Protein AF-A0A6M4IKX3-F1 (afdb_monomer)

Foldseek 3Di:
DDDDPPPPVPPVVVVVVVVVVVVPPPPPPPPPPQFDFAQEEEEEEEAAFPVLVVVLVVVVFPVLWDDKAWAFAFFQLHDQLLLCQLLVAFFAAAPAQFHQFPLVLFTDDDLLSNQQDDDSLLLALADPHDSVLVVCLLVVLQVSQLVQLVCCLVCSRVDHDANYGYHYGHSLQSCLFNVHDNSVSSVSNRVSVVVSQVVCCVVPVDGHKYKYWYRKHWLLVAAADADPLQVLLVVVVAHEDRGADDQRYKYWPFSAKAQKTFIAGPPVCLVVSQLSQLQDPQFLWKKFDPDLFWIWIGHNPWIKIKGWDDDAQPIKIAIGTPGDDSQPCPVLQVVCVVVVQADPVRIHGLVSQQVSAVVGFQGSPRVSSSCQQPPSHSRRHRMMTGGDQRYIHHDDPNVVVSVVHRTGIHARGSTSNRTTMIIMISPDDDYYDYSNCRCVVVPSVPVRDDSQCPAKEKAKAFLLCVVVCSPVQQDDPPPPVVSVPDDRGFIKIKIFHHPVRDVLQDQFKKKWKWKFFPPDDDPDGHTDDIDIDGQVPFDAHPVRRMTMDTCVVVCQQVADAQTKMKIWIKIANDDPVPDPDHDPRIDGRYIDIWHHHRNSGTDHD

InterPro domains:
  IPR017850 Alkaline-phosphatase-like, core domain superfamily [SSF53649] (39-318)

Mean predicted aligned error: 10.6 Å

Organism: NCBI:txid2732249

Structure (mmCIF, N/CA/C/O backbone):
data_AF-A0A6M4IKX3-F1
#
_entry.id   AF-A0A6M4IKX3-F1
#
loop_
_atom_site.group_PDB
_atom_site.id
_atom_site.type_symbol
_atom_site.label_atom_id
_atom_site.label_alt_id
_atom_site.label_comp_id
_atom_site.label_asym_id
_atom_site.label_entity_id
_atom_site.label_seq_id
_atom_site.pdbx_PDB_ins_code
_atom_site.Cartn_x
_atom_site.Cartn_y
_atom_site.Cartn_z
_atom_site.occupancy
_atom_site.B_iso_or_equiv
_atom_site.auth_seq_id
_atom_site.auth_comp_id
_atom_site.auth_asym_id
_atom_site.auth_atom_id
_atom_site.pdbx_PDB_model_num
ATOM 1 N N . MET A 1 1 ? -59.497 36.854 80.813 1.00 48.59 1 MET A N 1
ATOM 2 C CA . MET A 1 1 ? -58.197 37.232 80.204 1.00 48.59 1 MET A CA 1
ATOM 3 C C . MET A 1 1 ? -57.293 36.006 80.233 1.00 48.59 1 MET A C 1
ATOM 5 O O . MET A 1 1 ? -57.320 35.335 81.247 1.00 48.59 1 MET A O 1
ATOM 9 N N . HIS A 1 2 ? -56.510 35.760 79.173 1.00 45.88 2 HIS A N 1
ATOM 10 C CA . HIS A 1 2 ? -55.644 34.582 78.921 1.00 45.88 2 HIS A CA 1
ATOM 11 C C . HIS A 1 2 ? -56.340 33.375 78.268 1.00 45.88 2 HIS A C 1
ATOM 13 O O . HIS A 1 2 ? -56.911 32.553 78.966 1.00 45.88 2 HIS A O 1
ATOM 19 N N . SER A 1 3 ? -56.263 33.276 76.931 1.00 49.53 3 SER A N 1
ATOM 20 C CA . SER A 1 3 ? -56.044 32.026 76.158 1.00 49.53 3 SER A CA 1
ATOM 21 C C . SER A 1 3 ? -56.496 32.173 74.690 1.00 49.53 3 SER A C 1
ATOM 23 O O . SER A 1 3 ? -57.419 31.504 74.240 1.00 49.53 3 SER A O 1
ATOM 25 N N . ALA A 1 4 ? -55.880 33.081 73.920 1.00 43.59 4 ALA A N 1
ATOM 26 C CA . ALA A 1 4 ? -56.157 33.157 72.472 1.00 43.59 4 ALA A CA 1
ATOM 27 C C . ALA A 1 4 ? -54.966 33.584 71.589 1.00 43.59 4 ALA A C 1
ATOM 29 O O . ALA A 1 4 ? -55.106 33.679 70.376 1.00 43.59 4 ALA A O 1
ATOM 30 N N . THR A 1 5 ? -53.771 33.807 72.149 1.00 45.56 5 THR A N 1
ATOM 31 C CA . THR A 1 5 ? -52.656 34.445 71.411 1.00 45.56 5 THR A CA 1
ATOM 32 C C . THR A 1 5 ? -51.408 33.575 71.227 1.00 45.56 5 THR A C 1
ATOM 34 O O . THR A 1 5 ? -50.362 34.088 70.834 1.00 45.56 5 THR A O 1
ATOM 37 N N . ARG A 1 6 ? -51.482 32.257 71.476 1.00 45.19 6 ARG A N 1
ATOM 38 C CA . ARG A 1 6 ? -50.334 31.336 71.308 1.00 45.19 6 ARG A CA 1
ATOM 39 C C . ARG A 1 6 ? -50.415 30.359 70.132 1.00 45.19 6 ARG A C 1
ATOM 41 O O . ARG A 1 6 ? -49.410 29.718 69.856 1.00 45.19 6 ARG A O 1
ATOM 48 N N . LEU A 1 7 ? -51.527 30.285 69.395 1.00 43.72 7 LEU A N 1
ATOM 49 C CA . LEU A 1 7 ? -51.691 29.275 68.335 1.00 43.72 7 LEU A CA 1
ATOM 50 C C . LEU A 1 7 ? -51.447 29.776 66.896 1.00 43.72 7 LEU A C 1
ATOM 52 O O . LEU A 1 7 ? -51.460 28.979 65.969 1.00 43.72 7 LEU A O 1
ATOM 56 N N . ILE A 1 8 ? -51.189 31.075 66.688 1.00 45.41 8 ILE A N 1
ATOM 57 C CA . ILE A 1 8 ? -51.022 31.649 65.332 1.00 45.41 8 ILE A CA 1
ATOM 58 C C . ILE A 1 8 ? -49.541 31.863 64.951 1.00 45.41 8 ILE A C 1
ATOM 60 O O . ILE A 1 8 ? -49.212 31.964 63.772 1.00 45.41 8 ILE A O 1
ATOM 64 N N . LYS A 1 9 ? -48.605 31.856 65.913 1.00 39.44 9 LYS A N 1
ATOM 65 C CA . LYS A 1 9 ? -47.176 32.101 65.620 1.00 39.44 9 LYS A CA 1
ATOM 66 C C . LYS A 1 9 ? -46.383 30.866 65.175 1.00 39.44 9 LYS A C 1
ATOM 68 O O . LYS A 1 9 ? -45.324 31.035 64.582 1.00 39.44 9 LYS A O 1
ATOM 73 N N . THR A 1 10 ? -46.885 29.652 65.393 1.00 43.25 10 THR A N 1
ATOM 74 C CA . THR A 1 10 ? -46.139 28.421 65.068 1.00 43.25 10 THR A CA 1
ATOM 75 C C . THR A 1 10 ? -46.462 27.876 63.673 1.00 43.25 10 THR A C 1
ATOM 77 O O . THR A 1 10 ? -45.605 27.271 63.039 1.00 43.25 10 THR A O 1
ATOM 80 N N . THR A 1 11 ? -47.653 28.156 63.134 1.00 44.78 11 THR A N 1
ATOM 81 C CA . THR A 1 11 ? -48.084 27.615 61.831 1.00 44.78 11 THR A CA 1
ATOM 82 C C . THR A 1 11 ? -47.584 28.448 60.642 1.00 44.78 11 THR A C 1
ATOM 84 O O . THR A 1 11 ? -47.260 27.896 59.595 1.00 44.78 11 THR A O 1
ATOM 87 N N . VAL A 1 12 ? -47.416 29.767 60.804 1.00 46.53 12 VAL A N 1
ATOM 88 C CA . VAL A 1 12 ? -46.883 30.646 59.738 1.00 46.53 12 VAL A CA 1
ATOM 89 C C . VAL A 1 12 ? -45.362 30.491 59.574 1.00 46.53 12 VAL A C 1
ATOM 91 O O . VAL A 1 12 ? -44.837 30.646 58.474 1.00 46.53 12 VAL A O 1
ATOM 94 N N . PHE A 1 13 ? -44.648 30.088 60.631 1.00 43.66 13 PHE A N 1
ATOM 95 C CA . PHE A 1 13 ? -43.197 29.878 60.570 1.00 43.66 13 PHE A CA 1
ATOM 96 C C . PHE A 1 13 ? -42.803 28.585 59.831 1.00 43.66 13 PHE A C 1
ATOM 98 O O . PHE A 1 13 ? -41.696 28.487 59.313 1.00 43.66 13 PHE A O 1
ATOM 105 N N . HIS A 1 14 ? -43.697 27.595 59.728 1.00 45.00 14 HIS A N 1
ATOM 106 C CA . HIS A 1 14 ? -43.426 26.342 59.002 1.00 45.00 14 HIS A CA 1
ATOM 107 C C . HIS A 1 14 ? -43.863 26.377 57.528 1.00 45.00 14 HIS A C 1
ATOM 109 O O . HIS A 1 14 ? -43.321 25.630 56.717 1.00 45.00 14 HIS A O 1
ATOM 115 N N . LEU A 1 15 ? -44.758 27.295 57.147 1.00 45.47 15 LEU A N 1
ATOM 116 C CA . LEU A 1 15 ? -45.210 27.467 55.759 1.00 45.47 15 LEU A CA 1
ATOM 117 C C . LEU A 1 15 ? -44.315 28.394 54.915 1.00 45.47 15 LEU A C 1
ATOM 119 O O . LEU A 1 15 ? -44.317 28.281 53.693 1.00 45.47 15 LEU A O 1
ATOM 123 N N . LEU A 1 16 ? -43.494 29.249 55.540 1.00 42.94 16 LEU A N 1
ATOM 124 C CA . LEU A 1 16 ? -42.524 30.111 54.839 1.00 42.94 16 LEU A CA 1
ATOM 125 C C . LEU A 1 16 ? -41.108 29.514 54.728 1.00 42.94 16 LEU A C 1
ATOM 127 O O . LEU A 1 16 ? -40.315 29.987 53.918 1.00 42.94 16 LEU A O 1
ATOM 131 N N . LEU A 1 17 ? -40.792 28.450 55.476 1.00 41.91 17 LEU A N 1
ATOM 132 C CA . LEU A 1 17 ? -39.497 27.753 55.394 1.00 41.91 17 LEU A CA 1
ATOM 133 C C . LEU A 1 17 ? -39.495 26.552 54.432 1.00 41.91 17 LEU A C 1
ATOM 135 O O . LEU A 1 17 ? -38.426 26.123 53.999 1.00 41.91 17 LEU A O 1
ATOM 139 N N . PHE A 1 18 ? -40.664 26.048 54.028 1.00 44.62 18 PHE A N 1
ATOM 140 C CA . PHE A 1 18 ? -40.751 24.958 53.052 1.00 44.62 18 PHE A CA 1
ATOM 141 C C . PHE A 1 18 ? -40.341 25.350 51.613 1.00 44.62 18 PHE A C 1
ATOM 143 O O . PHE A 1 18 ? -39.649 24.553 50.979 1.00 44.62 18 PHE A O 1
ATOM 150 N N . PRO A 1 19 ? -40.639 26.560 51.084 1.00 44.81 19 PRO A N 1
ATOM 151 C CA . PRO A 1 19 ? -40.160 26.937 49.752 1.00 44.81 19 PRO A CA 1
ATOM 152 C C . PRO A 1 19 ? -38.687 27.390 49.720 1.00 44.81 19 PRO A C 1
ATOM 154 O O . PRO A 1 19 ? -38.086 27.372 48.648 1.00 44.81 19 PRO A O 1
ATOM 157 N N . LEU A 1 20 ? -38.060 27.722 50.861 1.00 39.97 20 LEU A N 1
ATOM 158 C CA . LEU A 1 20 ? -36.619 28.033 50.916 1.00 39.97 20 LEU A CA 1
ATOM 159 C C . LEU A 1 20 ? -35.724 26.791 51.069 1.00 39.97 20 LEU A C 1
ATOM 161 O O . LEU A 1 20 ? -34.584 26.807 50.609 1.00 39.97 20 LEU A O 1
ATOM 165 N N . ALA A 1 21 ? -36.228 25.696 51.646 1.00 42.59 21 ALA A N 1
ATOM 166 C CA . ALA A 1 21 ? -35.474 24.443 51.750 1.00 42.59 21 ALA A CA 1
ATOM 167 C C . ALA A 1 21 ? -35.401 23.659 50.421 1.00 42.59 21 ALA A C 1
ATOM 169 O O . ALA A 1 21 ? -34.475 22.876 50.225 1.00 42.59 21 ALA A O 1
ATOM 170 N N . VAL A 1 22 ? -36.322 23.900 49.477 1.00 44.38 22 VAL A N 1
ATOM 171 C CA . VAL A 1 22 ? -36.305 23.272 48.138 1.00 44.38 22 VAL A CA 1
ATOM 172 C C . VAL A 1 22 ? -35.411 24.038 47.147 1.00 44.38 22 VAL A C 1
ATOM 174 O O . VAL A 1 22 ? -34.864 23.434 46.229 1.00 44.38 22 VAL A O 1
ATOM 177 N N . ALA A 1 23 ? -35.166 25.336 47.366 1.00 41.31 23 ALA A N 1
ATOM 178 C CA . ALA A 1 23 ? -34.294 26.156 46.514 1.00 41.31 23 ALA A CA 1
ATOM 179 C C . ALA A 1 23 ? -32.782 25.966 46.777 1.00 41.31 23 ALA A C 1
ATOM 181 O O . ALA A 1 23 ? -31.960 26.407 45.976 1.00 41.31 23 ALA A O 1
ATOM 182 N N . CYS A 1 24 ? -32.410 25.290 47.871 1.00 37.53 24 CYS A N 1
ATOM 183 C CA . CYS A 1 24 ? -31.017 25.011 48.245 1.00 37.53 24 CYS A CA 1
ATOM 184 C C . CYS A 1 24 ? -30.629 23.530 48.125 1.00 37.53 24 CYS A C 1
ATOM 186 O O . CYS A 1 24 ? -29.517 23.162 48.506 1.00 37.53 24 CYS A O 1
ATOM 188 N N . VAL A 1 25 ? -31.498 22.672 47.576 1.00 37.75 25 VAL A N 1
ATOM 189 C CA . VAL A 1 25 ? -31.056 21.351 47.119 1.00 37.75 25 VAL A CA 1
ATOM 190 C C . VAL A 1 25 ? -30.267 21.605 45.838 1.00 37.75 25 VAL A C 1
ATOM 192 O O . VAL A 1 25 ? -30.875 22.032 44.854 1.00 37.75 25 VAL A O 1
ATOM 195 N N . PRO A 1 26 ? -28.935 21.397 45.806 1.00 37.47 26 PRO A N 1
ATOM 196 C CA . PRO A 1 26 ? -28.199 21.503 44.561 1.00 37.47 26 PRO A CA 1
ATOM 197 C C . PRO A 1 26 ? -28.882 20.552 43.593 1.00 37.47 26 PRO A C 1
ATOM 199 O O . PRO A 1 26 ? -28.929 19.343 43.833 1.00 37.47 26 PRO A O 1
ATOM 202 N N . TRP A 1 27 ? -29.471 21.113 42.536 1.00 38.03 27 TRP A N 1
ATOM 203 C CA . TRP A 1 27 ? -29.988 20.347 41.421 1.00 38.03 27 TRP A CA 1
ATOM 204 C C . TRP A 1 27 ? -28.771 19.590 40.907 1.00 38.03 27 TRP A C 1
ATOM 206 O O . TRP A 1 27 ? -27.917 20.151 40.216 1.00 38.03 27 TRP A O 1
ATOM 216 N N . ARG A 1 28 ? -28.602 18.342 41.364 1.00 40.00 28 ARG A N 1
ATOM 217 C CA . ARG A 1 28 ? -27.602 17.439 40.826 1.00 40.00 28 ARG A CA 1
ATOM 218 C C . ARG A 1 28 ? -28.047 17.267 39.391 1.00 40.00 28 ARG A C 1
ATOM 220 O O . ARG A 1 28 ? -28.899 16.431 39.104 1.00 40.00 28 ARG A O 1
ATOM 227 N N . ARG A 1 29 ? -27.511 18.104 38.495 1.00 38.78 29 ARG A N 1
ATOM 228 C CA . ARG A 1 29 ? -27.427 17.763 37.083 1.00 38.78 29 ARG A CA 1
ATOM 229 C C . ARG A 1 29 ? -26.956 16.324 37.104 1.00 38.78 29 ARG A C 1
ATOM 231 O O . ARG A 1 29 ? -25.924 16.045 37.723 1.00 38.78 29 ARG A O 1
ATOM 238 N N . ALA A 1 30 ? -27.770 15.424 36.551 1.00 44.25 30 ALA A N 1
ATOM 239 C CA . ALA A 1 30 ? -27.331 14.059 36.345 1.00 44.25 30 ALA A CA 1
ATOM 240 C C . ALA A 1 30 ? -25.904 14.162 35.791 1.00 44.25 30 ALA A C 1
ATOM 242 O O . ALA A 1 30 ? -25.689 15.011 34.910 1.00 44.25 30 ALA A O 1
ATOM 243 N N . PRO A 1 31 ? -24.925 13.438 36.370 1.00 46.84 31 PRO A N 1
ATOM 244 C CA . PRO A 1 31 ? -23.566 13.485 35.858 1.00 46.84 31 PRO A CA 1
ATOM 245 C C . PRO A 1 31 ? -23.663 13.333 34.339 1.00 46.84 31 PRO A C 1
ATOM 247 O O . PRO A 1 31 ? -24.498 12.535 33.890 1.00 46.84 31 PRO A O 1
ATOM 250 N N . PRO A 1 32 ? -22.946 14.163 33.557 1.00 51.47 32 PRO A N 1
ATOM 251 C CA . PRO A 1 32 ? -23.035 14.103 32.106 1.00 51.47 32 PRO A CA 1
ATOM 252 C C . PRO A 1 32 ? -22.937 12.635 31.710 1.00 51.47 32 PRO A C 1
ATOM 254 O O . PRO A 1 32 ? -21.991 11.964 32.126 1.00 51.47 32 PRO A O 1
ATOM 257 N N . ARG A 1 33 ? -23.983 12.116 31.044 1.00 60.06 33 ARG A N 1
ATOM 258 C CA . ARG A 1 33 ? -24.036 10.703 30.662 1.00 60.06 33 ARG A CA 1
ATOM 259 C C . ARG A 1 33 ? -22.733 10.417 29.938 1.00 60.06 33 ARG A C 1
ATOM 261 O O . ARG A 1 33 ? -22.455 11.080 28.938 1.00 60.06 33 ARG A O 1
ATOM 268 N N . GLU A 1 34 ? -21.936 9.496 30.481 1.00 65.81 34 GLU A N 1
ATOM 269 C CA . GLU A 1 34 ? -20.738 9.053 29.785 1.00 65.81 34 GLU A CA 1
ATOM 270 C C . GLU A 1 34 ? -21.162 8.676 28.364 1.00 65.81 34 GLU A C 1
ATOM 272 O O . GLU A 1 34 ? -22.181 7.990 28.193 1.00 65.81 34 GLU A O 1
ATOM 277 N N . PRO A 1 35 ? -20.467 9.191 27.341 1.00 73.44 35 PRO A N 1
ATOM 278 C CA . PRO A 1 35 ? -20.840 8.891 25.977 1.00 73.44 35 PRO A CA 1
ATOM 279 C C . PRO A 1 35 ? -20.790 7.368 25.779 1.00 73.44 35 PRO A C 1
ATOM 281 O O . PRO A 1 35 ? -19.903 6.710 26.332 1.00 73.44 35 PRO A O 1
ATOM 284 N N . PRO A 1 36 ? -21.743 6.785 25.030 1.00 80.50 36 PRO A N 1
ATOM 285 C CA . PRO A 1 36 ? -21.812 5.340 24.865 1.00 80.50 36 PRO A CA 1
ATOM 286 C C . PRO A 1 36 ? -20.504 4.816 24.265 1.00 80.50 36 PRO A C 1
ATOM 288 O O . PRO A 1 36 ? -19.941 5.437 23.357 1.00 80.50 36 PRO A O 1
ATOM 291 N N . VAL A 1 37 ? -20.030 3.685 24.795 1.00 87.25 37 VAL A N 1
ATOM 292 C CA . VAL A 1 37 ? -18.851 2.972 24.279 1.00 87.25 37 VAL A CA 1
ATOM 293 C C . VAL A 1 37 ? -19.112 2.583 22.825 1.00 87.25 37 VAL A C 1
ATOM 295 O O . VAL A 1 37 ? -20.240 2.214 22.482 1.00 87.25 37 VAL A O 1
ATOM 298 N N . ALA A 1 38 ? -18.077 2.659 21.989 1.00 91.62 38 ALA A N 1
ATOM 299 C CA . ALA A 1 38 ? -18.154 2.277 20.583 1.00 91.62 38 ALA A CA 1
ATOM 300 C C . ALA A 1 38 ? -18.689 0.849 20.385 1.00 91.62 38 ALA A C 1
ATOM 302 O O . ALA A 1 38 ? -18.564 -0.011 21.258 1.00 91.62 38 ALA A O 1
ATOM 303 N N . ASN A 1 39 ? -19.307 0.598 19.232 1.00 93.75 39 ASN A N 1
ATOM 304 C CA . ASN A 1 39 ? -19.889 -0.702 18.885 1.00 93.75 39 ASN A CA 1
ATOM 305 C C . ASN A 1 39 ? -18.932 -1.569 18.066 1.00 93.75 39 ASN A C 1
ATOM 307 O O . ASN A 1 39 ? -19.121 -2.782 18.020 1.00 93.75 39 ASN A O 1
ATOM 311 N N . ARG A 1 40 ? -17.933 -0.947 17.430 1.00 95.88 40 ARG A N 1
ATOM 312 C CA . ARG A 1 40 ? -17.010 -1.605 16.512 1.00 95.88 40 ARG A CA 1
ATOM 313 C C . ARG A 1 40 ? -15.557 -1.237 16.793 1.00 95.88 40 ARG A C 1
ATOM 315 O O . ARG A 1 40 ? -15.238 -0.068 17.012 1.00 95.88 40 ARG A O 1
ATOM 322 N N . LEU A 1 41 ? -14.687 -2.239 16.736 1.00 96.75 41 LEU A N 1
ATOM 323 C CA . LEU A 1 41 ? -13.236 -2.101 16.674 1.00 96.75 41 LEU A CA 1
ATOM 324 C C . LEU A 1 41 ? -12.753 -2.546 15.288 1.00 96.75 41 LEU A C 1
ATOM 326 O O . LEU A 1 41 ? -12.962 -3.695 14.903 1.00 96.75 41 LEU A O 1
ATOM 330 N N . VAL A 1 42 ? -12.086 -1.651 14.562 1.00 97.00 42 VAL A N 1
ATOM 331 C CA . VAL A 1 42 ? -11.291 -1.994 13.377 1.00 97.00 42 VAL A CA 1
ATOM 332 C C . VAL A 1 42 ? -9.832 -2.050 13.808 1.00 97.00 42 VAL A C 1
ATOM 334 O O . VAL A 1 42 ? -9.276 -1.045 14.246 1.00 97.00 42 VAL A O 1
ATOM 337 N N . LEU A 1 43 ? -9.233 -3.231 13.711 1.00 97.12 43 LEU A N 1
ATOM 338 C CA . LEU A 1 43 ? -7.865 -3.511 14.116 1.00 97.12 43 LEU A CA 1
ATOM 339 C C . LEU A 1 43 ? -6.997 -3.745 12.875 1.00 97.12 43 LEU A C 1
ATOM 341 O O . LEU A 1 43 ? -7.085 -4.790 12.230 1.00 97.12 43 LEU A O 1
ATOM 345 N N . ALA A 1 44 ? -6.176 -2.756 12.547 1.00 96.81 44 ALA A N 1
ATOM 346 C CA . ALA A 1 44 ? -5.223 -2.770 11.450 1.00 96.81 44 ALA A CA 1
ATOM 347 C C . ALA A 1 44 ? -3.868 -3.305 11.943 1.00 96.81 44 ALA A C 1
ATOM 349 O O . ALA A 1 44 ? -3.143 -2.624 12.668 1.00 96.81 44 ALA A O 1
ATOM 350 N N . LEU A 1 45 ? -3.547 -4.541 11.568 1.00 96.94 45 LEU A N 1
ATOM 351 C CA . LEU A 1 45 ? -2.310 -5.234 11.913 1.00 96.94 45 LEU A CA 1
ATOM 352 C C . LEU A 1 45 ? -1.343 -5.166 10.731 1.00 96.94 45 LEU A C 1
ATOM 354 O O . LEU A 1 45 ? -1.608 -5.757 9.686 1.00 96.94 45 LEU A O 1
ATOM 358 N N . ASP A 1 46 ? -0.225 -4.471 10.892 1.00 95.06 46 ASP A N 1
ATOM 359 C CA . ASP A 1 46 ? 0.777 -4.320 9.833 1.00 95.06 46 ASP A CA 1
ATOM 360 C C . ASP A 1 46 ? 1.429 -5.675 9.499 1.00 95.06 46 ASP A C 1
ATOM 362 O O . ASP A 1 46 ? 1.908 -6.379 10.396 1.00 95.06 46 ASP A O 1
ATOM 366 N N . GLY A 1 47 ? 1.397 -6.060 8.222 1.00 95.25 47 GLY A N 1
ATOM 367 C CA . GLY A 1 47 ? 2.154 -7.180 7.653 1.00 95.25 47 GLY A CA 1
ATOM 368 C C . GLY A 1 47 ? 1.835 -8.606 8.123 1.00 95.25 47 GLY A C 1
ATOM 369 O O . GLY A 1 47 ? 2.635 -9.506 7.876 1.00 95.25 47 GLY A O 1
ATOM 370 N N . VAL A 1 48 ? 0.721 -8.863 8.813 1.00 96.75 48 VAL A N 1
ATOM 371 C CA . VAL A 1 48 ? 0.302 -10.219 9.219 1.00 96.75 48 VAL A CA 1
ATOM 372 C C . VAL A 1 48 ? -0.189 -11.031 8.018 1.00 96.75 48 VAL A C 1
ATOM 374 O O . VAL A 1 48 ? -1.223 -10.741 7.417 1.00 96.75 48 VAL A O 1
ATOM 377 N N . ASP A 1 49 ? 0.511 -12.128 7.738 1.00 96.06 49 ASP A N 1
ATOM 378 C CA . ASP A 1 49 ? 0.203 -13.009 6.617 1.00 96.06 49 ASP A CA 1
ATOM 379 C C . ASP A 1 49 ? -1.106 -13.794 6.802 1.00 96.06 49 ASP A C 1
ATOM 381 O O . ASP A 1 49 ? -1.374 -14.376 7.860 1.00 96.06 49 ASP A O 1
ATOM 385 N N . TYR A 1 50 ? -1.888 -13.892 5.724 1.00 97.88 50 TYR A N 1
ATOM 386 C CA . TYR A 1 50 ? -3.086 -14.733 5.646 1.00 97.88 50 TYR A CA 1
ATOM 387 C C . TYR A 1 50 ? -2.856 -16.162 6.150 1.00 97.88 50 TYR A C 1
ATOM 389 O O . TYR A 1 50 ? -3.657 -16.705 6.915 1.00 97.88 50 TYR A O 1
ATOM 397 N N . ARG A 1 51 ? -1.743 -16.774 5.737 1.00 96.69 51 ARG A N 1
ATOM 398 C CA . ARG A 1 51 ? -1.418 -18.175 6.030 1.00 96.69 51 ARG A CA 1
ATOM 399 C C . ARG A 1 51 ? -1.173 -18.395 7.518 1.00 96.69 51 ARG A C 1
ATOM 401 O O . ARG A 1 51 ? -1.616 -19.408 8.053 1.00 96.69 51 ARG A O 1
ATOM 408 N N . ASP A 1 52 ? -0.555 -17.425 8.187 1.00 96.81 52 ASP A N 1
ATOM 409 C CA . ASP A 1 52 ? -0.275 -17.487 9.622 1.00 96.81 52 ASP A CA 1
ATOM 410 C C . ASP A 1 52 ? -1.567 -17.447 10.449 1.00 96.81 52 ASP A C 1
ATOM 412 O O . ASP A 1 52 ? -1.704 -18.162 11.445 1.00 96.81 52 ASP A O 1
ATOM 416 N N . VAL A 1 53 ? -2.560 -16.665 10.011 1.00 98.00 53 VAL A N 1
ATOM 417 C CA . VAL A 1 53 ? -3.883 -16.627 10.653 1.00 98.00 53 VAL A CA 1
ATOM 418 C C . VAL A 1 53 ? -4.666 -17.913 10.398 1.00 98.00 53 VAL A C 1
ATOM 420 O O . VAL A 1 53 ? -5.272 -18.442 11.331 1.00 98.00 53 VAL A O 1
ATOM 423 N N . VAL A 1 54 ? -4.626 -18.461 9.180 1.00 97.88 54 VAL A N 1
ATOM 424 C CA . VAL A 1 54 ? -5.242 -19.765 8.874 1.00 97.88 54 VAL A CA 1
ATOM 425 C C . VAL A 1 54 ? -4.635 -20.873 9.742 1.00 97.88 54 VAL A C 1
ATOM 427 O O . VAL A 1 54 ? -5.373 -21.650 10.349 1.00 97.88 54 VAL A O 1
ATOM 430 N N . GLU A 1 55 ? -3.308 -20.920 9.878 1.00 97.69 55 GLU A N 1
ATOM 431 C CA . GLU A 1 55 ? -2.624 -21.890 10.741 1.00 97.69 55 GLU A CA 1
ATOM 432 C C . GLU A 1 55 ? -2.953 -21.678 12.228 1.00 97.69 55 GLU A C 1
ATOM 434 O O . GLU A 1 55 ? -3.201 -22.634 12.968 1.00 97.69 55 GLU A O 1
ATOM 439 N N . ALA A 1 56 ? -3.011 -20.428 12.696 1.00 98.19 56 ALA A N 1
ATOM 440 C CA . ALA A 1 56 ? -3.467 -20.105 14.046 1.00 98.19 56 ALA A CA 1
ATOM 441 C C . ALA A 1 56 ? -4.894 -20.620 14.307 1.00 98.19 56 ALA A C 1
ATOM 443 O O . ALA A 1 56 ? -5.144 -21.223 15.355 1.00 98.19 56 ALA A O 1
ATOM 444 N N . ARG A 1 57 ? -5.811 -20.457 13.346 1.00 98.06 57 ARG A N 1
ATOM 445 C CA . ARG A 1 57 ? -7.183 -20.974 13.449 1.00 98.06 57 ARG A CA 1
ATOM 446 C C . ARG A 1 57 ? -7.255 -22.490 13.439 1.00 98.06 57 ARG A C 1
ATOM 448 O O . ARG A 1 57 ? -7.990 -23.056 14.245 1.00 98.06 57 ARG A O 1
ATOM 455 N N . ALA A 1 58 ? -6.450 -23.156 12.615 1.00 97.88 58 ALA A N 1
ATOM 456 C CA . ALA A 1 58 ? -6.343 -24.615 12.626 1.00 97.88 58 ALA A CA 1
ATOM 457 C C . ALA A 1 58 ? -5.897 -25.162 14.000 1.00 97.88 58 ALA A C 1
ATOM 459 O O . ALA A 1 58 ? -6.257 -26.277 14.370 1.00 97.88 58 ALA A O 1
ATOM 460 N N . ARG A 1 59 ? -5.171 -24.356 14.790 1.00 97.62 59 ARG A N 1
ATOM 461 C CA . ARG A 1 59 ? -4.780 -24.652 16.182 1.00 97.62 59 ARG A CA 1
ATOM 462 C C . ARG A 1 59 ? -5.825 -24.247 17.235 1.00 97.62 59 ARG A C 1
ATOM 464 O O . ARG A 1 59 ? -5.566 -24.385 18.428 1.00 97.62 59 ARG A O 1
ATOM 471 N N . GLY A 1 60 ? -6.994 -23.758 16.823 1.00 98.00 60 GLY A N 1
ATOM 472 C CA . GLY A 1 60 ? -8.104 -23.379 17.702 1.00 98.00 60 GLY A CA 1
ATOM 473 C C . GLY A 1 60 ? -8.109 -21.920 18.171 1.00 98.00 60 GLY A C 1
ATOM 474 O O . GLY A 1 60 ? -8.963 -21.561 18.981 1.00 98.00 60 GLY A O 1
ATOM 475 N N . LEU A 1 61 ? -7.198 -21.071 17.680 1.00 98.56 61 LEU A N 1
ATOM 476 C CA . LEU A 1 61 ? -7.255 -19.626 17.936 1.00 98.56 61 LEU A CA 1
ATOM 477 C C . LEU A 1 61 ? -8.357 -18.971 17.089 1.00 98.56 61 LEU A C 1
ATOM 479 O O . LEU A 1 61 ? -8.772 -19.505 16.063 1.00 98.56 61 LEU A O 1
ATOM 483 N N . PHE A 1 62 ? -8.842 -17.806 17.513 1.00 98.31 62 PHE A N 1
ATOM 484 C CA . PHE A 1 62 ? -9.876 -17.018 16.837 1.00 98.31 62 PHE A CA 1
ATOM 485 C C . PHE A 1 62 ? -11.181 -17.789 16.590 1.00 98.31 62 PHE A C 1
ATOM 487 O O . PHE A 1 62 ? -11.892 -17.527 15.624 1.00 98.31 62 PHE A O 1
ATOM 494 N N . ALA A 1 63 ? -11.543 -18.719 17.480 1.00 96.44 63 ALA A N 1
ATOM 495 C CA . ALA A 1 63 ? -12.777 -19.507 17.371 1.00 96.44 63 ALA A CA 1
ATOM 496 C C . ALA A 1 63 ? -14.063 -18.651 17.383 1.00 96.44 63 ALA A C 1
ATOM 498 O O . ALA A 1 63 ? -15.111 -19.101 16.931 1.00 96.44 63 ALA A O 1
ATOM 499 N N . GLY A 1 64 ? -13.989 -17.421 17.904 1.00 95.81 64 GLY A N 1
ATOM 500 C CA . GLY A 1 64 ? -15.082 -16.445 17.875 1.00 95.81 64 GLY A CA 1
ATOM 501 C C . GLY A 1 64 ? -15.182 -15.626 16.582 1.00 95.81 64 GLY A C 1
ATOM 502 O O . GLY A 1 64 ? -16.017 -14.727 16.518 1.00 95.81 64 GLY A O 1
ATOM 503 N N . PHE A 1 65 ? -14.329 -15.884 15.588 1.00 98.44 65 PHE A N 1
ATOM 504 C CA . PHE A 1 65 ? -14.310 -15.197 14.297 1.00 98.44 65 PHE A CA 1
ATOM 505 C C . PHE A 1 65 ? -14.772 -16.125 13.169 1.00 98.44 65 PHE A C 1
ATOM 507 O O . PHE A 1 65 ? -14.698 -17.349 13.275 1.00 98.44 65 PHE A O 1
ATOM 514 N N . ARG A 1 66 ? -15.253 -15.523 12.078 1.00 98.06 66 ARG A N 1
ATOM 515 C CA . ARG A 1 66 ? -15.611 -16.224 10.837 1.00 98.06 66 ARG A CA 1
ATOM 516 C C . ARG A 1 66 ? -14.355 -16.558 10.019 1.00 98.06 66 ARG A C 1
ATOM 518 O O . ARG A 1 66 ? -13.238 -16.203 10.403 1.00 98.06 66 ARG A O 1
ATOM 525 N N . GLU A 1 67 ? -14.534 -17.266 8.903 1.00 97.75 67 GLU A N 1
ATOM 526 C CA . GLU A 1 67 ? -13.431 -17.636 8.005 1.00 97.75 67 GLU A CA 1
ATOM 527 C C . GLU A 1 67 ? -12.627 -16.417 7.532 1.00 97.75 67 GLU A C 1
ATOM 529 O O . GLU A 1 67 ? -13.225 -15.444 7.069 1.00 97.75 67 GLU A O 1
ATOM 534 N N . PRO A 1 68 ? -11.284 -16.423 7.685 1.00 98.00 68 PRO A N 1
ATOM 535 C CA . PRO A 1 68 ? -10.468 -15.351 7.157 1.00 98.00 68 PRO A CA 1
ATOM 536 C C . PRO A 1 68 ? -10.489 -15.415 5.630 1.00 98.00 68 PRO A C 1
ATOM 538 O O . PRO A 1 68 ? -10.390 -16.484 5.022 1.00 98.00 68 PRO A O 1
ATOM 541 N N . SER A 1 69 ? -10.524 -14.239 5.024 1.00 98.56 69 SER A N 1
ATOM 542 C CA . SER A 1 69 ? -10.335 -14.026 3.594 1.00 98.56 69 SER A CA 1
ATOM 543 C C . SER A 1 69 ? -8.988 -13.366 3.324 1.00 98.56 69 SER A C 1
ATOM 545 O O . SER A 1 69 ? -8.361 -12.801 4.227 1.00 98.56 69 SER A O 1
ATOM 547 N N . ARG A 1 70 ? -8.534 -13.426 2.073 1.00 98.56 70 ARG A N 1
ATOM 548 C CA . ARG A 1 70 ? -7.301 -12.779 1.623 1.00 98.56 70 ARG A CA 1
ATOM 549 C C . ARG A 1 70 ? -7.569 -11.311 1.322 1.00 98.56 70 ARG A C 1
ATOM 551 O O . ARG A 1 70 ? -8.402 -10.993 0.476 1.00 98.56 70 ARG A O 1
ATOM 558 N N . LEU A 1 71 ? -6.807 -10.423 1.949 1.00 98.62 71 LEU A N 1
ATOM 559 C CA . LEU A 1 71 ? -6.707 -9.034 1.518 1.00 98.62 71 LEU A CA 1
ATOM 560 C C . LEU A 1 71 ? -5.459 -8.891 0.652 1.00 98.62 71 LEU A C 1
ATOM 562 O O . LEU A 1 71 ? -4.336 -8.934 1.148 1.00 98.62 71 LEU A O 1
ATOM 566 N N . ILE A 1 72 ? -5.649 -8.782 -0.660 1.00 98.62 72 ILE A N 1
ATOM 567 C CA . ILE A 1 72 ? -4.546 -8.766 -1.617 1.00 98.62 72 ILE A CA 1
ATOM 568 C C . ILE A 1 72 ? -4.036 -7.336 -1.776 1.00 98.62 72 ILE A C 1
ATOM 570 O O . ILE A 1 72 ? -4.746 -6.448 -2.256 1.00 98.62 72 ILE A O 1
ATOM 574 N N . SER A 1 73 ? -2.784 -7.154 -1.364 1.00 98.56 73 SER A N 1
ATOM 575 C CA . SER A 1 73 ? -2.080 -5.879 -1.277 1.00 98.56 73 SER A CA 1
ATOM 576 C C . SER A 1 73 ? -1.931 -5.151 -2.620 1.00 98.56 73 SER A C 1
ATOM 578 O O . SER A 1 73 ? -2.176 -5.691 -3.704 1.00 98.56 73 SER A O 1
ATOM 580 N N . THR A 1 74 ? -1.444 -3.917 -2.563 1.00 98.12 74 THR A N 1
ATOM 581 C CA . THR A 1 74 ? -1.028 -3.143 -3.741 1.00 98.12 74 THR A CA 1
ATOM 582 C C . THR A 1 74 ? 0.227 -3.746 -4.414 1.00 98.12 74 THR A C 1
ATOM 584 O O . THR A 1 74 ? 0.676 -4.841 -4.071 1.00 98.12 74 THR A O 1
ATOM 587 N N . PHE A 1 75 ? 0.776 -3.092 -5.446 1.00 97.94 75 PHE A N 1
ATOM 588 C CA . PHE A 1 75 ? 2.110 -3.408 -5.974 1.00 97.94 75 PHE A CA 1
ATOM 589 C C . PHE A 1 75 ? 2.918 -2.114 -6.162 1.00 97.94 75 PHE A C 1
ATOM 591 O O . PHE A 1 75 ? 2.511 -1.285 -6.983 1.00 97.94 75 PHE A O 1
ATOM 598 N N . PRO A 1 76 ? 4.052 -1.932 -5.456 1.00 97.50 76 PRO A N 1
ATOM 599 C CA . PRO A 1 76 ? 4.649 -2.835 -4.456 1.00 97.50 76 PRO A CA 1
ATOM 600 C C . PRO A 1 76 ? 3.762 -3.097 -3.226 1.00 97.50 76 PRO A C 1
ATOM 602 O O . PRO A 1 76 ? 3.023 -2.213 -2.814 1.00 97.50 76 PRO A O 1
ATOM 605 N N . SER A 1 77 ? 3.844 -4.299 -2.649 1.00 97.31 77 SER A N 1
ATOM 606 C CA . SER A 1 77 ? 3.067 -4.738 -1.471 1.00 97.31 77 SER A CA 1
ATOM 607 C C . SER A 1 77 ? 3.687 -4.216 -0.169 1.00 97.31 77 SER A C 1
ATOM 609 O O . SER A 1 77 ? 4.354 -4.950 0.561 1.00 97.31 77 SER A O 1
ATOM 611 N N . ILE A 1 78 ? 3.571 -2.915 0.070 1.00 94.25 78 ILE A N 1
ATOM 612 C CA . ILE A 1 78 ? 4.197 -2.213 1.203 1.00 94.25 78 ILE A CA 1
ATOM 613 C C . ILE A 1 78 ? 3.171 -1.350 1.941 1.00 94.25 78 ILE A C 1
ATOM 615 O O . ILE A 1 78 ? 2.192 -0.898 1.333 1.00 94.25 78 ILE A O 1
ATOM 619 N N . SER A 1 79 ? 3.412 -1.098 3.227 1.00 94.00 79 SER A N 1
ATOM 620 C CA . SER A 1 79 ? 2.388 -0.572 4.128 1.00 94.00 79 SER A CA 1
ATOM 621 C C . SER A 1 79 ? 1.883 0.811 3.771 1.00 94.00 79 SER A C 1
ATOM 623 O O . SER A 1 79 ? 0.675 1.034 3.748 1.00 94.00 79 SER A O 1
ATOM 625 N N . ASP A 1 80 ? 2.779 1.735 3.413 1.00 92.38 80 ASP A N 1
ATOM 626 C CA . ASP A 1 80 ? 2.397 3.114 3.113 1.00 92.38 80 ASP A CA 1
ATOM 627 C C . ASP A 1 80 ? 1.308 3.163 2.034 1.00 92.38 80 ASP A C 1
ATOM 629 O O . ASP A 1 80 ? 0.210 3.646 2.286 1.00 92.38 80 ASP A O 1
ATOM 633 N N . VAL A 1 81 ? 1.552 2.623 0.843 1.00 95.25 81 VAL A N 1
ATOM 634 C CA . VAL A 1 81 ? 0.553 2.653 -0.239 1.00 95.25 81 VAL A CA 1
ATOM 635 C C . VAL A 1 81 ? -0.663 1.769 0.040 1.00 95.25 81 VAL A C 1
ATOM 637 O O . VAL A 1 81 ? -1.770 2.132 -0.357 1.00 95.25 81 VAL A O 1
ATOM 640 N N . SER A 1 82 ? -0.490 0.652 0.748 1.00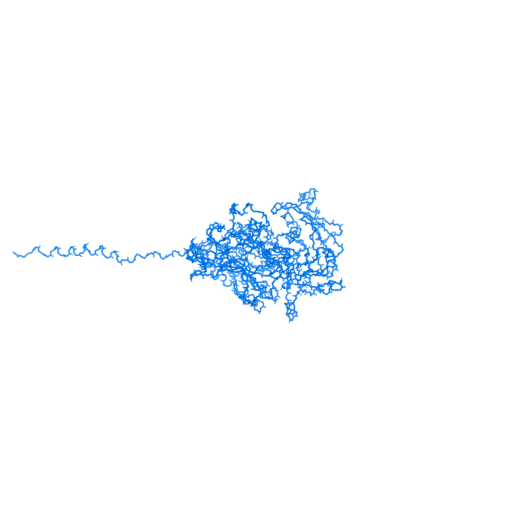 97.19 82 SER A N 1
ATOM 641 C CA . SER A 1 82 ? -1.569 -0.308 0.995 1.00 97.19 82 SER A CA 1
ATOM 642 C C . SER A 1 82 ? -2.575 0.214 2.012 1.00 97.19 82 SER A C 1
ATOM 644 O O . SER A 1 82 ? -3.772 0.190 1.737 1.00 97.19 82 SER A O 1
ATOM 646 N N . TRP A 1 83 ? -2.119 0.793 3.126 1.00 96.25 83 TRP A N 1
ATOM 647 C CA . TRP A 1 83 ? -3.011 1.414 4.106 1.00 96.25 83 TRP A CA 1
ATOM 648 C C . TRP A 1 83 ? -3.723 2.645 3.560 1.00 96.25 83 TRP A C 1
ATOM 650 O O . TRP A 1 83 ? -4.896 2.841 3.877 1.00 96.25 83 TRP A O 1
ATOM 660 N N . HIS A 1 84 ? -3.072 3.453 2.710 1.00 92.62 84 HIS A N 1
ATOM 661 C CA . HIS A 1 84 ? -3.784 4.564 2.074 1.00 92.62 84 HIS A CA 1
ATOM 662 C C . HIS A 1 84 ? -4.912 4.061 1.161 1.00 92.62 84 HIS A C 1
ATOM 664 O O . HIS A 1 84 ? -6.001 4.636 1.165 1.00 92.62 84 HIS A O 1
ATOM 670 N N . ASP A 1 85 ? -4.679 2.964 0.436 1.00 93.81 85 ASP A N 1
ATOM 671 C CA . ASP A 1 85 ? -5.666 2.357 -0.459 1.00 93.81 85 ASP A CA 1
ATOM 672 C C . ASP A 1 85 ? -6.829 1.699 0.316 1.00 93.81 85 ASP A C 1
ATOM 674 O O . ASP A 1 85 ? -7.996 1.974 0.024 1.00 93.81 85 ASP A O 1
ATOM 678 N N . ILE A 1 86 ? -6.520 0.928 1.372 1.00 95.94 86 ILE A N 1
ATOM 679 C CA . ILE A 1 86 ? -7.501 0.302 2.284 1.00 95.94 86 ILE A CA 1
ATOM 680 C C . ILE A 1 86 ? -8.404 1.357 2.917 1.00 95.94 86 ILE A C 1
ATOM 682 O O . ILE A 1 86 ? -9.626 1.225 2.895 1.00 95.94 86 ILE A O 1
ATOM 686 N N . MET A 1 87 ? -7.806 2.415 3.468 1.00 91.88 87 MET A N 1
ATOM 687 C CA . MET A 1 87 ? -8.535 3.450 4.202 1.00 91.88 87 MET A CA 1
ATOM 688 C C . MET A 1 87 ? -9.210 4.475 3.283 1.00 91.88 87 MET A C 1
ATOM 690 O O . MET A 1 87 ? -9.878 5.380 3.775 1.00 91.88 87 MET A O 1
ATOM 694 N N . GLY A 1 88 ? -9.039 4.366 1.960 1.00 87.88 88 GLY A N 1
ATOM 695 C CA . GLY A 1 88 ? -9.624 5.304 1.000 1.00 87.88 88 GLY A CA 1
ATOM 696 C C . GLY A 1 88 ? -9.120 6.738 1.177 1.00 87.88 88 GLY A C 1
ATOM 697 O O . GLY A 1 88 ? -9.846 7.692 0.905 1.00 87.88 88 GLY A O 1
ATOM 698 N N . VAL A 1 89 ? -7.890 6.904 1.663 1.00 82.94 89 VAL A N 1
ATOM 699 C CA . VAL A 1 89 ? -7.277 8.219 1.871 1.00 82.94 89 VAL A CA 1
ATOM 700 C C . VAL A 1 89 ? -6.381 8.587 0.688 1.00 82.94 89 VAL A C 1
ATOM 702 O O . VAL A 1 89 ? -6.122 7.788 -0.209 1.00 82.94 89 VAL A O 1
ATOM 705 N N . GLN A 1 90 ? -5.903 9.829 0.666 1.00 78.81 90 GLN A N 1
ATOM 706 C CA . GLN A 1 90 ? -5.064 10.330 -0.422 1.00 78.81 90 GLN A CA 1
ATOM 707 C C . GLN A 1 90 ? -3.835 9.442 -0.692 1.00 78.81 90 GLN A C 1
ATOM 709 O O . GLN A 1 90 ? -3.175 9.043 0.262 1.00 78.81 90 GLN A O 1
ATOM 714 N N . PRO A 1 91 ? -3.442 9.193 -1.951 1.00 85.06 91 PRO A N 1
ATOM 715 C CA . PRO A 1 91 ? -2.200 8.478 -2.224 1.00 85.06 91 PRO A CA 1
ATOM 716 C C . PRO A 1 91 ? -0.990 9.173 -1.573 1.00 85.06 91 PRO A C 1
ATOM 718 O O . PRO A 1 91 ? -0.902 10.407 -1.633 1.00 85.06 91 PRO A O 1
ATOM 721 N N . PRO A 1 92 ? -0.044 8.427 -0.976 1.00 87.56 92 PRO A N 1
ATOM 722 C CA . PRO A 1 92 ? 1.177 9.006 -0.437 1.00 87.56 92 PRO A CA 1
ATOM 723 C C . PRO A 1 92 ? 2.041 9.629 -1.550 1.00 87.56 92 PRO A C 1
ATOM 725 O O . PRO A 1 92 ? 1.889 9.296 -2.731 1.00 87.56 92 PRO A O 1
ATOM 728 N N . PRO A 1 93 ? 2.981 10.530 -1.204 1.00 85.56 93 PRO A N 1
ATOM 729 C CA . PRO A 1 93 ? 3.873 11.149 -2.184 1.00 85.56 93 PRO A CA 1
ATOM 730 C C . PRO A 1 93 ? 4.709 10.144 -2.985 1.00 85.56 93 PRO A C 1
ATOM 732 O O . PRO A 1 93 ? 4.978 10.369 -4.164 1.00 85.56 93 PRO A O 1
ATOM 735 N N . GLY A 1 94 ? 5.108 9.045 -2.351 1.00 91.31 94 GLY A N 1
ATOM 736 C CA . GLY A 1 94 ? 5.922 7.980 -2.914 1.00 91.31 94 GLY A CA 1
ATOM 737 C C . GLY A 1 94 ? 5.408 6.610 -2.496 1.00 91.31 94 GLY A C 1
ATOM 738 O O . GLY A 1 94 ? 4.477 6.507 -1.706 1.00 91.31 94 GLY A O 1
ATOM 739 N N . TYR A 1 95 ? 6.034 5.555 -3.017 1.00 93.50 95 TYR A N 1
ATOM 740 C CA . TYR A 1 95 ? 5.779 4.192 -2.538 1.00 93.50 95 TYR A CA 1
ATOM 741 C C . TYR A 1 95 ? 6.175 4.034 -1.062 1.00 93.50 95 TYR A C 1
ATOM 743 O O . TYR A 1 95 ? 5.515 3.324 -0.315 1.00 93.50 95 TYR A O 1
ATOM 751 N N . GLN A 1 96 ? 7.232 4.736 -0.650 1.00 89.56 96 GLN A N 1
ATOM 752 C CA . GLN A 1 96 ? 7.727 4.812 0.723 1.00 89.56 96 GLN A CA 1
ATOM 753 C C . GLN A 1 96 ? 7.986 6.277 1.107 1.00 89.56 96 GLN A C 1
ATOM 755 O O . GLN A 1 96 ? 7.837 7.188 0.283 1.00 89.56 96 GLN A O 1
ATOM 760 N N . ARG A 1 97 ? 8.398 6.505 2.358 1.00 84.56 97 ARG A N 1
ATOM 761 C CA . ARG A 1 97 ? 8.647 7.840 2.928 1.00 84.56 97 ARG A CA 1
ATOM 762 C C . ARG A 1 97 ? 9.854 8.543 2.303 1.00 84.56 97 ARG A C 1
ATOM 764 O O . ARG A 1 97 ? 9.809 9.761 2.133 1.00 84.56 97 ARG A O 1
ATOM 771 N N . ILE A 1 98 ? 10.881 7.794 1.895 1.00 85.38 98 ILE A N 1
ATOM 772 C CA . ILE A 1 98 ? 11.905 8.263 0.949 1.00 85.38 98 ILE A CA 1
ATOM 773 C C . ILE A 1 98 ? 11.500 7.858 -0.469 1.00 85.38 98 ILE A C 1
ATOM 775 O O . ILE A 1 98 ? 11.324 6.678 -0.775 1.00 85.38 98 ILE A O 1
ATOM 779 N N . PHE A 1 99 ? 11.374 8.841 -1.357 1.00 89.19 99 PHE A N 1
ATOM 780 C CA . PHE A 1 99 ? 10.883 8.623 -2.714 1.00 89.19 99 PHE A CA 1
ATOM 781 C C . PHE A 1 99 ? 11.518 9.579 -3.713 1.00 89.19 99 PHE A C 1
ATOM 783 O O . PHE A 1 99 ? 11.945 10.677 -3.371 1.00 89.19 99 PHE A O 1
ATOM 790 N N . TYR A 1 100 ? 11.546 9.192 -4.983 1.00 90.75 100 TYR A N 1
ATOM 791 C CA . TYR A 1 100 ? 11.919 10.109 -6.050 1.00 90.75 100 TYR A CA 1
ATOM 792 C C . TYR A 1 100 ? 10.693 10.887 -6.534 1.00 90.75 100 TYR A C 1
ATOM 794 O O . TYR A 1 100 ? 9.667 10.306 -6.887 1.00 90.75 100 TYR A O 1
ATOM 802 N N . SER A 1 101 ? 10.806 12.213 -6.576 1.00 85.25 101 SER A N 1
ATOM 803 C CA . SER A 1 101 ? 9.796 13.078 -7.169 1.00 85.25 101 SER A CA 1
ATOM 804 C C . SER A 1 101 ? 10.192 13.441 -8.592 1.00 85.25 101 SER A C 1
ATOM 806 O O . SER A 1 101 ? 11.136 14.208 -8.799 1.00 85.25 101 SER A O 1
ATOM 808 N N . ALA A 1 102 ? 9.417 12.960 -9.569 1.00 82.12 102 ALA A N 1
ATOM 809 C CA . ALA A 1 102 ? 9.604 13.311 -10.979 1.00 82.12 102 ALA A CA 1
ATOM 810 C C . ALA A 1 102 ? 9.517 14.825 -11.198 1.00 82.12 102 ALA A C 1
ATOM 812 O O . ALA A 1 102 ? 10.260 15.395 -11.991 1.00 82.12 102 ALA A O 1
ATOM 813 N N . ARG A 1 103 ? 8.667 15.498 -10.418 1.00 75.62 103 ARG A N 1
ATOM 814 C CA . ARG A 1 103 ? 8.522 16.949 -10.473 1.00 75.62 103 ARG A CA 1
ATOM 815 C C . ARG A 1 103 ? 9.741 17.706 -9.951 1.00 75.62 103 ARG A C 1
ATOM 817 O O . ARG A 1 103 ? 10.098 18.734 -10.514 1.00 75.62 103 ARG A O 1
ATOM 824 N N . GLN A 1 104 ? 10.349 17.244 -8.858 1.00 72.12 104 GLN A N 1
ATOM 825 C CA . GLN A 1 104 ? 11.567 17.870 -8.323 1.00 72.12 104 GLN A CA 1
ATOM 826 C C . GLN A 1 104 ? 12.826 17.419 -9.056 1.00 72.12 104 GLN A C 1
ATOM 828 O O . GLN A 1 104 ? 13.894 17.980 -8.813 1.00 72.12 104 GLN A O 1
ATOM 833 N N . ASN A 1 105 ? 12.706 16.387 -9.893 1.00 83.56 105 ASN A N 1
ATOM 834 C CA . ASN A 1 105 ? 13.826 15.616 -10.396 1.00 83.56 105 ASN A CA 1
ATOM 835 C C . ASN A 1 105 ? 14.807 15.257 -9.262 1.00 83.56 105 ASN A C 1
ATOM 837 O O . ASN A 1 105 ? 16.011 15.485 -9.373 1.00 83.56 105 ASN A O 1
ATOM 841 N N . ALA A 1 106 ? 14.280 14.790 -8.124 1.00 85.56 106 ALA A N 1
ATOM 842 C CA . ALA A 1 106 ? 15.082 14.565 -6.927 1.00 85.56 106 ALA A CA 1
ATOM 843 C C . ALA A 1 106 ? 14.520 13.473 -6.008 1.00 85.56 106 ALA A C 1
ATOM 845 O O . ALA A 1 106 ? 13.306 13.355 -5.852 1.00 85.56 106 ALA A O 1
ATOM 846 N N . VAL A 1 107 ? 15.409 12.744 -5.328 1.00 86.62 107 VAL A N 1
ATOM 847 C CA . VAL A 1 107 ? 15.070 11.917 -4.158 1.00 86.62 107 VAL A CA 1
ATOM 848 C C . VAL A 1 107 ? 14.764 12.824 -2.965 1.00 86.62 107 VAL A C 1
ATOM 850 O O . VAL A 1 107 ? 15.639 13.545 -2.471 1.00 86.62 107 VAL A O 1
ATOM 853 N N . VAL A 1 108 ? 13.513 12.766 -2.519 1.00 81.19 108 VAL A N 1
ATOM 854 C CA . VAL A 1 108 ? 12.917 13.501 -1.406 1.00 81.19 108 VAL A CA 1
ATOM 855 C C . VAL A 1 108 ? 12.839 12.588 -0.187 1.00 81.19 108 VAL A C 1
ATOM 857 O O . VAL A 1 108 ? 12.436 11.433 -0.293 1.00 81.19 108 VAL A O 1
ATOM 860 N N . GLY A 1 109 ? 13.196 13.140 0.969 1.00 76.31 109 GLY A N 1
ATOM 861 C CA . GLY A 1 109 ? 13.237 12.428 2.239 1.00 76.31 109 GLY A CA 1
ATOM 862 C C . GLY A 1 109 ? 14.662 12.285 2.771 1.00 76.31 109 GLY A C 1
ATOM 863 O O . GLY A 1 109 ? 15.641 12.286 2.019 1.00 76.31 109 GLY A O 1
ATOM 864 N N . GLU A 1 110 ? 14.761 12.199 4.089 1.00 70.81 110 GLU A N 1
ATOM 865 C CA . GLU A 1 110 ? 15.975 11.940 4.856 1.00 70.81 110 GLU A CA 1
ATOM 866 C C . GLU A 1 110 ? 15.822 10.645 5.663 1.00 70.81 110 GLU A C 1
ATOM 868 O O . GLU A 1 110 ? 14.714 10.176 5.897 1.00 70.81 110 GLU A O 1
ATOM 873 N N . LEU A 1 111 ? 16.927 10.095 6.173 1.00 66.06 111 LEU A N 1
ATOM 874 C CA . LEU A 1 111 ? 16.946 8.814 6.900 1.00 66.06 111 LEU A CA 1
ATOM 875 C C . LEU A 1 111 ? 15.917 8.710 8.048 1.00 66.06 111 LEU A C 1
ATOM 877 O O . LEU A 1 111 ? 15.382 7.642 8.318 1.00 66.06 111 LEU A O 1
ATOM 881 N N . PHE A 1 112 ? 15.635 9.815 8.744 1.00 65.44 112 PHE A N 1
ATOM 882 C CA . PHE A 1 112 ? 14.663 9.835 9.844 1.00 65.44 112 PHE A CA 1
ATOM 883 C C . PHE A 1 112 ? 13.217 10.070 9.393 1.00 65.44 112 PHE A C 1
ATOM 885 O O . PHE A 1 112 ? 12.317 10.075 10.235 1.00 65.44 112 PHE A O 1
ATOM 892 N N . ASP A 1 113 ? 12.975 10.291 8.102 1.00 68.25 113 ASP A N 1
ATOM 893 C CA . ASP A 1 113 ? 11.621 10.385 7.561 1.00 68.25 113 ASP A CA 1
ATOM 894 C C . ASP A 1 113 ? 10.948 9.010 7.513 1.00 68.25 113 ASP A C 1
ATOM 896 O O . ASP A 1 113 ? 9.743 8.944 7.740 1.00 68.25 113 ASP A O 1
ATOM 900 N N . ALA A 1 114 ? 11.725 7.925 7.403 1.00 61.81 114 ALA A N 1
ATOM 901 C CA . ALA A 1 114 ? 11.274 6.533 7.504 1.00 61.81 114 ALA A CA 1
ATOM 902 C C . ALA A 1 114 ? 10.445 6.227 8.768 1.00 61.81 114 ALA A C 1
ATOM 904 O O . ALA A 1 114 ? 9.598 5.341 8.775 1.00 61.81 114 ALA A O 1
ATOM 905 N N . ILE A 1 115 ? 10.647 6.979 9.854 1.00 63.75 115 ILE A N 1
ATOM 906 C CA . ILE A 1 115 ? 9.997 6.754 11.159 1.00 63.75 115 ILE A CA 1
ATOM 907 C C . ILE A 1 115 ? 8.967 7.835 11.526 1.00 63.75 115 ILE A C 1
ATOM 909 O O . ILE A 1 115 ? 8.524 7.900 12.676 1.00 63.75 115 ILE A O 1
ATOM 913 N N . LYS A 1 116 ? 8.626 8.738 10.596 1.00 65.88 116 LYS A N 1
ATOM 914 C CA . LYS A 1 116 ? 7.620 9.783 10.828 1.00 65.88 116 LYS A CA 1
ATOM 915 C C . LYS A 1 116 ? 6.217 9.272 10.506 1.00 65.88 116 LYS A C 1
ATOM 917 O O . LYS A 1 116 ? 6.026 8.788 9.397 1.00 65.88 116 LYS A O 1
ATOM 922 N N . PRO A 1 117 ? 5.232 9.490 11.392 1.00 63.91 117 PRO A N 1
ATOM 923 C CA . PRO A 1 117 ? 3.850 9.165 11.082 1.00 63.91 117 PRO A CA 1
ATOM 924 C C . PRO A 1 117 ? 3.374 9.796 9.778 1.00 63.91 117 PRO A C 1
ATOM 926 O O . PRO A 1 117 ? 3.751 10.930 9.449 1.00 63.91 117 PRO A O 1
ATOM 929 N N . ILE A 1 118 ? 2.532 9.064 9.055 1.00 71.62 118 ILE A N 1
ATOM 930 C CA . ILE A 1 118 ? 1.952 9.507 7.785 1.00 71.62 118 ILE A CA 1
ATOM 931 C C . ILE A 1 118 ? 0.430 9.626 7.871 1.00 71.62 118 ILE A C 1
ATOM 933 O O . ILE A 1 118 ? -0.166 9.473 8.935 1.00 71.62 118 ILE A O 1
ATOM 937 N N . GLU A 1 119 ? -0.206 10.021 6.767 1.00 73.38 119 GLU A N 1
ATOM 938 C CA . GLU A 1 119 ? -1.593 10.492 6.774 1.00 73.38 119 GLU A CA 1
ATOM 939 C C . GLU A 1 119 ? -2.575 9.472 7.368 1.00 73.38 119 GLU A C 1
ATOM 941 O O . GLU A 1 119 ? -3.392 9.880 8.189 1.00 73.38 119 GLU A O 1
ATOM 946 N N . TYR A 1 120 ? -2.490 8.183 7.011 1.00 79.00 120 TYR A N 1
ATOM 947 C CA . TYR A 1 120 ? -3.416 7.173 7.544 1.00 79.00 120 TYR A CA 1
ATOM 948 C C . TYR A 1 120 ? -3.244 6.953 9.054 1.00 79.00 120 TYR A C 1
ATOM 950 O O . TYR A 1 120 ? -4.240 6.838 9.759 1.00 79.00 120 TYR A O 1
ATOM 958 N N . GLU A 1 121 ? -2.012 6.959 9.580 1.00 81.69 121 GLU A N 1
ATOM 959 C CA . GLU A 1 121 ? -1.755 6.760 11.015 1.00 81.69 121 GLU A CA 1
ATOM 960 C C . GLU A 1 121 ? -2.396 7.879 11.845 1.00 81.69 121 GLU A C 1
ATOM 962 O O . GLU A 1 121 ? -2.942 7.647 12.920 1.00 81.69 121 GLU A O 1
ATOM 967 N N . HIS A 1 122 ? -2.396 9.105 11.312 1.00 78.50 122 HIS A N 1
ATOM 968 C CA . HIS A 1 122 ? -3.068 10.249 11.930 1.00 78.50 122 HIS A CA 1
ATOM 969 C C . HIS A 1 122 ? -4.598 10.149 11.934 1.00 78.50 122 HIS A C 1
ATOM 971 O O . HIS A 1 122 ? -5.243 10.919 12.645 1.00 78.50 122 HIS A O 1
ATOM 977 N N . ARG A 1 123 ? -5.174 9.239 11.144 1.00 81.38 123 ARG A N 1
ATOM 978 C CA . ARG A 1 123 ? -6.611 8.945 11.125 1.00 81.38 123 ARG A CA 1
ATOM 979 C C . ARG A 1 123 ? -6.981 7.734 11.963 1.00 81.38 123 ARG A C 1
ATOM 981 O O . ARG A 1 123 ? -8.118 7.301 11.907 1.00 81.38 123 ARG A O 1
ATOM 988 N N . MET A 1 124 ? -6.063 7.166 12.730 1.00 86.06 124 MET A N 1
ATOM 989 C CA . MET A 1 124 ? -6.408 6.103 13.667 1.00 86.06 124 MET A CA 1
ATOM 990 C C . MET A 1 124 ? -6.767 6.722 15.017 1.00 86.06 124 MET A C 1
ATOM 992 O O . MET A 1 124 ? -6.145 7.689 15.464 1.00 86.06 124 MET A O 1
ATOM 996 N N . ASP A 1 125 ? -7.757 6.160 15.708 1.00 85.38 125 ASP A N 1
ATOM 997 C CA . ASP A 1 125 ? -8.038 6.527 17.097 1.00 85.38 125 ASP A CA 1
ATOM 998 C C . ASP A 1 125 ? -6.876 6.111 18.011 1.00 85.38 125 ASP A C 1
ATOM 1000 O O . ASP A 1 125 ? -6.536 6.845 18.954 1.00 85.38 125 ASP A O 1
ATOM 1004 N N . PHE A 1 126 ? -6.260 4.966 17.695 1.00 82.56 126 PHE A N 1
ATOM 1005 C CA . PHE A 1 126 ? -5.017 4.471 18.273 1.00 82.56 126 PHE A CA 1
ATOM 1006 C C . PHE A 1 126 ? -3.985 4.236 17.168 1.00 82.56 126 PHE A C 1
ATOM 1008 O O . PHE A 1 126 ? -4.085 3.298 16.389 1.00 82.56 126 PHE A O 1
ATOM 1015 N N . ALA A 1 127 ? -2.970 5.088 17.123 1.00 73.19 127 ALA A N 1
ATOM 1016 C CA . ALA A 1 127 ? -1.702 4.799 16.471 1.00 73.19 127 ALA A CA 1
ATOM 1017 C C . ALA A 1 127 ? -0.603 5.254 17.426 1.00 73.19 127 ALA A C 1
ATOM 1019 O O . ALA A 1 127 ? -0.725 6.295 18.086 1.00 73.19 127 ALA A O 1
ATOM 1020 N N . PHE A 1 128 ? 0.469 4.478 17.550 1.00 64.44 128 PHE A N 1
ATOM 1021 C CA . PHE A 1 128 ? 1.558 4.827 18.453 1.00 64.44 128 PHE A CA 1
ATOM 1022 C C . PHE A 1 128 ? 2.356 6.022 17.912 1.00 64.44 128 PHE A C 1
ATOM 1024 O O . PHE A 1 128 ? 3.344 5.887 17.200 1.00 64.44 128 PHE A O 1
ATOM 1031 N N . GLY A 1 129 ? 1.931 7.227 18.294 1.00 49.81 129 GLY A N 1
ATOM 1032 C CA . GLY A 1 129 ? 2.403 8.500 17.744 1.00 49.81 129 GLY A CA 1
ATOM 1033 C C . GLY A 1 129 ? 3.803 8.961 18.165 1.00 49.81 129 GLY A C 1
ATOM 1034 O O . GLY A 1 129 ? 4.008 10.162 18.333 1.00 49.81 129 GLY A O 1
ATOM 1035 N N . THR A 1 130 ? 4.783 8.071 18.367 1.00 52.16 130 THR A N 1
ATOM 1036 C CA . THR A 1 130 ? 6.142 8.502 18.743 1.00 52.16 130 THR A CA 1
ATOM 1037 C C . THR A 1 130 ? 7.238 7.867 17.894 1.00 52.16 130 THR A C 1
ATOM 1039 O O . THR A 1 130 ? 7.256 6.664 17.661 1.00 52.16 130 THR A O 1
ATOM 1042 N N . LYS A 1 131 ? 8.229 8.687 17.514 1.00 49.62 131 LYS A N 1
ATOM 1043 C CA . LYS A 1 131 ? 9.476 8.272 16.837 1.00 49.62 131 LYS A CA 1
ATOM 1044 C C . LYS A 1 131 ? 10.187 7.109 17.548 1.00 49.62 131 LYS A C 1
ATOM 1046 O O . LYS A 1 131 ? 10.847 6.295 16.911 1.00 49.62 131 LYS A O 1
ATOM 1051 N N . PHE A 1 132 ? 10.047 7.038 18.873 1.00 53.72 132 PHE A N 1
ATOM 1052 C CA . PHE A 1 132 ? 10.624 5.979 19.699 1.00 53.72 132 PHE A CA 1
ATOM 1053 C C . PHE A 1 132 ? 9.861 4.659 19.616 1.00 53.72 132 PHE A C 1
ATOM 1055 O O . PHE A 1 132 ? 10.443 3.626 19.926 1.00 53.72 132 PHE A O 1
ATOM 1062 N N . HIS A 1 133 ? 8.596 4.669 19.196 1.00 62.41 133 HIS A N 1
ATOM 1063 C CA . HIS A 1 133 ? 7.803 3.453 19.073 1.00 62.41 133 HIS A CA 1
ATOM 1064 C C . HIS A 1 133 ? 8.218 2.621 17.866 1.00 62.41 133 HIS A C 1
ATOM 1066 O O . HIS A 1 133 ? 8.513 1.449 18.045 1.00 62.41 133 HIS A O 1
ATOM 1072 N N . HIS A 1 134 ? 8.360 3.228 16.681 1.00 63.00 134 HIS A N 1
ATOM 1073 C CA . HIS A 1 134 ? 8.894 2.520 15.511 1.00 63.00 134 HIS A CA 1
ATOM 1074 C C . HIS A 1 134 ? 10.303 1.988 15.790 1.00 63.00 134 HIS A C 1
ATOM 1076 O O . HIS A 1 134 ? 10.565 0.807 15.602 1.00 63.00 134 HIS A O 1
ATOM 1082 N N . LEU A 1 135 ? 11.200 2.816 16.337 1.00 65.69 135 LEU A N 1
ATOM 1083 C CA . LEU A 1 135 ? 12.544 2.357 16.701 1.00 65.69 135 LEU A CA 1
ATOM 1084 C C . LEU A 1 135 ? 12.512 1.242 17.764 1.00 65.69 135 LEU A C 1
ATOM 1086 O O . LEU A 1 135 ? 13.231 0.251 17.655 1.00 65.69 135 LEU A O 1
ATOM 1090 N N . GLY A 1 136 ? 11.664 1.387 18.783 1.00 62.75 136 GLY A N 1
ATOM 1091 C CA . GLY A 1 136 ? 11.458 0.389 19.826 1.00 62.75 136 GLY A CA 1
ATOM 1092 C C . GLY A 1 136 ? 10.896 -0.923 19.283 1.00 62.75 136 GLY A C 1
ATOM 1093 O O . GLY A 1 136 ? 11.321 -1.982 19.739 1.00 62.75 136 GLY A O 1
ATOM 1094 N N . ALA A 1 137 ? 10.009 -0.872 18.285 1.00 67.44 137 ALA A N 1
ATOM 1095 C CA . ALA A 1 137 ? 9.446 -2.046 17.627 1.00 67.44 137 ALA A CA 1
ATOM 1096 C C . ALA A 1 137 ? 10.543 -2.892 16.970 1.00 67.44 137 ALA A C 1
ATOM 1098 O O . ALA A 1 137 ? 10.515 -4.108 17.084 1.00 67.44 137 ALA A O 1
ATOM 1099 N N . TYR A 1 138 ? 11.575 -2.277 16.390 1.00 70.25 138 TYR A N 1
ATOM 1100 C CA . TYR A 1 138 ? 12.698 -3.018 15.803 1.00 70.25 138 TYR A CA 1
ATOM 1101 C C . TYR A 1 138 ? 13.750 -3.492 16.823 1.00 70.25 138 TYR A C 1
ATOM 1103 O O . TYR A 1 138 ? 14.524 -4.404 16.533 1.00 70.25 138 TYR A O 1
ATOM 1111 N N . LEU A 1 139 ? 13.796 -2.912 18.028 1.00 75.56 139 LEU A N 1
ATOM 1112 C CA . LEU A 1 139 ? 14.749 -3.302 19.080 1.00 75.56 139 LEU A CA 1
ATOM 1113 C C . LEU A 1 139 ? 14.176 -4.320 20.077 1.00 75.56 139 LEU A C 1
ATOM 1115 O O . LEU A 1 139 ? 14.912 -5.170 20.574 1.00 75.56 139 LEU A O 1
ATOM 1119 N N . LEU A 1 140 ? 12.881 -4.226 20.381 1.00 82.75 140 LEU A N 1
ATOM 1120 C CA . LEU A 1 140 ? 12.164 -5.003 21.398 1.00 82.75 140 LEU A CA 1
ATOM 1121 C C . LEU A 1 140 ? 10.816 -5.517 20.852 1.00 82.75 140 LEU A C 1
ATOM 1123 O O . LEU A 1 140 ? 9.803 -5.490 21.557 1.00 82.75 140 LEU A O 1
ATOM 1127 N N . SER A 1 141 ? 10.805 -5.993 19.603 1.00 83.62 141 SER A N 1
ATOM 1128 C CA . SER A 1 141 ? 9.607 -6.348 18.815 1.00 83.62 141 SER A CA 1
ATOM 1129 C C . SER A 1 141 ? 8.556 -7.156 19.576 1.00 83.62 141 SER A C 1
ATOM 1131 O O . SER A 1 141 ? 7.402 -6.743 19.660 1.00 83.62 141 SER A O 1
ATOM 1133 N N . ASN A 1 142 ? 8.960 -8.244 20.238 1.00 87.19 142 ASN A N 1
ATOM 1134 C CA . ASN A 1 142 ? 8.069 -9.086 21.050 1.00 87.19 142 ASN A CA 1
ATOM 1135 C C . ASN A 1 142 ? 7.345 -8.339 22.172 1.00 87.19 142 ASN A C 1
ATOM 1137 O O . ASN A 1 142 ? 6.175 -8.611 22.446 1.00 87.19 142 ASN A O 1
ATOM 1141 N N . GLN A 1 143 ? 8.028 -7.422 22.854 1.00 87.19 143 GLN A N 1
ATOM 1142 C CA . GLN A 1 143 ? 7.430 -6.668 23.954 1.00 87.19 143 GLN A CA 1
ATOM 1143 C C . GLN A 1 143 ? 6.538 -5.554 23.422 1.00 87.19 143 GLN A C 1
ATOM 1145 O O . GLN A 1 143 ? 5.447 -5.348 23.953 1.00 87.19 143 GLN A O 1
ATOM 1150 N N . VAL A 1 144 ? 6.990 -4.864 22.373 1.00 86.81 144 VAL A N 1
ATOM 1151 C CA . VAL A 1 144 ? 6.241 -3.774 21.750 1.00 86.81 144 VAL A CA 1
ATOM 1152 C C . VAL A 1 144 ? 4.938 -4.301 21.166 1.00 86.81 144 VAL A C 1
ATOM 1154 O O . VAL A 1 144 ? 3.891 -3.874 21.634 1.00 86.81 144 VAL A O 1
ATOM 1157 N N . ALA A 1 145 ? 4.978 -5.294 20.275 1.00 89.50 145 ALA A N 1
ATOM 1158 C CA . ALA A 1 145 ? 3.783 -5.831 19.620 1.00 89.50 145 ALA A CA 1
ATOM 1159 C C . ALA A 1 145 ? 2.709 -6.291 20.620 1.00 89.50 145 ALA A C 1
ATOM 1161 O O . ALA A 1 145 ? 1.532 -5.964 20.488 1.00 89.50 145 ALA A O 1
ATOM 1162 N N . ARG A 1 146 ? 3.104 -6.994 21.690 1.00 92.06 146 ARG A N 1
ATOM 1163 C CA . ARG A 1 146 ? 2.160 -7.412 22.743 1.00 92.06 146 ARG A CA 1
ATOM 1164 C C . ARG A 1 146 ? 1.586 -6.230 23.520 1.00 92.06 146 ARG A C 1
ATOM 1166 O O . ARG A 1 146 ? 0.399 -6.228 23.835 1.00 92.06 146 ARG A O 1
ATOM 1173 N N . LYS A 1 147 ? 2.425 -5.237 23.826 1.00 90.62 147 LYS A N 1
ATOM 1174 C CA . LYS A 1 147 ? 2.008 -4.025 24.532 1.00 90.62 147 LYS A CA 1
ATOM 1175 C C . LYS A 1 147 ? 1.035 -3.193 23.702 1.00 90.62 147 LYS A C 1
ATOM 1177 O O . LYS A 1 147 ? 0.154 -2.586 24.299 1.00 90.62 147 LYS A O 1
ATOM 1182 N N . GLU A 1 148 ? 1.174 -3.165 22.377 1.00 91.00 148 GLU A N 1
ATOM 1183 C CA . GLU A 1 148 ? 0.208 -2.487 21.510 1.00 91.00 148 GLU A CA 1
ATOM 1184 C C . GLU A 1 148 ? -1.198 -3.062 21.714 1.00 91.00 148 GLU A C 1
ATOM 1186 O O . GLU A 1 148 ? -2.089 -2.333 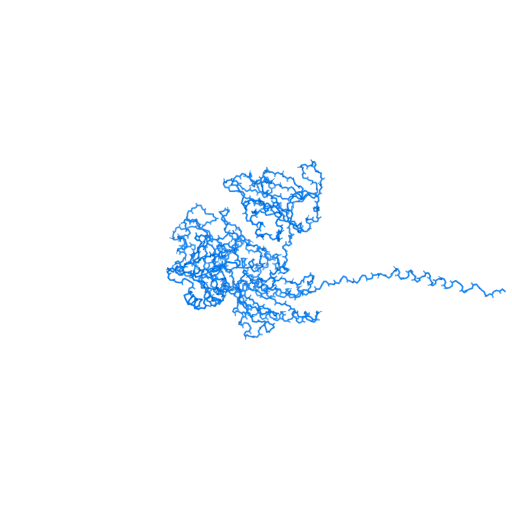22.138 1.00 91.00 148 GLU A O 1
ATOM 1191 N N . VAL A 1 149 ? -1.351 -4.387 21.596 1.00 93.50 149 VAL A N 1
ATOM 1192 C CA . VAL A 1 149 ? -2.632 -5.082 21.831 1.00 93.50 149 VAL A CA 1
ATOM 1193 C C . VAL A 1 149 ? -3.192 -4.797 23.228 1.00 93.50 149 VAL A C 1
ATOM 1195 O O . VAL A 1 149 ? -4.384 -4.529 23.387 1.00 93.50 149 VAL A O 1
ATOM 1198 N N . ASP A 1 150 ? -2.341 -4.848 24.257 1.00 93.06 150 ASP A N 1
ATOM 1199 C CA . ASP A 1 150 ? -2.762 -4.579 25.636 1.00 93.06 150 ASP A CA 1
ATOM 1200 C C . ASP A 1 150 ? -3.278 -3.140 25.813 1.00 93.06 150 ASP A C 1
ATOM 1202 O O . ASP A 1 150 ? -4.229 -2.908 26.566 1.00 93.06 150 ASP A O 1
ATOM 1206 N N . VAL A 1 151 ? -2.653 -2.170 25.139 1.00 89.75 151 VAL A N 1
ATOM 1207 C CA . VAL A 1 151 ? -3.073 -0.765 25.152 1.00 89.75 151 VAL A CA 1
ATOM 1208 C C . VAL A 1 151 ? -4.380 -0.590 24.389 1.00 89.75 151 VAL A C 1
ATOM 1210 O O . VAL A 1 151 ? -5.299 0.007 24.947 1.00 89.75 151 VAL A O 1
ATOM 1213 N N . ASP A 1 152 ? -4.505 -1.144 23.185 1.00 89.94 152 ASP A N 1
ATOM 1214 C CA . ASP A 1 152 ? -5.703 -0.988 22.351 1.00 89.94 152 ASP A CA 1
ATOM 1215 C C . ASP A 1 152 ? -6.948 -1.526 23.062 1.00 89.94 152 ASP A C 1
ATOM 1217 O O . ASP A 1 152 ? -7.956 -0.828 23.188 1.00 89.94 152 ASP A O 1
ATOM 1221 N N . VAL A 1 153 ? -6.856 -2.729 23.639 1.00 91.19 153 VAL A N 1
ATOM 1222 C CA . VAL A 1 153 ? -7.951 -3.349 24.404 1.00 91.19 153 VAL A CA 1
ATOM 1223 C C . VAL A 1 153 ? -8.321 -2.523 25.635 1.00 91.19 153 VAL A C 1
ATOM 1225 O O . VAL A 1 153 ? -9.504 -2.327 25.933 1.00 91.19 153 VAL A O 1
ATOM 1228 N N . LYS A 1 154 ? -7.321 -2.012 26.359 1.00 89.88 154 LYS A N 1
ATOM 1229 C CA . LYS A 1 154 ? -7.535 -1.197 27.560 1.00 89.88 154 LYS A CA 1
ATOM 1230 C C . LYS A 1 154 ? -8.170 0.155 27.237 1.00 89.88 154 LYS A C 1
ATOM 1232 O O . LYS A 1 154 ? -9.014 0.627 28.000 1.00 89.88 154 LYS A O 1
ATOM 1237 N N . GLU A 1 155 ? -7.734 0.807 26.165 1.00 88.69 155 GLU A N 1
ATOM 1238 C CA . GLU A 1 155 ? -8.190 2.146 25.798 1.00 88.69 155 GLU A CA 1
ATOM 1239 C C . GLU A 1 155 ? -9.524 2.122 25.046 1.00 88.69 155 GLU A C 1
ATOM 1241 O O . GLU A 1 155 ? -10.312 3.055 25.210 1.00 88.69 155 GLU A O 1
ATOM 1246 N N . PHE A 1 156 ? -9.844 1.048 24.313 1.00 91.50 156 PHE A N 1
ATOM 1247 C CA . PHE A 1 156 ? -11.125 0.894 23.615 1.00 91.50 156 PHE A CA 1
ATOM 1248 C C . PHE A 1 156 ? -12.321 1.133 24.545 1.00 91.50 156 PHE A C 1
ATOM 1250 O O . PHE A 1 156 ? -13.178 1.968 24.266 1.00 91.50 156 PHE A O 1
ATOM 1257 N N . LEU A 1 157 ? -12.348 0.473 25.709 1.00 88.88 157 LEU A N 1
ATOM 1258 C CA . LEU A 1 157 ? -13.460 0.579 26.663 1.00 88.88 157 LEU A CA 1
ATOM 1259 C C . LEU A 1 157 ? -13.584 1.965 27.317 1.00 88.88 157 LEU A C 1
ATOM 1261 O O . LEU A 1 157 ? -14.601 2.254 27.951 1.00 88.88 157 LEU A O 1
ATOM 1265 N N . LYS A 1 158 ? -12.562 2.815 27.210 1.00 86.19 158 LYS A N 1
ATOM 1266 C CA . LYS A 1 158 ? -12.581 4.178 27.755 1.00 86.19 158 LYS A CA 1
ATOM 1267 C C . LYS A 1 158 ? -13.068 5.205 26.744 1.00 86.19 158 LYS A C 1
ATOM 1269 O O . LYS A 1 158 ? -13.429 6.310 27.144 1.00 86.19 158 LYS A O 1
ATOM 1274 N N . ARG A 1 159 ? -13.053 4.874 25.451 1.00 79.06 159 ARG A N 1
ATOM 1275 C CA . ARG A 1 159 ? -13.515 5.773 24.397 1.00 79.06 159 ARG A CA 1
ATOM 1276 C C . ARG A 1 159 ? -14.996 5.547 24.115 1.00 79.06 159 ARG A C 1
ATOM 1278 O O . ARG A 1 159 ? -15.471 4.422 23.983 1.00 79.06 159 ARG A O 1
ATOM 1285 N N . GLY A 1 160 ? -15.722 6.652 24.025 1.00 73.81 160 GLY A N 1
ATOM 1286 C CA . GLY A 1 160 ? -17.131 6.684 23.663 1.00 73.81 160 GLY A CA 1
ATOM 1287 C C . GLY A 1 160 ? -17.427 7.879 22.767 1.00 73.81 160 GLY A C 1
ATOM 1288 O O . GLY A 1 160 ? -16.580 8.750 22.570 1.00 73.81 160 GLY A O 1
ATOM 1289 N N . GLY A 1 161 ? -18.641 7.920 22.225 1.00 79.00 161 GLY A N 1
ATOM 1290 C CA . GLY A 1 161 ? -19.113 9.039 21.400 1.00 79.00 161 GLY A CA 1
ATOM 1291 C C . GLY A 1 161 ? -18.872 8.865 19.903 1.00 79.00 161 GLY A C 1
ATOM 1292 O O . GLY A 1 161 ? -19.181 9.771 19.136 1.00 79.00 161 GLY A O 1
ATOM 1293 N N . ARG A 1 162 ? -18.369 7.697 19.488 1.00 85.19 162 ARG A N 1
ATOM 1294 C CA . ARG A 1 162 ? -18.267 7.274 18.089 1.00 85.19 162 ARG A CA 1
ATOM 1295 C C . ARG A 1 162 ? -18.687 5.816 17.936 1.00 85.19 162 ARG A C 1
ATOM 1297 O O . ARG A 1 162 ? -18.486 5.046 18.875 1.00 85.19 162 ARG A O 1
ATOM 1304 N N . PRO A 1 163 ? -19.264 5.434 16.786 1.00 89.44 163 PRO A N 1
ATOM 1305 C CA . PRO A 1 163 ? -19.681 4.057 16.545 1.00 89.44 163 PRO A CA 1
ATOM 1306 C C . PRO A 1 163 ? -18.493 3.104 16.352 1.00 89.44 163 PRO A C 1
ATOM 1308 O O . PRO A 1 163 ? -18.549 1.988 16.872 1.00 89.44 163 PRO A O 1
ATOM 1311 N N . THR A 1 164 ? -17.421 3.559 15.697 1.00 93.50 164 THR A N 1
ATOM 1312 C CA . THR A 1 164 ? -16.225 2.762 15.388 1.00 93.50 164 THR A CA 1
ATOM 1313 C C . THR A 1 164 ? -14.972 3.385 15.991 1.00 93.50 164 THR A C 1
ATOM 1315 O O . THR A 1 164 ? -14.831 4.609 16.028 1.00 93.50 164 THR A O 1
ATOM 1318 N N . ILE A 1 165 ? -14.070 2.527 16.466 1.00 93.44 165 ILE A N 1
ATOM 1319 C CA . ILE A 1 165 ? -12.708 2.869 16.879 1.00 93.44 165 ILE A CA 1
ATOM 1320 C C . ILE A 1 165 ? -11.729 2.174 15.938 1.00 93.44 165 ILE A C 1
ATOM 1322 O O . ILE A 1 165 ? -11.832 0.963 15.734 1.00 93.44 165 ILE A O 1
ATOM 1326 N N . TYR A 1 166 ? -10.775 2.933 15.407 1.00 93.62 166 TYR A N 1
ATOM 1327 C CA . TYR A 1 166 ? -9.725 2.444 14.513 1.00 93.62 166 TYR A CA 1
ATOM 1328 C C . TYR A 1 166 ? -8.388 2.351 15.255 1.00 93.62 166 TYR A C 1
ATOM 1330 O O . TYR A 1 166 ? -7.898 3.349 15.787 1.00 93.62 166 TYR A O 1
ATOM 1338 N N . ALA A 1 167 ? -7.797 1.161 15.299 1.00 93.62 167 ALA A N 1
ATOM 1339 C CA . ALA A 1 167 ? -6.530 0.886 15.967 1.00 93.62 167 ALA A CA 1
ATOM 1340 C C . ALA A 1 167 ? -5.499 0.352 14.969 1.00 93.62 167 ALA A C 1
ATOM 1342 O O . ALA A 1 167 ? -5.847 -0.470 14.125 1.00 93.62 167 ALA A O 1
ATOM 1343 N N . TYR A 1 168 ? -4.253 0.810 15.076 1.00 92.94 168 TYR A N 1
ATOM 1344 C CA . TYR A 1 168 ? -3.144 0.408 14.218 1.00 92.94 168 TYR A CA 1
ATOM 1345 C C . TYR A 1 168 ? -1.956 -0.121 15.023 1.00 92.94 168 TYR A C 1
ATOM 1347 O O . TYR A 1 168 ? -1.438 0.561 15.915 1.00 92.94 168 TYR A O 1
ATOM 1355 N N . ASN A 1 169 ? -1.490 -1.311 14.647 1.00 92.75 169 ASN A N 1
ATOM 1356 C CA . ASN A 1 169 ? -0.399 -2.038 15.284 1.00 92.75 169 ASN A CA 1
ATOM 1357 C C . ASN A 1 169 ? 0.724 -2.267 14.272 1.00 92.75 169 ASN A C 1
ATOM 1359 O O . ASN A 1 169 ? 0.576 -3.081 13.363 1.00 92.75 169 ASN A O 1
ATOM 1363 N N . VAL A 1 170 ? 1.863 -1.598 14.467 1.00 89.56 170 VAL A N 1
ATOM 1364 C CA . VAL A 1 170 ? 3.072 -1.782 13.638 1.00 89.56 170 VAL A CA 1
ATOM 1365 C C . VAL A 1 170 ? 3.947 -2.937 14.142 1.00 89.56 170 VAL A C 1
ATOM 1367 O O . VAL A 1 170 ? 4.813 -3.457 13.442 1.00 89.56 170 VAL A O 1
ATOM 1370 N N . GLY A 1 171 ? 3.749 -3.357 15.392 1.00 89.06 171 GLY A N 1
ATOM 1371 C CA . GLY A 1 171 ? 4.532 -4.404 16.033 1.00 89.06 171 GLY A CA 1
ATOM 1372 C C . GLY A 1 171 ? 4.579 -5.750 15.292 1.00 89.06 171 GLY A C 1
ATOM 1373 O O . GLY A 1 171 ? 5.652 -6.356 15.307 1.00 89.06 171 GLY A O 1
ATOM 1374 N N . PRO A 1 172 ? 3.492 -6.251 14.668 1.00 93.00 172 PRO A N 1
ATOM 1375 C CA . PRO A 1 172 ? 3.505 -7.543 13.976 1.00 93.00 172 PRO A CA 1
ATOM 1376 C C . PRO A 1 172 ? 4.422 -7.584 12.751 1.00 93.00 172 PRO A C 1
ATOM 1378 O O . PRO A 1 172 ? 5.105 -8.587 12.548 1.00 93.00 172 PRO A O 1
ATOM 1381 N N . ASP A 1 173 ? 4.521 -6.506 11.980 1.00 92.06 173 ASP A N 1
ATOM 1382 C CA . ASP A 1 173 ? 5.478 -6.412 10.876 1.00 92.06 173 ASP A CA 1
ATOM 1383 C C . ASP A 1 173 ? 6.927 -6.400 11.403 1.00 92.06 173 ASP A C 1
ATOM 1385 O O . ASP A 1 173 ? 7.757 -7.248 11.056 1.00 92.06 173 ASP A O 1
ATOM 1389 N N . ALA A 1 174 ? 7.207 -5.549 12.398 1.00 88.50 174 ALA A N 1
ATOM 1390 C CA . ALA A 1 174 ? 8.521 -5.488 13.041 1.00 88.50 174 ALA A CA 1
ATOM 1391 C C . ALA A 1 174 ? 8.944 -6.834 13.668 1.00 88.50 174 ALA A C 1
ATOM 1393 O O . ALA A 1 174 ? 10.123 -7.207 13.638 1.00 88.50 174 ALA A O 1
ATOM 1394 N N . LEU A 1 175 ? 7.999 -7.597 14.230 1.00 90.81 175 LEU A N 1
ATOM 1395 C CA . LEU A 1 175 ? 8.220 -8.967 14.698 1.00 90.81 175 LEU A CA 1
ATOM 1396 C C . LEU A 1 175 ? 8.750 -9.857 13.575 1.00 90.81 175 LEU A C 1
ATOM 1398 O O . LEU A 1 175 ? 9.753 -10.547 13.755 1.00 90.81 175 LEU A O 1
ATOM 1402 N N . GLN A 1 176 ? 8.122 -9.827 12.410 1.00 91.25 176 GLN A N 1
ATOM 1403 C CA . GLN A 1 176 ? 8.465 -10.709 11.299 1.00 91.25 176 GLN A CA 1
ATOM 1404 C C . GLN A 1 176 ? 9.801 -10.335 10.647 1.00 91.25 176 GLN A C 1
ATOM 1406 O O . GLN A 1 176 ? 10.595 -11.223 10.306 1.00 91.25 176 GLN A O 1
ATOM 1411 N N . HIS A 1 177 ? 10.126 -9.044 10.587 1.00 88.62 177 HIS A N 1
ATOM 1412 C CA . HIS A 1 177 ? 11.452 -8.562 10.196 1.00 88.62 177 HIS A CA 1
ATOM 1413 C C . HIS A 1 177 ? 12.567 -8.967 11.176 1.00 88.62 177 HIS A C 1
ATOM 1415 O O . HIS A 1 177 ? 13.720 -9.144 10.772 1.00 88.62 177 HIS A O 1
ATOM 1421 N N . THR A 1 178 ? 12.250 -9.151 12.462 1.00 86.38 178 THR A N 1
ATOM 1422 C CA . THR A 1 178 ? 13.231 -9.437 13.530 1.00 86.38 178 THR A CA 1
ATOM 1423 C C . THR A 1 178 ? 13.260 -10.898 13.990 1.00 86.38 178 THR A C 1
ATOM 1425 O O . THR A 1 178 ? 13.932 -11.208 14.973 1.00 86.38 178 THR A O 1
ATOM 1428 N N . ARG A 1 179 ? 12.571 -11.810 13.283 1.00 86.38 179 ARG A N 1
ATOM 1429 C CA . ARG A 1 179 ? 12.376 -13.222 13.692 1.00 86.38 179 ARG A CA 1
ATOM 1430 C C . ARG A 1 179 ? 11.755 -13.372 15.086 1.00 86.38 179 ARG A C 1
ATOM 1432 O O . ARG A 1 179 ? 12.098 -14.276 15.846 1.00 86.38 179 ARG A O 1
ATOM 1439 N N . GLY A 1 180 ? 10.865 -12.455 15.435 1.00 88.44 180 GLY A N 1
ATOM 1440 C CA . GLY A 1 180 ? 10.057 -12.539 16.636 1.00 88.44 180 GLY A CA 1
ATOM 1441 C C . GLY A 1 180 ? 9.020 -13.666 16.578 1.00 88.44 180 GLY A C 1
ATOM 1442 O O . GLY A 1 180 ? 8.790 -14.290 15.542 1.00 88.44 180 GLY A O 1
ATOM 1443 N N . ASP A 1 181 ? 8.395 -13.924 17.723 1.00 92.94 181 ASP A N 1
ATOM 1444 C CA . ASP A 1 181 ? 7.467 -15.036 17.925 1.00 92.94 181 ASP A CA 1
ATOM 1445 C C . ASP A 1 181 ? 6.035 -14.611 17.559 1.00 92.94 181 ASP A C 1
ATOM 1447 O O . ASP A 1 181 ? 5.256 -14.153 18.404 1.00 92.94 181 ASP A O 1
ATOM 1451 N N . LEU A 1 182 ? 5.712 -14.716 16.265 1.00 94.69 182 LEU A N 1
ATOM 1452 C CA . LEU A 1 182 ? 4.394 -14.355 15.739 1.00 94.69 182 LEU A CA 1
ATOM 1453 C C . LEU A 1 182 ? 3.285 -15.256 16.302 1.00 94.69 182 LEU A C 1
ATOM 1455 O O . LEU A 1 182 ? 2.201 -14.768 16.604 1.00 94.69 182 LEU A O 1
ATOM 1459 N N . ASP A 1 183 ? 3.561 -16.539 16.530 1.00 96.00 183 ASP A N 1
ATOM 1460 C CA . ASP A 1 183 ? 2.592 -17.479 17.102 1.00 96.00 183 ASP A CA 1
ATOM 1461 C C . ASP A 1 183 ? 2.147 -17.050 18.497 1.00 96.00 183 ASP A C 1
ATOM 1463 O O . ASP A 1 183 ? 0.952 -16.984 18.806 1.00 96.00 183 ASP A O 1
ATOM 1467 N N . ARG A 1 184 ? 3.108 -16.688 19.350 1.00 96.81 184 ARG A N 1
ATOM 1468 C CA . ARG A 1 184 ? 2.814 -16.161 20.681 1.00 96.81 184 ARG A CA 1
ATOM 1469 C C . ARG A 1 184 ? 2.107 -14.816 20.621 1.00 96.81 184 ARG A C 1
ATOM 1471 O O . ARG A 1 184 ? 1.291 -14.538 21.505 1.00 96.81 184 ARG A O 1
ATOM 1478 N N . TYR A 1 185 ? 2.414 -13.982 19.628 1.00 97.38 185 TYR A N 1
ATOM 1479 C CA . TYR A 1 185 ? 1.680 -12.745 19.386 1.00 97.38 185 TYR A CA 1
ATOM 1480 C C . TYR A 1 185 ? 0.215 -13.031 19.025 1.00 97.38 185 TYR A C 1
ATOM 1482 O O . TYR A 1 185 ? -0.667 -12.503 19.699 1.00 97.38 185 TYR A O 1
ATOM 1490 N N . LEU A 1 186 ? -0.060 -13.917 18.063 1.00 98.25 186 LEU A N 1
ATOM 1491 C CA . LEU A 1 186 ? -1.419 -14.275 17.640 1.00 98.25 186 LEU A CA 1
ATOM 1492 C C . LEU A 1 186 ? -2.220 -14.923 18.777 1.00 98.25 186 LEU A C 1
ATOM 1494 O O . LEU A 1 186 ? -3.366 -14.549 19.011 1.00 98.25 186 LEU A O 1
ATOM 1498 N N . ALA A 1 187 ? -1.605 -15.813 19.562 1.00 98.56 187 ALA A N 1
ATOM 1499 C CA . ALA A 1 187 ? -2.234 -16.383 20.754 1.00 98.56 187 ALA A CA 1
ATOM 1500 C C . ALA A 1 187 ? -2.515 -15.326 21.838 1.00 98.56 187 ALA A C 1
ATOM 1502 O O . ALA A 1 187 ? -3.486 -15.426 22.589 1.00 98.56 187 ALA A O 1
ATOM 1503 N N . HIS A 1 188 ? -1.657 -14.308 21.969 1.00 98.31 188 HIS A N 1
ATOM 1504 C CA . HIS A 1 188 ? -1.899 -13.187 22.879 1.00 98.31 188 HIS A CA 1
ATOM 1505 C C . HIS A 1 188 ? -3.040 -12.299 22.382 1.00 98.31 188 HIS A C 1
ATOM 1507 O O . HIS A 1 188 ? -3.906 -11.950 23.185 1.00 98.31 188 HIS A O 1
ATOM 1513 N N . LEU A 1 189 ? -3.061 -11.996 21.083 1.00 98.38 189 LEU A N 1
ATOM 1514 C CA . LEU A 1 189 ? -4.111 -11.233 20.423 1.00 98.38 189 LEU A CA 1
ATOM 1515 C C . LEU A 1 189 ? -5.477 -11.901 20.599 1.00 98.38 189 LEU A C 1
ATOM 1517 O O . LEU A 1 189 ? -6.378 -11.275 21.150 1.00 98.38 189 LEU A O 1
ATOM 1521 N N . ASP A 1 190 ? -5.609 -13.177 20.232 1.00 98.69 190 ASP A N 1
ATOM 1522 C CA . ASP A 1 190 ? -6.850 -13.948 20.369 1.00 98.69 190 ASP A CA 1
ATOM 1523 C C . ASP A 1 190 ? -7.416 -13.890 21.798 1.00 98.69 190 ASP A C 1
ATOM 1525 O O . ASP A 1 190 ? -8.547 -13.448 22.020 1.00 98.69 190 ASP A O 1
ATOM 1529 N N . ARG A 1 191 ? -6.589 -14.220 22.802 1.00 98.50 191 ARG A N 1
ATOM 1530 C CA . ARG A 1 191 ? -7.006 -14.157 24.213 1.00 98.50 191 ARG A CA 1
ATOM 1531 C C . ARG A 1 191 ? -7.491 -12.767 24.617 1.00 98.50 191 ARG A C 1
ATOM 1533 O O . ARG A 1 191 ? -8.460 -12.660 25.371 1.00 98.50 191 ARG A O 1
ATOM 1540 N N . LYS A 1 192 ? -6.805 -11.712 24.169 1.00 98.38 192 LYS A N 1
ATOM 1541 C CA . LYS A 1 192 ? -7.127 -10.328 24.530 1.00 98.38 192 LYS A CA 1
ATOM 1542 C C . LYS A 1 192 ? -8.393 -9.823 23.848 1.00 98.38 192 LYS A C 1
ATOM 1544 O O . LYS A 1 192 ? -9.187 -9.152 24.505 1.00 98.38 192 LYS A O 1
ATOM 1549 N N . LEU A 1 193 ? -8.645 -10.212 22.602 1.00 98.31 193 LEU A N 1
ATOM 1550 C CA . LEU A 1 193 ? -9.906 -9.914 21.923 1.00 98.31 193 LEU A CA 1
ATOM 1551 C C . LEU A 1 193 ? -11.080 -10.675 22.558 1.00 98.31 193 LEU A C 1
ATOM 1553 O O . LEU A 1 193 ? -12.117 -10.072 22.828 1.00 98.31 193 LEU A O 1
ATOM 1557 N N . ALA A 1 194 ? -10.901 -11.948 22.924 1.00 98.25 194 ALA A N 1
ATOM 1558 C CA . ALA A 1 194 ? -11.926 -12.719 23.633 1.00 98.25 194 ALA A CA 1
ATOM 1559 C C . ALA A 1 194 ? -12.236 -12.152 25.038 1.00 98.25 194 ALA A C 1
ATOM 1561 O O . ALA A 1 194 ? -13.383 -12.151 25.495 1.00 98.25 194 ALA A O 1
ATOM 1562 N N . GLU A 1 195 ? -11.224 -11.657 25.759 1.00 97.81 195 GLU A N 1
ATOM 1563 C CA . GLU A 1 195 ? -11.396 -10.917 27.019 1.00 97.81 195 GLU A CA 1
ATOM 1564 C C . GLU A 1 195 ? -12.172 -9.607 26.802 1.00 97.81 195 GLU A C 1
ATOM 1566 O O . GLU A 1 195 ? -13.113 -9.317 27.551 1.00 97.81 195 GLU A O 1
ATOM 1571 N N . LEU A 1 196 ? -11.829 -8.853 25.752 1.00 97.25 196 LEU A N 1
ATOM 1572 C CA . LEU A 1 196 ? -12.501 -7.609 25.390 1.00 97.25 196 LEU A CA 1
ATOM 1573 C C . LEU A 1 196 ? -13.983 -7.839 25.067 1.00 97.25 196 LEU A C 1
ATOM 1575 O O . LEU A 1 196 ? -14.832 -7.149 25.628 1.00 97.25 196 LEU A O 1
ATOM 1579 N N . GLN A 1 197 ? -14.310 -8.831 24.234 1.00 97.81 197 GLN A N 1
ATOM 1580 C CA . GLN A 1 197 ? -15.695 -9.166 23.880 1.00 97.81 197 GLN A CA 1
ATOM 1581 C C . GLN A 1 197 ? -16.528 -9.527 25.117 1.00 97.81 197 GLN A C 1
ATOM 1583 O O . GLN A 1 197 ? -17.627 -9.001 25.295 1.00 97.81 197 GLN A O 1
ATOM 1588 N N . ARG A 1 198 ? -15.996 -10.374 26.014 1.00 97.62 198 ARG A N 1
ATOM 1589 C CA . ARG A 1 198 ? -16.682 -10.738 27.268 1.00 97.62 198 ARG A CA 1
ATOM 1590 C C . ARG A 1 198 ? -16.933 -9.520 28.151 1.00 97.62 198 ARG A C 1
ATOM 1592 O O . ARG A 1 198 ? -18.045 -9.339 28.646 1.00 97.62 198 ARG A O 1
ATOM 1599 N N . THR A 1 199 ? -15.922 -8.670 28.317 1.00 97.00 199 THR A N 1
ATOM 1600 C CA . THR A 1 199 ? -16.025 -7.445 29.124 1.00 97.00 199 THR A CA 1
ATOM 1601 C C . THR A 1 199 ? -17.030 -6.464 28.522 1.00 97.00 199 THR A C 1
ATOM 1603 O O . THR A 1 199 ? -17.860 -5.900 29.237 1.00 97.00 199 THR A O 1
ATOM 1606 N N . TYR A 1 200 ? -17.001 -6.289 27.201 1.00 96.44 200 TYR A N 1
ATOM 1607 C CA . TYR A 1 200 ? -17.929 -5.430 26.477 1.00 96.44 200 TYR A CA 1
ATOM 1608 C C . TYR A 1 200 ? -19.378 -5.899 26.629 1.00 96.44 200 TYR A C 1
ATOM 1610 O O . TYR A 1 200 ? -20.253 -5.094 26.960 1.00 96.44 200 TYR A O 1
ATOM 1618 N N . ARG A 1 201 ? -19.626 -7.204 26.469 1.00 96.75 201 ARG A N 1
ATOM 1619 C CA . ARG A 1 201 ? -20.952 -7.803 26.649 1.00 96.75 201 ARG A CA 1
ATOM 1620 C C . ARG A 1 201 ? -21.457 -7.658 28.076 1.00 96.75 201 ARG A C 1
ATOM 1622 O O . ARG A 1 201 ? -22.608 -7.282 28.269 1.00 96.75 201 ARG A O 1
ATOM 1629 N N . ALA A 1 202 ? -20.597 -7.872 29.070 1.00 96.94 202 ALA A N 1
ATOM 1630 C CA . ALA A 1 202 ? -20.952 -7.665 30.472 1.00 96.94 202 ALA A CA 1
ATOM 1631 C C . ALA A 1 202 ? -21.320 -6.200 30.776 1.00 96.94 202 ALA A C 1
ATOM 1633 O O . ALA A 1 202 ? -22.233 -5.948 31.558 1.00 96.94 202 ALA A O 1
ATOM 1634 N N . ARG A 1 203 ? -20.638 -5.228 30.150 1.00 93.94 203 ARG A N 1
ATOM 1635 C CA . ARG A 1 203 ? -20.877 -3.792 30.376 1.00 93.94 203 ARG A CA 1
ATOM 1636 C C . ARG A 1 203 ? -22.076 -3.239 29.607 1.00 93.94 203 ARG A C 1
ATOM 1638 O O . ARG A 1 203 ? -22.735 -2.328 30.098 1.00 93.94 203 ARG A O 1
ATOM 1645 N N . THR A 1 204 ? -22.317 -3.721 28.391 1.00 93.62 204 THR A N 1
ATOM 1646 C CA . THR A 1 204 ? -23.268 -3.092 27.457 1.00 93.62 204 THR A CA 1
ATOM 1647 C C . THR A 1 204 ? -24.479 -3.958 27.122 1.00 93.62 204 THR A C 1
ATOM 1649 O O . THR A 1 204 ? -25.429 -3.449 26.534 1.00 93.62 204 THR A O 1
ATOM 1652 N N . GLY A 1 205 ? -24.449 -5.253 27.452 1.00 95.56 205 GLY A N 1
ATOM 1653 C CA . GLY A 1 205 ? -25.465 -6.225 27.042 1.00 95.56 205 GLY A CA 1
ATOM 1654 C C . GLY A 1 205 ? -25.453 -6.563 25.546 1.00 95.56 205 GLY A C 1
ATOM 1655 O O . GLY A 1 205 ? -26.341 -7.276 25.090 1.00 95.56 205 GLY A O 1
ATOM 1656 N N . ARG A 1 206 ? -24.478 -6.059 24.780 1.00 95.44 206 ARG A N 1
ATOM 1657 C CA . ARG A 1 206 ? -24.357 -6.241 23.326 1.00 95.44 206 ARG A CA 1
ATOM 1658 C C . ARG A 1 206 ? -23.056 -6.951 22.979 1.00 95.44 206 ARG A C 1
ATOM 1660 O O . ARG A 1 206 ? -22.098 -6.894 23.747 1.00 95.44 206 ARG A O 1
ATOM 1667 N N . ASP A 1 207 ? -23.012 -7.581 21.815 1.00 96.88 207 ASP A N 1
ATOM 1668 C CA . ASP A 1 207 ? -21.771 -8.134 21.282 1.00 96.88 207 ASP A CA 1
ATOM 1669 C C . ASP A 1 207 ? -20.940 -7.026 20.610 1.00 96.88 207 ASP A C 1
ATOM 1671 O O . ASP A 1 207 ? -21.485 -6.107 19.998 1.00 96.88 207 ASP A O 1
ATOM 1675 N N . LEU A 1 208 ? -19.617 -7.090 20.781 1.00 97.56 208 LEU A N 1
ATOM 1676 C CA . LEU A 1 208 ? -18.670 -6.172 20.146 1.00 97.56 208 LEU A CA 1
ATOM 1677 C C . LEU A 1 208 ? -18.366 -6.649 18.725 1.00 97.56 208 LEU A C 1
ATOM 1679 O O . LEU A 1 208 ? -17.902 -7.779 18.554 1.00 97.56 208 LEU A O 1
ATOM 1683 N N . GLU A 1 209 ? -18.534 -5.776 17.737 1.00 97.94 209 GLU A N 1
ATOM 1684 C CA . GLU A 1 209 ? -18.084 -6.028 16.369 1.00 97.94 209 GLU A CA 1
ATOM 1685 C C . GLU A 1 209 ? -16.571 -5.804 16.271 1.00 97.94 209 GLU A C 1
ATOM 1687 O O . GLU A 1 209 ? -16.066 -4.737 16.625 1.00 97.94 209 GLU A O 1
ATOM 1692 N N . ILE A 1 210 ? -15.831 -6.804 15.795 1.00 98.50 210 ILE A N 1
ATOM 1693 C CA . ILE A 1 210 ? -14.385 -6.707 15.575 1.00 98.50 210 ILE A CA 1
ATOM 1694 C C . ILE A 1 210 ? -14.083 -7.079 14.128 1.00 98.50 210 ILE A C 1
ATOM 1696 O O . ILE A 1 210 ? -14.448 -8.166 13.675 1.00 98.50 210 ILE A O 1
ATOM 1700 N N . LEU A 1 211 ? -13.394 -6.175 13.434 1.00 98.56 211 LEU A N 1
ATOM 1701 C CA . LEU A 1 211 ? -12.796 -6.376 12.119 1.00 98.56 211 LEU A CA 1
ATOM 1702 C C . LEU A 1 211 ? -11.272 -6.363 12.268 1.00 98.56 211 LEU A C 1
ATOM 1704 O O . LEU A 1 211 ? -10.723 -5.417 12.823 1.00 98.56 211 LEU A O 1
ATOM 1708 N N . ILE A 1 212 ? -10.601 -7.390 11.758 1.00 98.56 212 ILE A N 1
ATOM 1709 C CA . ILE A 1 212 ? -9.144 -7.497 11.688 1.00 98.56 212 ILE A CA 1
ATOM 1710 C C . ILE A 1 212 ? -8.726 -7.383 10.224 1.00 98.56 212 ILE A C 1
ATOM 1712 O O . ILE A 1 212 ? -9.232 -8.115 9.367 1.00 98.56 212 ILE A O 1
ATOM 1716 N N . LEU A 1 213 ? -7.795 -6.469 9.962 1.00 97.94 213 LEU A N 1
ATOM 1717 C CA . LEU A 1 213 ? -7.205 -6.210 8.654 1.00 97.94 213 LEU A CA 1
ATOM 1718 C C . LEU A 1 213 ? -5.695 -6.392 8.735 1.00 97.94 213 LEU A C 1
ATOM 1720 O O . LEU A 1 213 ? -5.081 -5.968 9.711 1.00 97.94 213 LEU A O 1
ATOM 1724 N N . SER A 1 214 ? -5.103 -6.932 7.680 1.00 98.31 214 SER A N 1
ATOM 1725 C CA . SER A 1 214 ? -3.686 -6.758 7.399 1.00 98.31 214 SER A CA 1
ATOM 1726 C C . SER A 1 214 ? -3.475 -6.434 5.931 1.00 98.31 214 SER A C 1
ATOM 1728 O O . SER A 1 214 ? -4.171 -6.943 5.058 1.00 98.31 214 SER A O 1
ATOM 1730 N N . ASP A 1 215 ? -2.546 -5.536 5.674 1.00 97.81 215 ASP A N 1
ATOM 1731 C CA . ASP A 1 215 ? -2.337 -4.850 4.412 1.00 97.81 215 ASP A CA 1
ATOM 1732 C C . ASP A 1 215 ? -1.454 -5.601 3.418 1.00 97.81 215 ASP A C 1
ATOM 1734 O O . ASP A 1 215 ? -1.576 -5.378 2.208 1.00 97.81 215 ASP A O 1
ATOM 1738 N N . HIS A 1 216 ? -0.586 -6.491 3.897 1.00 97.88 216 HIS A N 1
ATOM 1739 C CA . HIS A 1 216 ? 0.241 -7.354 3.061 1.00 97.88 216 HIS A CA 1
ATOM 1740 C C . HIS A 1 216 ? 0.659 -8.643 3.778 1.00 97.88 216 HIS A C 1
ATOM 1742 O O . HIS A 1 216 ? 0.462 -8.807 4.978 1.00 97.88 216 HIS A O 1
ATOM 1748 N N . GLY A 1 217 ? 1.235 -9.567 3.003 1.00 95.56 217 GLY A N 1
ATOM 1749 C CA . GLY A 1 217 ? 1.866 -10.779 3.528 1.00 95.56 217 GLY A CA 1
ATOM 1750 C C . GLY A 1 217 ? 3.339 -10.553 3.862 1.00 95.56 217 GLY A C 1
ATOM 1751 O O . GLY A 1 217 ? 3.843 -9.429 3.779 1.00 95.56 217 GLY A O 1
ATOM 1752 N N . HIS A 1 218 ? 4.055 -11.625 4.195 1.00 93.50 218 HIS A N 1
ATOM 1753 C CA . HIS A 1 218 ? 5.472 -11.535 4.542 1.00 93.50 218 HIS A CA 1
ATOM 1754 C C . HIS A 1 218 ? 6.227 -12.838 4.231 1.00 93.50 218 HIS A C 1
ATOM 1756 O O . HIS A 1 218 ? 5.781 -13.943 4.544 1.00 93.50 218 HIS A O 1
ATOM 1762 N N . ASN A 1 219 ? 7.445 -12.758 3.685 1.00 91.69 219 ASN A N 1
ATOM 1763 C CA . ASN A 1 219 ? 8.245 -13.950 3.351 1.00 91.69 219 ASN A CA 1
ATOM 1764 C C . ASN A 1 219 ? 9.057 -14.511 4.539 1.00 91.69 219 ASN A C 1
ATOM 1766 O O . ASN A 1 219 ? 10.108 -15.116 4.345 1.00 91.69 219 ASN A O 1
ATOM 1770 N N . ARG A 1 220 ? 8.580 -14.356 5.786 1.00 88.56 220 ARG A N 1
ATOM 1771 C CA . ARG A 1 220 ? 9.351 -14.680 7.014 1.00 88.56 220 ARG A CA 1
ATOM 1772 C C . ARG A 1 220 ? 9.830 -16.129 7.113 1.00 88.56 220 ARG A C 1
ATOM 1774 O O . ARG A 1 220 ? 10.803 -16.398 7.812 1.00 88.56 220 ARG A O 1
ATOM 1781 N N . ALA A 1 221 ? 9.137 -17.049 6.445 1.00 84.94 221 ALA A N 1
ATOM 1782 C CA . ALA A 1 221 ? 9.479 -18.467 6.411 1.00 84.94 221 ALA A CA 1
ATOM 1783 C C . ALA A 1 221 ? 10.656 -18.785 5.466 1.00 84.94 221 ALA A C 1
ATOM 1785 O O . ALA A 1 221 ? 11.131 -19.918 5.439 1.00 84.94 221 ALA A O 1
ATOM 1786 N N . ILE A 1 222 ? 11.126 -17.806 4.686 1.00 86.19 222 ILE A N 1
ATOM 1787 C CA . ILE A 1 222 ? 12.146 -17.969 3.650 1.00 86.19 222 ILE A CA 1
ATOM 1788 C C . ILE A 1 222 ? 13.363 -17.118 4.020 1.00 86.19 222 ILE A C 1
ATOM 1790 O O . ILE A 1 222 ? 13.250 -15.938 4.350 1.00 86.19 222 ILE A O 1
ATOM 1794 N N . SER A 1 223 ? 14.555 -17.716 3.967 1.00 85.44 223 SER A N 1
ATOM 1795 C CA . SER A 1 223 ? 15.794 -16.943 4.060 1.00 85.44 223 SER A CA 1
ATOM 1796 C C . SER A 1 223 ? 16.029 -16.229 2.736 1.00 85.44 223 SER A C 1
ATOM 1798 O O . SER A 1 223 ? 16.100 -16.889 1.701 1.00 85.44 223 SER A O 1
ATOM 1800 N N . ALA A 1 224 ? 16.148 -14.902 2.781 1.00 88.00 224 ALA A N 1
ATOM 1801 C CA . ALA A 1 224 ? 16.358 -14.084 1.595 1.00 88.00 224 ALA A CA 1
ATOM 1802 C C . ALA A 1 224 ? 17.774 -13.491 1.537 1.00 88.00 224 ALA A C 1
ATOM 1804 O O . ALA A 1 224 ? 18.260 -12.915 2.518 1.00 88.00 224 ALA A O 1
ATOM 1805 N N . ASP A 1 225 ? 18.402 -13.579 0.369 1.00 90.56 225 ASP A N 1
ATOM 1806 C CA . ASP A 1 225 ? 19.721 -13.022 0.083 1.00 90.56 225 ASP A CA 1
ATOM 1807 C C . ASP A 1 225 ? 19.622 -11.616 -0.511 1.00 90.56 225 ASP A C 1
ATOM 1809 O O . ASP A 1 225 ? 18.620 -11.231 -1.113 1.00 90.56 225 ASP A O 1
ATOM 1813 N N . PHE A 1 226 ? 20.661 -10.804 -0.302 1.00 90.88 226 PHE A N 1
ATOM 1814 C CA . PHE A 1 226 ? 20.708 -9.467 -0.889 1.00 90.88 226 PHE A CA 1
ATOM 1815 C C . PHE A 1 226 ? 21.064 -9.552 -2.372 1.00 90.88 226 PHE A C 1
ATOM 1817 O O . PHE A 1 226 ? 22.165 -9.976 -2.717 1.00 90.88 226 PHE A O 1
ATOM 1824 N N . LEU A 1 227 ? 20.164 -9.076 -3.229 1.00 92.62 227 LEU A N 1
ATOM 1825 C CA . LEU A 1 227 ? 20.420 -8.940 -4.656 1.00 92.62 227 LEU A CA 1
ATOM 1826 C C . LEU A 1 227 ? 21.241 -7.657 -4.913 1.00 92.62 227 LEU A C 1
ATOM 1828 O O . LEU A 1 227 ? 20.775 -6.569 -4.549 1.00 92.62 227 LEU A O 1
ATOM 1832 N N . PRO A 1 228 ? 22.435 -7.737 -5.536 1.00 92.56 228 PRO A N 1
ATOM 1833 C CA . PRO A 1 228 ? 23.310 -6.588 -5.783 1.00 92.56 228 PRO A CA 1
ATOM 1834 C C . PRO A 1 228 ? 22.845 -5.783 -7.011 1.00 92.56 228 PRO A C 1
ATOM 1836 O O . PRO A 1 228 ? 23.510 -5.709 -8.044 1.00 92.56 228 PRO A O 1
ATOM 1839 N N . VAL A 1 229 ? 21.634 -5.222 -6.925 1.00 94.00 229 VAL A N 1
ATOM 1840 C CA . VAL A 1 229 ? 20.963 -4.527 -8.039 1.00 94.00 229 VAL A CA 1
ATOM 1841 C C . VAL A 1 229 ? 21.767 -3.320 -8.524 1.00 94.00 229 VAL A C 1
ATOM 1843 O O . VAL A 1 229 ? 21.813 -3.050 -9.722 1.00 94.00 229 VAL A O 1
ATOM 1846 N N . VAL A 1 230 ? 22.391 -2.585 -7.600 1.00 93.06 230 VAL A N 1
ATOM 1847 C CA . VAL A 1 230 ? 23.180 -1.393 -7.933 1.00 93.06 230 VAL A CA 1
ATOM 1848 C C . VAL A 1 230 ? 24.422 -1.790 -8.713 1.00 93.06 230 VAL A C 1
ATOM 1850 O O . VAL A 1 230 ? 24.645 -1.278 -9.805 1.00 93.06 230 VAL A O 1
ATOM 1853 N N . GLU A 1 231 ? 25.171 -2.758 -8.198 1.00 93.81 231 GLU A N 1
ATOM 1854 C CA . GLU A 1 231 ? 26.395 -3.253 -8.813 1.00 93.81 231 GLU A CA 1
ATOM 1855 C C . GLU A 1 231 ? 26.113 -3.833 -10.207 1.00 93.81 231 GLU A C 1
ATOM 1857 O O . GLU A 1 231 ? 26.868 -3.596 -11.149 1.00 93.81 231 GLU A O 1
ATOM 1862 N N . ALA A 1 232 ? 24.992 -4.541 -10.371 1.00 95.12 232 ALA A N 1
ATOM 1863 C CA . ALA A 1 232 ? 24.575 -5.081 -11.661 1.00 95.12 232 ALA A CA 1
ATOM 1864 C C . ALA A 1 232 ? 24.267 -3.987 -12.703 1.00 95.12 232 ALA A C 1
ATOM 1866 O O . ALA A 1 232 ? 24.605 -4.132 -13.878 1.00 95.12 232 ALA A O 1
ATOM 1867 N N . LEU A 1 233 ? 23.653 -2.874 -12.289 1.00 96.62 233 LEU A N 1
ATOM 1868 C CA . LEU A 1 233 ? 23.398 -1.726 -13.166 1.00 96.62 233 LEU A CA 1
ATOM 1869 C C . LEU A 1 233 ? 24.687 -0.948 -13.479 1.00 96.62 233 LEU A C 1
ATOM 1871 O O . LEU A 1 233 ? 24.895 -0.542 -14.625 1.00 96.62 233 LEU A O 1
ATOM 1875 N N . GLU A 1 234 ? 25.580 -0.798 -12.500 1.00 96.38 234 GLU A N 1
ATOM 1876 C CA . GLU A 1 234 ? 26.890 -0.152 -12.658 1.00 96.38 234 GLU A CA 1
ATOM 1877 C C . GLU A 1 234 ? 27.792 -0.886 -13.648 1.00 96.38 234 GLU A C 1
ATOM 1879 O O . GLU A 1 234 ? 28.414 -0.255 -14.506 1.00 96.38 234 GLU A O 1
ATOM 1884 N N . GLN A 1 235 ? 27.782 -2.221 -13.635 1.00 96.94 235 GLN A N 1
ATOM 1885 C CA . GLN A 1 235 ? 28.478 -3.042 -14.634 1.00 96.94 235 GLN A CA 1
ATOM 1886 C C . GLN A 1 235 ? 27.998 -2.786 -16.072 1.00 96.94 235 GLN A C 1
ATOM 1888 O O . GLN A 1 235 ? 28.726 -3.057 -17.025 1.00 96.94 235 GLN A O 1
ATOM 1893 N N . GLN A 1 236 ? 26.794 -2.235 -16.242 1.00 97.38 236 GLN A N 1
ATOM 1894 C CA . GLN A 1 236 ? 26.210 -1.871 -17.537 1.00 97.38 236 GLN A CA 1
ATOM 1895 C C . GLN A 1 236 ? 26.335 -0.370 -17.850 1.00 97.38 236 GLN A C 1
ATOM 1897 O O . GLN A 1 236 ? 25.801 0.117 -18.857 1.00 97.38 236 GLN A O 1
ATOM 1902 N N . GLY A 1 237 ? 27.068 0.361 -17.007 1.00 97.31 237 GLY A N 1
ATOM 1903 C CA . GLY A 1 237 ? 27.363 1.779 -17.154 1.00 97.31 237 GLY A CA 1
ATOM 1904 C C . GLY A 1 237 ? 26.264 2.715 -16.659 1.00 97.31 237 GLY A C 1
ATOM 1905 O O . GLY A 1 237 ? 26.321 3.892 -17.001 1.00 97.31 237 GLY A O 1
ATOM 1906 N N . PHE A 1 238 ? 25.272 2.225 -15.912 1.00 97.94 238 PHE A N 1
ATOM 1907 C CA . PHE A 1 238 ? 24.331 3.082 -15.184 1.00 97.94 238 PHE A CA 1
ATOM 1908 C C . PHE A 1 238 ? 24.931 3.515 -13.849 1.00 97.94 238 PHE A C 1
ATOM 1910 O O . PHE A 1 238 ? 25.795 2.838 -13.306 1.00 97.94 238 PHE A O 1
ATOM 1917 N N . HIS A 1 239 ? 24.465 4.620 -13.285 1.00 95.62 239 HIS A N 1
ATOM 1918 C CA . HIS A 1 239 ? 24.935 5.076 -11.981 1.00 95.62 239 HIS A CA 1
ATOM 1919 C C . HIS A 1 239 ? 23.781 5.584 -11.133 1.00 95.62 239 HIS A C 1
ATOM 1921 O O . HIS A 1 239 ? 22.840 6.218 -11.615 1.00 95.62 239 HIS A O 1
ATOM 1927 N N . THR A 1 240 ? 23.838 5.270 -9.840 1.00 93.75 240 THR A N 1
ATOM 1928 C CA . THR A 1 240 ? 22.801 5.711 -8.909 1.00 93.75 240 THR A CA 1
ATOM 1929 C C . THR A 1 240 ? 22.934 7.203 -8.642 1.00 93.75 240 THR A C 1
ATOM 1931 O O . THR A 1 240 ? 24.023 7.712 -8.373 1.00 93.75 240 THR A O 1
ATOM 1934 N N . ALA A 1 241 ? 21.819 7.923 -8.709 1.00 93.19 241 ALA A N 1
ATOM 1935 C CA . ALA A 1 241 ? 21.812 9.364 -8.538 1.00 93.19 241 ALA A CA 1
ATOM 1936 C C . ALA A 1 241 ? 20.598 9.835 -7.744 1.00 93.19 241 ALA A C 1
ATOM 1938 O O . ALA A 1 241 ? 19.505 9.272 -7.803 1.00 93.19 241 ALA A O 1
ATOM 1939 N N . ARG A 1 242 ? 20.780 10.937 -7.009 1.00 89.50 242 ARG A N 1
ATOM 1940 C CA . ARG A 1 242 ? 19.659 11.621 -6.350 1.00 89.50 242 ARG A CA 1
ATOM 1941 C C . ARG A 1 242 ? 18.837 12.459 -7.322 1.00 89.50 242 ARG A C 1
ATOM 1943 O O . ARG A 1 242 ? 17.730 12.823 -6.957 1.00 89.50 242 ARG A O 1
ATOM 1950 N N . THR A 1 243 ? 19.358 12.774 -8.506 1.00 89.94 243 THR A N 1
ATOM 1951 C CA . THR A 1 243 ? 18.700 13.555 -9.566 1.00 89.94 243 THR A CA 1
ATOM 1952 C C . THR A 1 243 ? 19.038 12.939 -10.918 1.00 89.94 243 THR A C 1
ATOM 1954 O O . THR A 1 243 ? 20.185 12.547 -11.093 1.00 89.94 243 THR A O 1
ATOM 1957 N N . LEU A 1 244 ? 18.107 12.917 -11.869 1.00 94.06 244 LEU A N 1
ATOM 1958 C CA . LEU A 1 244 ? 18.311 12.354 -13.207 1.00 94.06 244 LEU A CA 1
ATOM 1959 C C . LEU A 1 244 ? 18.679 13.478 -14.191 1.00 94.06 244 LEU A C 1
ATOM 1961 O O . LEU A 1 244 ? 17.835 14.295 -14.557 1.00 94.06 244 LEU A O 1
ATOM 1965 N N . ARG A 1 245 ? 19.951 13.573 -14.569 1.00 92.25 245 ARG A N 1
ATOM 1966 C CA . ARG A 1 245 ? 20.518 14.580 -15.486 1.00 92.25 245 ARG A CA 1
ATOM 1967 C C . ARG A 1 245 ? 21.187 13.946 -16.702 1.00 92.25 245 ARG A C 1
ATOM 1969 O O . ARG A 1 245 ? 21.146 14.519 -17.783 1.00 92.25 245 ARG A O 1
ATOM 1976 N N . ASP A 1 246 ? 21.800 12.789 -16.511 1.00 94.31 246 ASP A N 1
ATOM 1977 C CA . ASP A 1 246 ? 22.442 11.967 -17.523 1.00 94.31 246 ASP A CA 1
ATOM 1978 C C . ASP A 1 246 ? 21.523 10.792 -17.893 1.00 94.31 246 ASP A C 1
ATOM 1980 O O . ASP A 1 246 ? 20.910 10.213 -16.994 1.00 94.31 246 ASP A O 1
ATOM 1984 N N . PRO A 1 247 ? 21.427 10.377 -19.171 1.00 94.62 247 PRO A N 1
ATOM 1985 C CA . PRO A 1 247 ? 20.649 9.204 -19.575 1.00 94.62 247 PRO A CA 1
ATOM 1986 C C . PRO A 1 247 ? 20.950 7.926 -18.774 1.00 94.62 247 PRO A C 1
ATOM 1988 O O . PRO A 1 247 ? 20.091 7.052 -18.682 1.00 94.62 247 PRO A O 1
ATOM 1991 N N . ARG A 1 248 ? 22.137 7.806 -18.178 1.00 97.06 248 ARG A N 1
ATOM 1992 C CA . ARG A 1 248 ? 22.585 6.668 -17.364 1.00 97.06 248 ARG A CA 1
ATOM 1993 C C . ARG A 1 248 ? 22.312 6.828 -15.865 1.00 97.06 248 ARG A C 1
ATOM 1995 O O . ARG A 1 248 ? 22.583 5.898 -15.110 1.00 97.06 248 ARG A O 1
ATOM 2002 N N . ASP A 1 249 ? 21.747 7.954 -15.432 1.00 97.62 249 ASP A N 1
ATOM 2003 C CA . ASP A 1 249 ? 21.269 8.109 -14.059 1.00 97.62 249 ASP A CA 1
ATOM 2004 C C . ASP A 1 249 ? 20.072 7.184 -13.792 1.00 97.62 249 ASP A C 1
ATOM 2006 O O . ASP A 1 249 ? 19.101 7.148 -14.559 1.00 97.62 249 ASP A O 1
ATOM 2010 N N . VAL A 1 250 ? 20.103 6.512 -12.643 1.00 97.38 250 VAL A N 1
ATOM 2011 C CA . VAL A 1 250 ? 18.960 5.796 -12.067 1.00 97.38 250 VAL A CA 1
ATOM 2012 C C . VAL A 1 250 ? 18.738 6.218 -10.617 1.00 97.38 250 VAL A C 1
ATOM 2014 O O . VAL A 1 250 ? 19.682 6.427 -9.857 1.00 97.38 250 VAL A O 1
ATOM 2017 N N . ALA A 1 251 ? 17.481 6.326 -10.205 1.00 95.38 251 ALA A N 1
ATOM 2018 C CA . ALA A 1 251 ? 17.095 6.602 -8.827 1.00 95.38 251 ALA A CA 1
ATOM 2019 C C . ALA A 1 251 ? 16.127 5.528 -8.325 1.00 95.38 251 ALA A C 1
ATOM 2021 O O . ALA A 1 251 ? 15.322 4.991 -9.084 1.00 95.38 251 ALA A O 1
ATOM 2022 N N . PHE A 1 252 ? 16.178 5.235 -7.030 1.00 91.75 252 PHE A N 1
ATOM 2023 C CA . PHE A 1 252 ? 15.348 4.210 -6.403 1.00 91.75 252 PHE A CA 1
ATOM 2024 C C . PHE A 1 252 ? 14.406 4.833 -5.379 1.00 91.75 252 PHE A C 1
ATOM 2026 O O . PHE A 1 252 ? 14.758 5.795 -4.698 1.00 91.75 252 PHE A O 1
ATOM 2033 N N . SER A 1 253 ? 13.222 4.243 -5.241 1.00 81.75 253 SER A N 1
ATOM 2034 C CA . SER A 1 253 ? 12.318 4.498 -4.118 1.00 81.75 253 SER A CA 1
ATOM 2035 C C . SER A 1 253 ? 12.410 3.330 -3.140 1.00 81.75 253 SER A C 1
ATOM 2037 O O . SER A 1 253 ? 11.527 2.476 -3.132 1.00 81.75 253 SER A O 1
ATOM 2039 N N . VAL A 1 254 ? 13.510 3.274 -2.382 1.00 78.62 254 VAL A N 1
ATOM 2040 C CA . VAL A 1 254 ? 13.761 2.249 -1.358 1.00 78.62 254 VAL A CA 1
ATOM 2041 C C . VAL A 1 254 ? 14.266 2.923 -0.082 1.00 78.62 254 VAL A C 1
ATOM 2043 O O . VAL A 1 254 ? 15.354 3.494 -0.073 1.00 78.62 254 VAL A O 1
ATOM 2046 N N . ASP A 1 255 ? 13.479 2.832 0.985 1.00 70.81 255 ASP A N 1
ATOM 2047 C CA . ASP A 1 255 ? 13.763 3.361 2.331 1.00 70.81 255 ASP A CA 1
ATOM 2048 C C . ASP A 1 255 ? 14.117 2.240 3.338 1.00 70.81 255 ASP A C 1
ATOM 2050 O O . ASP A 1 255 ? 14.536 2.474 4.468 1.00 70.81 255 ASP A O 1
ATOM 2054 N N . GLY A 1 256 ? 13.986 0.976 2.923 1.00 79.75 256 GLY A N 1
ATOM 2055 C CA . GLY A 1 256 ? 14.190 -0.189 3.783 1.00 79.75 256 GLY A CA 1
ATOM 2056 C C . GLY A 1 256 ? 14.672 -1.424 3.032 1.00 79.75 256 GLY A C 1
ATOM 2057 O O . GLY A 1 256 ? 15.175 -1.345 1.912 1.00 79.75 256 GLY A O 1
ATOM 2058 N N . VAL A 1 257 ? 14.534 -2.584 3.671 1.00 86.75 257 VAL A N 1
ATOM 2059 C CA . VAL A 1 257 ? 14.814 -3.877 3.040 1.00 86.75 257 VAL A CA 1
ATOM 2060 C C . VAL A 1 257 ? 13.498 -4.444 2.531 1.00 86.75 257 VAL A C 1
ATOM 2062 O O . VAL A 1 257 ? 12.604 -4.681 3.338 1.00 86.75 257 VAL A O 1
ATOM 2065 N N . THR A 1 258 ? 13.376 -4.627 1.217 1.00 91.81 258 THR A N 1
ATOM 2066 C CA . THR A 1 258 ? 12.114 -4.974 0.535 1.00 91.81 258 THR A CA 1
ATOM 2067 C C . THR A 1 258 ? 12.331 -6.023 -0.555 1.00 91.81 258 THR A C 1
ATOM 2069 O O . THR A 1 258 ? 13.449 -6.217 -1.038 1.00 91.81 258 THR A O 1
ATOM 2072 N N . THR A 1 259 ? 11.256 -6.690 -0.968 1.00 95.19 259 THR A N 1
ATOM 2073 C CA . THR A 1 259 ? 11.212 -7.589 -2.135 1.00 95.19 259 THR A CA 1
ATOM 2074 C C . THR A 1 259 ? 10.536 -6.952 -3.348 1.00 95.19 259 THR A C 1
ATOM 2076 O O . THR A 1 259 ? 10.477 -7.558 -4.414 1.00 95.19 259 THR A O 1
ATOM 2079 N N . GLY A 1 260 ? 10.050 -5.714 -3.239 1.00 95.88 260 GLY A N 1
ATOM 2080 C CA . GLY A 1 260 ? 9.535 -4.970 -4.383 1.00 95.88 260 GLY A CA 1
ATOM 2081 C C . GLY A 1 260 ? 9.730 -3.470 -4.240 1.00 95.88 260 GLY A C 1
ATOM 2082 O O . GLY A 1 260 ? 9.602 -2.918 -3.150 1.00 95.88 260 GLY A O 1
ATOM 2083 N N . PHE A 1 261 ? 10.079 -2.816 -5.347 1.00 95.94 261 PHE A N 1
ATOM 2084 C CA . PHE A 1 261 ? 10.518 -1.422 -5.345 1.00 95.94 261 PHE A CA 1
ATOM 2085 C C . PHE A 1 261 ? 10.317 -0.733 -6.696 1.00 95.94 261 PHE A C 1
ATOM 2087 O O . PHE A 1 261 ? 10.160 -1.377 -7.735 1.00 95.94 261 PHE A O 1
ATOM 2094 N N . GLY A 1 262 ? 10.338 0.602 -6.675 1.00 96.69 262 GLY A N 1
ATOM 2095 C CA . GLY A 1 262 ? 10.294 1.434 -7.876 1.00 96.69 262 GLY A CA 1
ATOM 2096 C C . GLY A 1 262 ? 11.675 1.924 -8.309 1.00 96.69 262 GLY A C 1
ATOM 2097 O O . GLY A 1 262 ? 12.478 2.341 -7.469 1.00 96.69 262 GLY A O 1
ATOM 2098 N N . VAL A 1 263 ? 11.913 1.930 -9.622 1.00 97.62 263 VAL A N 1
ATOM 2099 C CA . VAL A 1 263 ? 13.114 2.488 -10.261 1.00 97.62 263 VAL A CA 1
ATOM 2100 C C . VAL A 1 263 ? 12.714 3.613 -11.210 1.00 97.62 263 VAL A C 1
ATOM 2102 O O . VAL A 1 263 ? 11.793 3.484 -12.019 1.00 97.62 263 VAL A O 1
ATOM 2105 N N . PHE A 1 264 ? 13.425 4.727 -11.106 1.00 97.56 264 PHE A N 1
ATOM 2106 C CA . PHE A 1 264 ? 13.280 5.905 -11.943 1.00 97.56 264 PHE A CA 1
ATOM 2107 C C . PHE A 1 264 ? 14.520 6.040 -12.815 1.00 97.56 264 PHE A C 1
ATOM 2109 O O . PHE A 1 264 ? 15.644 5.929 -12.335 1.00 97.56 264 PHE A O 1
ATOM 2116 N N . ALA A 1 265 ? 14.299 6.286 -14.097 1.00 97.06 265 ALA A N 1
ATOM 2117 C CA . ALA A 1 265 ? 15.334 6.501 -15.092 1.00 97.06 265 ALA A CA 1
ATOM 2118 C C . ALA A 1 265 ? 14.837 7.559 -16.080 1.00 97.06 265 ALA A C 1
ATOM 2120 O O . ALA A 1 265 ? 13.643 7.881 -16.107 1.00 97.06 265 ALA A O 1
ATOM 2121 N N . ASN A 1 266 ? 15.741 8.087 -16.903 1.00 94.31 266 ASN A N 1
ATOM 2122 C CA . ASN A 1 266 ? 15.331 8.908 -18.038 1.00 94.31 266 ASN A CA 1
ATOM 2123 C C . ASN A 1 266 ? 14.398 8.113 -18.969 1.00 94.31 266 ASN A C 1
ATOM 2125 O O . ASN A 1 266 ? 14.615 6.908 -19.120 1.00 94.31 266 ASN A O 1
ATOM 2129 N N . PRO A 1 267 ? 13.396 8.754 -19.609 1.00 92.81 267 PRO A N 1
ATOM 2130 C CA . PRO A 1 267 ? 12.435 8.068 -20.478 1.00 92.81 267 PRO A CA 1
ATOM 2131 C C . PRO A 1 267 ? 13.093 7.158 -21.522 1.00 92.81 267 PRO A C 1
ATOM 2133 O O . PRO A 1 267 ? 12.693 6.005 -21.663 1.00 92.81 267 PRO A O 1
ATOM 2136 N N . ASP A 1 268 ? 14.168 7.635 -22.154 1.00 94.12 268 ASP A N 1
ATOM 2137 C CA . ASP A 1 268 ? 14.910 6.903 -23.191 1.00 94.12 268 ASP A CA 1
ATOM 2138 C C . ASP A 1 268 ? 15.682 5.684 -22.653 1.00 94.12 268 ASP A C 1
ATOM 2140 O O . ASP A 1 268 ? 16.089 4.809 -23.414 1.00 94.12 268 ASP A O 1
ATOM 2144 N N . SER A 1 269 ? 15.869 5.602 -21.335 1.00 97.38 269 SER A N 1
ATOM 2145 C CA . SER A 1 269 ? 16.597 4.524 -20.660 1.00 97.38 269 SER A CA 1
ATOM 2146 C C . SER A 1 269 ? 15.687 3.513 -19.970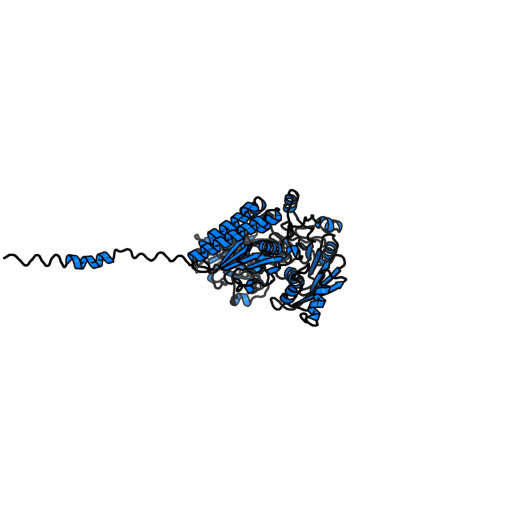 1.00 97.38 269 SER A C 1
ATOM 2148 O O . SER A 1 269 ? 16.178 2.486 -19.502 1.00 97.38 269 SER A O 1
ATOM 2150 N N . VAL A 1 270 ? 14.373 3.764 -19.898 1.00 97.56 270 VAL A N 1
ATOM 2151 C CA . VAL A 1 270 ? 13.421 2.904 -19.172 1.00 97.56 270 VAL A CA 1
ATOM 2152 C C . VAL A 1 270 ? 13.442 1.472 -19.698 1.00 97.56 270 VAL A C 1
ATOM 2154 O O . VAL A 1 270 ? 13.520 0.535 -18.905 1.00 97.56 270 VAL A O 1
ATOM 2157 N N . GLU A 1 271 ? 13.399 1.296 -21.020 1.00 97.25 271 GLU A N 1
ATOM 2158 C CA . GLU A 1 271 ? 13.408 -0.027 -21.653 1.00 97.25 271 GLU A CA 1
ATOM 2159 C C . GLU A 1 271 ? 14.698 -0.780 -21.321 1.00 97.25 271 GLU A C 1
ATOM 2161 O O . GLU A 1 271 ? 14.639 -1.894 -20.801 1.00 97.25 271 GLU A O 1
ATOM 2166 N N . ARG A 1 272 ? 15.852 -0.132 -21.508 1.00 97.50 272 ARG A N 1
ATOM 2167 C CA . ARG A 1 272 ? 17.157 -0.740 -21.249 1.00 97.50 272 ARG A CA 1
ATOM 2168 C C . ARG A 1 272 ? 17.326 -1.133 -19.781 1.00 97.50 272 ARG A C 1
ATOM 2170 O O . ARG A 1 272 ? 17.757 -2.249 -19.504 1.00 97.50 272 ARG A O 1
ATOM 2177 N N . VAL A 1 273 ? 16.968 -0.255 -18.841 1.00 98.31 273 VAL A N 1
ATOM 2178 C CA . VAL A 1 273 ? 17.048 -0.545 -17.397 1.00 98.31 273 VAL A CA 1
ATOM 2179 C C . VAL A 1 273 ? 16.105 -1.689 -17.023 1.00 98.31 273 VAL A C 1
ATOM 2181 O O . VAL A 1 273 ? 16.511 -2.605 -16.314 1.00 98.31 273 VAL A O 1
ATOM 2184 N N . ALA A 1 274 ? 14.869 -1.687 -17.525 1.00 98.38 274 ALA A N 1
ATOM 2185 C CA . ALA A 1 274 ? 13.908 -2.746 -17.233 1.00 98.38 274 ALA A CA 1
ATOM 2186 C C . ALA A 1 274 ? 14.342 -4.110 -17.787 1.00 98.38 274 ALA A C 1
ATOM 2188 O O . ALA A 1 274 ? 14.179 -5.119 -17.105 1.00 98.38 274 ALA A O 1
ATOM 2189 N N . SER A 1 275 ? 14.908 -4.140 -18.996 1.00 97.06 275 SER A N 1
ATOM 2190 C CA . SER A 1 275 ? 15.435 -5.356 -19.621 1.00 97.06 275 SER A CA 1
ATOM 2191 C C . SER A 1 275 ? 16.639 -5.912 -18.852 1.00 97.06 275 SER A C 1
ATOM 2193 O O . SER A 1 275 ? 16.702 -7.116 -18.620 1.00 97.06 275 SER A O 1
ATOM 2195 N N . LEU A 1 276 ? 17.548 -5.049 -18.379 1.00 97.44 276 LEU A N 1
ATOM 2196 C CA . LEU A 1 276 ? 18.666 -5.463 -17.523 1.00 97.44 276 LEU A CA 1
ATOM 2197 C C . LEU A 1 276 ? 18.186 -6.054 -16.199 1.00 97.44 276 LEU A C 1
ATOM 2199 O O . LEU A 1 276 ? 18.637 -7.127 -15.816 1.00 97.44 276 LEU A O 1
ATOM 2203 N N . LEU A 1 277 ? 17.248 -5.382 -15.527 1.00 98.12 277 LEU A N 1
ATOM 2204 C CA . LEU A 1 277 ? 16.686 -5.856 -14.263 1.00 98.12 277 LEU A CA 1
ATOM 2205 C C . LEU A 1 277 ? 15.953 -7.191 -14.433 1.00 98.12 277 LEU A C 1
ATOM 2207 O O . LEU A 1 277 ? 16.112 -8.073 -13.601 1.00 98.12 277 LEU A O 1
ATOM 2211 N N . ALA A 1 278 ? 15.183 -7.361 -15.510 1.00 98.06 278 ALA A N 1
ATOM 2212 C CA . ALA A 1 278 ? 14.438 -8.594 -15.763 1.00 98.06 278 ALA A CA 1
ATOM 2213 C C . ALA A 1 278 ? 15.341 -9.811 -16.020 1.00 98.06 278 ALA A C 1
ATOM 2215 O O . ALA A 1 278 ? 14.891 -10.934 -15.814 1.00 98.06 278 ALA A O 1
ATOM 2216 N N . ALA A 1 279 ? 16.581 -9.588 -16.466 1.00 96.81 279 ALA A N 1
ATOM 2217 C CA . ALA A 1 279 ? 17.569 -10.632 -16.726 1.00 96.81 279 ALA A CA 1
ATOM 2218 C C . ALA A 1 279 ? 18.411 -11.009 -15.491 1.00 96.81 279 ALA A C 1
ATOM 2220 O O . ALA A 1 279 ? 19.222 -11.932 -15.570 1.00 96.81 279 ALA A O 1
ATOM 2221 N N . LEU A 1 280 ? 18.266 -10.300 -14.365 1.00 97.00 280 LEU A N 1
ATOM 2222 C CA . LEU A 1 280 ? 18.990 -10.636 -13.141 1.00 97.00 280 LEU A CA 1
ATOM 2223 C C . LEU A 1 280 ? 18.386 -11.879 -12.489 1.00 97.00 280 LEU A C 1
ATOM 2225 O O . LEU A 1 280 ? 17.189 -11.918 -12.198 1.00 97.00 280 LEU A O 1
ATOM 2229 N N . ASP A 1 281 ? 19.239 -12.859 -12.189 1.00 96.62 281 ASP A N 1
ATOM 2230 C CA . ASP A 1 281 ? 18.844 -13.986 -11.351 1.00 96.62 281 ASP A CA 1
ATOM 2231 C C . ASP A 1 281 ? 18.373 -13.470 -9.986 1.00 96.62 281 ASP A C 1
ATOM 2233 O O . ASP A 1 281 ? 19.025 -12.630 -9.365 1.00 96.62 281 ASP A O 1
ATOM 2237 N N . GLY A 1 282 ? 17.204 -13.929 -9.546 1.00 96.56 282 GLY A N 1
ATOM 2238 C CA . GLY A 1 282 ? 16.543 -13.417 -8.350 1.00 96.56 282 GLY A CA 1
ATOM 2239 C C . GLY A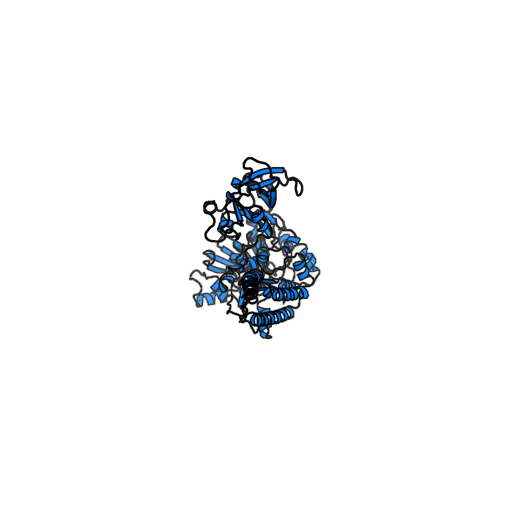 1 282 ? 15.511 -12.304 -8.566 1.00 96.56 282 GLY A C 1
ATOM 2240 O O . GLY A 1 282 ? 14.806 -11.945 -7.618 1.00 96.56 282 GLY A O 1
ATOM 2241 N N . VAL A 1 283 ? 15.359 -11.775 -9.784 1.00 98.19 283 VAL A N 1
ATOM 2242 C CA . VAL A 1 283 ? 14.223 -10.913 -10.150 1.00 98.19 283 VAL A CA 1
ATOM 2243 C C . VAL A 1 283 ? 13.100 -11.775 -10.717 1.00 98.19 283 VAL A C 1
ATOM 2245 O O . VAL A 1 283 ? 13.260 -12.433 -11.740 1.00 98.19 283 VAL A O 1
ATOM 2248 N N . ALA A 1 284 ? 11.936 -11.760 -10.064 1.00 98.19 284 ALA A N 1
ATOM 2249 C CA . ALA A 1 284 ? 10.790 -12.549 -10.501 1.00 98.19 284 ALA A CA 1
ATOM 2250 C C . ALA A 1 284 ? 10.058 -11.886 -11.673 1.00 98.19 284 ALA A C 1
ATOM 2252 O O . ALA A 1 284 ? 9.747 -12.547 -12.660 1.00 98.19 284 ALA A O 1
ATOM 2253 N N . VAL A 1 285 ? 9.755 -10.588 -11.557 1.00 98.50 285 VAL A N 1
ATOM 2254 C CA . VAL A 1 285 ? 9.025 -9.823 -12.577 1.00 98.50 285 VAL A CA 1
ATOM 2255 C C . VAL A 1 285 ? 9.447 -8.353 -12.550 1.00 98.50 285 VAL A C 1
ATOM 2257 O O . VAL A 1 285 ? 9.548 -7.745 -11.486 1.00 98.50 285 VAL A O 1
ATOM 2260 N N . VAL A 1 286 ? 9.595 -7.744 -13.725 1.00 98.88 286 VAL A N 1
ATOM 2261 C CA . VAL A 1 286 ? 9.719 -6.290 -13.910 1.00 98.88 286 VAL A CA 1
ATOM 2262 C C . VAL A 1 286 ? 8.541 -5.782 -14.725 1.00 98.88 286 VAL A C 1
ATOM 2264 O O . VAL A 1 286 ? 8.224 -6.342 -15.777 1.00 98.88 286 VAL A O 1
ATOM 2267 N N . THR A 1 287 ? 7.910 -4.695 -14.287 1.00 98.88 287 THR A N 1
ATOM 2268 C CA . THR A 1 287 ? 6.843 -4.041 -15.045 1.00 98.88 287 THR A CA 1
ATOM 2269 C C . THR A 1 287 ? 7.199 -2.620 -15.432 1.00 98.88 287 THR A C 1
ATOM 2271 O O . THR A 1 287 ? 7.824 -1.889 -14.665 1.00 98.88 287 THR A O 1
ATOM 2274 N N . THR A 1 288 ? 6.793 -2.224 -16.637 1.00 98.75 288 THR A N 1
ATOM 2275 C CA . THR A 1 288 ? 6.974 -0.858 -17.136 1.00 98.75 288 THR A CA 1
ATOM 2276 C C . THR A 1 288 ? 5.677 -0.277 -17.660 1.00 98.75 288 THR A C 1
ATOM 2278 O O . THR A 1 288 ? 4.810 -0.993 -18.170 1.00 98.75 288 THR A O 1
ATOM 2281 N N . ARG A 1 289 ? 5.558 1.047 -17.578 1.00 96.44 289 ARG A N 1
ATOM 2282 C CA . ARG A 1 289 ? 4.470 1.796 -18.206 1.00 96.44 289 ARG A CA 1
ATOM 2283 C C . ARG A 1 289 ? 4.916 2.337 -19.564 1.00 96.44 289 ARG A C 1
ATOM 2285 O O . ARG A 1 289 ? 5.754 3.226 -19.617 1.00 96.44 289 ARG A O 1
ATOM 2292 N N . GLU A 1 290 ? 4.304 1.848 -20.640 1.00 94.12 290 GLU A N 1
ATOM 2293 C CA . GLU A 1 290 ? 4.556 2.326 -22.013 1.00 94.12 290 GLU A CA 1
ATOM 2294 C C . GLU A 1 290 ? 3.666 3.520 -22.374 1.00 94.12 290 GLU A C 1
ATOM 2296 O O . GLU A 1 290 ? 4.061 4.432 -23.089 1.00 94.12 290 GLU A O 1
ATOM 2301 N N . SER A 1 291 ? 2.419 3.514 -21.899 1.00 92.88 291 SER A N 1
ATOM 2302 C CA . SER A 1 291 ? 1.460 4.595 -22.146 1.00 92.88 291 SER A CA 1
ATOM 2303 C C . SER A 1 291 ? 0.429 4.678 -21.019 1.00 92.88 291 SER A C 1
ATOM 2305 O O . SER A 1 291 ? 0.545 4.014 -19.991 1.00 92.88 291 SER A O 1
ATOM 2307 N N . ALA A 1 292 ? -0.610 5.503 -21.174 1.00 88.56 292 ALA A N 1
ATOM 2308 C CA . ALA A 1 292 ? -1.673 5.611 -20.175 1.00 88.56 292 ALA A CA 1
ATOM 2309 C C . ALA A 1 292 ? -2.457 4.303 -19.950 1.00 88.56 292 ALA A C 1
ATOM 2311 O O . ALA A 1 292 ? -2.942 4.090 -18.844 1.00 88.56 292 ALA A O 1
ATOM 2312 N N . GLY A 1 293 ? -2.571 3.443 -20.968 1.00 95.25 293 GLY A N 1
ATOM 2313 C CA . GLY A 1 293 ? -3.398 2.232 -20.918 1.00 95.25 293 GLY A CA 1
ATOM 2314 C C . GLY A 1 293 ? -2.663 0.927 -21.223 1.00 95.25 293 GLY A C 1
ATOM 2315 O O . GLY A 1 293 ? -3.318 -0.110 -21.323 1.00 95.25 293 GLY A O 1
ATOM 2316 N N . ARG A 1 294 ? -1.335 0.961 -21.407 1.00 97.88 294 ARG A N 1
ATOM 2317 C CA . ARG A 1 294 ? -0.513 -0.203 -21.777 1.00 97.88 294 ARG A CA 1
ATOM 2318 C C . ARG A 1 294 ? 0.729 -0.290 -20.899 1.00 97.88 294 ARG A C 1
ATOM 2320 O O . ARG A 1 294 ? 1.476 0.682 -20.772 1.00 97.88 294 ARG A O 1
ATOM 2327 N N . PHE A 1 295 ? 0.944 -1.481 -20.361 1.00 98.69 295 PHE A N 1
ATOM 2328 C CA . PHE A 1 295 ? 2.027 -1.837 -19.459 1.00 98.69 295 PHE A CA 1
ATOM 2329 C C . PHE A 1 295 ? 2.670 -3.131 -19.949 1.00 98.69 295 PHE A C 1
ATOM 2331 O O . PHE A 1 295 ? 1.993 -3.988 -20.524 1.00 98.69 295 PHE A O 1
ATOM 2338 N N . LEU A 1 296 ? 3.967 -3.274 -19.724 1.00 98.81 296 LEU A N 1
ATOM 2339 C CA . LEU A 1 296 ? 4.718 -4.475 -20.073 1.00 98.81 296 LEU A CA 1
ATOM 2340 C C . LEU A 1 296 ? 5.118 -5.211 -18.806 1.00 98.81 296 LEU A C 1
ATOM 2342 O O . LEU A 1 296 ? 5.384 -4.585 -17.784 1.00 98.81 296 LEU A O 1
ATOM 2346 N N . VAL A 1 297 ? 5.169 -6.533 -18.899 1.00 98.81 297 VAL A N 1
ATOM 2347 C CA . VAL A 1 297 ? 5.551 -7.446 -17.823 1.00 98.81 297 VAL A CA 1
ATOM 2348 C C . VAL A 1 297 ? 6.658 -8.340 -18.359 1.00 98.81 297 VAL A C 1
ATOM 2350 O O . VAL A 1 297 ? 6.463 -8.999 -19.379 1.00 98.81 297 VAL A O 1
ATOM 2353 N N . ARG A 1 298 ? 7.817 -8.338 -17.703 1.00 98.69 298 ARG A N 1
ATOM 2354 C CA . ARG A 1 298 ? 9.018 -9.074 -18.111 1.00 98.69 298 ARG A CA 1
ATOM 2355 C C . ARG A 1 298 ? 9.474 -10.003 -16.997 1.00 98.69 298 ARG A C 1
ATOM 2357 O O . ARG A 1 298 ? 9.425 -9.610 -15.836 1.00 98.69 298 ARG A O 1
ATOM 2364 N N . ALA A 1 299 ? 9.938 -11.189 -17.360 1.00 97.44 299 ALA A N 1
ATOM 2365 C CA . ALA A 1 299 ? 10.633 -12.111 -16.466 1.00 97.44 299 ALA A CA 1
ATOM 2366 C C . ALA A 1 299 ? 11.637 -12.898 -17.309 1.00 97.44 299 ALA A C 1
ATOM 2368 O O . ALA A 1 299 ? 11.212 -13.645 -18.194 1.00 97.44 299 ALA A O 1
ATOM 2369 N N . ASP A 1 300 ? 12.938 -12.697 -17.092 1.00 93.94 300 ASP A N 1
ATOM 2370 C CA . ASP A 1 300 ? 13.985 -13.189 -17.992 1.00 93.94 300 ASP A CA 1
ATOM 2371 C C . ASP A 1 300 ? 13.668 -12.808 -19.461 1.00 93.94 300 ASP A C 1
ATOM 2373 O O . ASP A 1 300 ? 13.490 -11.633 -19.797 1.00 93.94 300 ASP A O 1
ATOM 2377 N N . SER A 1 301 ? 13.520 -13.793 -20.345 1.00 93.56 301 SER A N 1
ATOM 2378 C CA . SER A 1 301 ? 13.181 -13.629 -21.750 1.00 93.56 301 SER A CA 1
ATOM 2379 C C . SER A 1 301 ? 11.666 -13.563 -21.989 1.00 93.56 301 SER A C 1
ATOM 2381 O O . SER A 1 301 ? 11.228 -13.201 -23.087 1.00 93.56 301 SER A O 1
ATOM 2383 N N . ALA A 1 302 ? 10.837 -13.869 -20.992 1.00 97.94 302 ALA A N 1
ATOM 2384 C CA . ALA A 1 302 ? 9.391 -13.808 -21.121 1.00 97.94 302 ALA A CA 1
ATOM 2385 C C . ALA A 1 302 ? 8.882 -12.356 -21.121 1.00 97.94 302 ALA A C 1
ATOM 2387 O O . ALA A 1 302 ? 9.371 -11.491 -20.396 1.00 97.94 302 ALA A O 1
ATOM 2388 N N . LEU A 1 303 ? 7.864 -12.097 -21.938 1.00 98.50 303 LEU A N 1
ATOM 2389 C CA . LEU A 1 303 ? 7.228 -10.806 -22.139 1.00 98.50 303 LEU A CA 1
ATOM 2390 C C . LEU A 1 303 ? 5.718 -10.990 -22.265 1.00 98.50 303 LEU A C 1
ATOM 2392 O O . LEU A 1 303 ? 5.233 -11.802 -23.056 1.00 98.50 303 LEU A O 1
ATOM 2396 N N . ALA A 1 304 ? 4.975 -10.162 -21.548 1.00 98.75 304 ALA A N 1
ATOM 2397 C CA . ALA A 1 304 ? 3.538 -10.029 -21.690 1.00 98.75 304 ALA A CA 1
ATOM 2398 C C . ALA A 1 304 ? 3.106 -8.565 -21.613 1.00 98.75 304 ALA A C 1
ATOM 2400 O O . ALA A 1 304 ? 3.846 -7.686 -21.170 1.00 98.75 304 ALA A O 1
ATOM 2401 N N . GLU A 1 305 ? 1.873 -8.319 -22.029 1.00 98.69 305 GLU A N 1
ATOM 2402 C CA . GLU A 1 305 ? 1.227 -7.017 -21.973 1.00 98.69 305 GLU A CA 1
ATOM 2403 C C . GLU A 1 305 ? 0.065 -7.037 -20.989 1.00 98.69 305 GLU A C 1
ATOM 2405 O O . GLU A 1 305 ? -0.769 -7.944 -21.009 1.00 98.69 305 GLU A O 1
ATOM 2410 N N . VAL A 1 306 ? -0.035 -5.979 -20.190 1.00 98.81 306 VAL A N 1
ATOM 2411 C CA . VAL A 1 306 ? -1.256 -5.625 -19.471 1.00 98.81 306 VAL A CA 1
ATOM 2412 C C . VAL A 1 306 ? -1.841 -4.380 -20.126 1.00 98.81 306 VAL A C 1
ATOM 2414 O O . VAL A 1 306 ? -1.169 -3.360 -20.278 1.00 98.81 306 VAL A O 1
ATOM 2417 N N . THR A 1 307 ? -3.108 -4.448 -20.519 1.00 98.62 307 THR A N 1
ATOM 2418 C CA . THR A 1 307 ? -3.848 -3.298 -21.054 1.00 98.62 307 THR A CA 1
ATOM 2419 C C . THR A 1 307 ? -5.086 -3.026 -20.223 1.00 98.62 307 THR A C 1
ATOM 2421 O O . THR A 1 307 ? -5.754 -3.967 -19.799 1.00 98.62 307 THR A O 1
ATOM 2424 N N . THR A 1 308 ? -5.427 -1.754 -20.036 1.00 98.06 308 THR A N 1
ATOM 2425 C CA . THR A 1 308 ? -6.618 -1.337 -19.287 1.00 98.06 308 THR A CA 1
ATOM 2426 C C . THR A 1 308 ? -7.497 -0.392 -20.102 1.00 98.06 308 THR A C 1
ATOM 2428 O O . THR A 1 308 ? -7.011 0.349 -20.959 1.00 98.06 308 THR A O 1
ATOM 2431 N N . ARG A 1 309 ? -8.805 -0.448 -19.849 1.00 95.69 309 ARG A N 1
ATOM 2432 C CA . ARG A 1 309 ? -9.826 0.482 -20.350 1.00 95.69 309 ARG A CA 1
ATOM 2433 C C . ARG A 1 309 ? -10.683 0.922 -19.159 1.00 95.69 309 ARG A C 1
ATOM 2435 O O . ARG A 1 309 ? -10.848 0.149 -18.221 1.00 95.69 309 ARG A O 1
ATOM 2442 N N . GLY A 1 310 ? -11.248 2.127 -19.213 1.00 90.00 310 GLY A N 1
ATOM 2443 C CA . GLY A 1 310 ? -12.042 2.689 -18.112 1.00 90.00 310 GLY A CA 1
ATOM 2444 C C . GLY A 1 310 ? -11.193 3.334 -17.010 1.00 90.00 310 GLY A C 1
ATOM 2445 O O . GLY A 1 310 ? -9.976 3.479 -17.142 1.00 90.00 310 GLY A O 1
ATOM 2446 N N . ARG A 1 311 ? -11.851 3.786 -15.937 1.00 79.62 311 ARG A N 1
ATOM 2447 C CA . ARG A 1 311 ? -11.218 4.409 -14.760 1.00 79.62 311 ARG A CA 1
ATOM 2448 C C . ARG A 1 311 ? -11.950 4.005 -13.480 1.00 79.62 311 ARG A C 1
ATOM 2450 O O . ARG A 1 311 ? -13.158 3.776 -13.513 1.00 79.62 311 ARG A O 1
ATOM 2457 N N . GLY A 1 312 ? -11.223 3.975 -12.361 1.00 77.75 312 GLY A N 1
ATOM 2458 C CA . GLY A 1 312 ? -11.787 3.605 -11.059 1.00 77.75 312 GLY A CA 1
ATOM 2459 C C . GLY A 1 312 ? -12.436 2.221 -11.106 1.00 77.75 312 GLY A C 1
ATOM 2460 O O . GLY A 1 312 ? -11.876 1.306 -11.707 1.00 77.75 312 GLY A O 1
ATOM 2461 N N . ASP A 1 313 ? -13.637 2.103 -10.552 1.00 77.31 313 ASP A N 1
ATOM 2462 C CA . ASP A 1 313 ? -14.360 0.829 -10.428 1.00 77.31 313 ASP A CA 1
ATOM 2463 C C . ASP A 1 313 ? -14.871 0.279 -11.769 1.00 77.31 313 ASP A C 1
ATOM 2465 O O . ASP A 1 313 ? -15.140 -0.912 -11.901 1.00 77.31 313 ASP A O 1
ATOM 2469 N N . SER A 1 314 ? -14.947 1.127 -12.803 1.00 87.56 314 SER A N 1
ATOM 2470 C CA . SER A 1 314 ? -15.291 0.709 -14.173 1.00 87.56 314 SER A 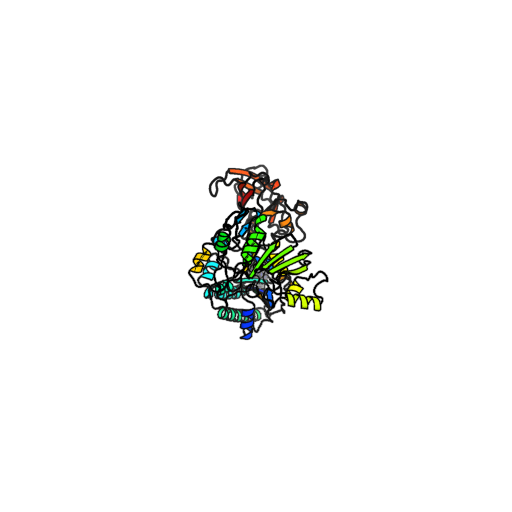CA 1
ATOM 2471 C C . SER A 1 314 ? -14.104 0.136 -14.955 1.00 87.56 314 SER A C 1
ATOM 2473 O O . SER A 1 314 ? -14.254 -0.255 -16.115 1.00 87.56 314 SER A O 1
ATOM 2475 N N . ALA A 1 315 ? -12.903 0.139 -14.366 1.00 93.69 315 ALA A N 1
ATOM 2476 C CA . ALA A 1 315 ? -11.708 -0.309 -15.057 1.00 93.69 315 ALA A CA 1
ATOM 2477 C C . ALA A 1 315 ? -11.751 -1.819 -15.328 1.00 93.69 315 ALA A C 1
ATOM 2479 O O . ALA A 1 315 ? -11.993 -2.644 -14.445 1.00 93.69 315 ALA A O 1
ATOM 2480 N N . VAL A 1 316 ? -11.448 -2.178 -16.571 1.00 98.19 316 VAL A N 1
ATOM 2481 C CA . VAL A 1 316 ? -11.267 -3.563 -17.008 1.00 98.19 316 VAL A CA 1
ATOM 2482 C C . VAL A 1 316 ? -9.840 -3.769 -17.489 1.00 98.19 316 VAL A C 1
ATOM 2484 O O . VAL A 1 316 ? -9.188 -2.848 -17.994 1.00 98.19 316 VAL A O 1
ATOM 2487 N N . TYR A 1 317 ? -9.349 -4.991 -17.337 1.00 98.56 317 TYR A N 1
ATOM 2488 C CA . TYR A 1 317 ? -7.950 -5.342 -17.535 1.00 98.56 317 TYR A CA 1
ATOM 2489 C C . TYR A 1 317 ? -7.838 -6.570 -18.417 1.00 98.56 317 TYR A C 1
ATOM 2491 O O . TYR A 1 317 ? -8.618 -7.513 -18.293 1.00 98.56 317 TYR A O 1
ATOM 2499 N N . ARG A 1 318 ? -6.824 -6.569 -19.271 1.00 98.69 318 ARG A N 1
ATOM 2500 C CA . ARG A 1 318 ? -6.455 -7.697 -20.116 1.00 98.69 318 ARG A CA 1
ATOM 2501 C C . ARG A 1 318 ? -4.984 -8.002 -19.928 1.00 98.69 318 ARG A C 1
ATOM 2503 O O . ARG A 1 318 ? -4.169 -7.085 -20.011 1.00 98.69 318 ARG A O 1
ATOM 2510 N N . TYR A 1 319 ? -4.676 -9.279 -19.753 1.00 98.75 319 TYR A N 1
ATOM 2511 C CA . TYR A 1 319 ? -3.326 -9.823 -19.778 1.00 98.75 319 TYR A CA 1
ATOM 2512 C C . TYR A 1 319 ? -3.130 -10.632 -21.060 1.00 98.75 319 TYR A C 1
ATOM 2514 O O . TYR A 1 319 ? -3.964 -11.474 -21.391 1.00 98.75 319 TYR A O 1
ATOM 2522 N N . ARG A 1 320 ? -2.048 -10.365 -21.793 1.00 98.31 320 ARG A N 1
ATOM 2523 C CA . ARG A 1 320 ? -1.721 -11.053 -23.044 1.00 98.31 320 ARG A CA 1
ATOM 2524 C C . ARG A 1 320 ? -0.243 -11.448 -23.061 1.00 98.31 320 ARG A C 1
ATOM 2526 O O . ARG A 1 320 ? 0.602 -10.568 -23.234 1.00 98.31 320 ARG A O 1
ATOM 2533 N N . PRO A 1 321 ? 0.078 -12.743 -22.928 1.00 98.06 321 PRO A N 1
ATOM 2534 C CA . PRO A 1 321 ? 1.417 -13.249 -23.202 1.00 98.06 321 PRO A CA 1
ATOM 2535 C C . PRO A 1 321 ? 1.849 -12.898 -24.635 1.00 98.06 321 PRO A C 1
ATOM 2537 O O . PRO A 1 321 ? 1.072 -13.061 -25.576 1.00 98.06 321 PRO A O 1
ATOM 2540 N N . VAL A 1 322 ? 3.067 -12.377 -24.803 1.00 98.06 322 VAL A N 1
ATOM 2541 C CA . VAL A 1 322 ? 3.665 -12.072 -26.118 1.00 98.06 322 VAL A CA 1
ATOM 2542 C C . VAL A 1 322 ? 4.727 -13.114 -26.458 1.00 98.06 322 VAL A C 1
ATOM 2544 O O . VAL A 1 322 ? 4.716 -13.671 -27.552 1.00 98.06 322 VAL A O 1
ATOM 2547 N N . ARG A 1 323 ? 5.619 -13.405 -25.508 1.00 97.75 323 ARG A N 1
ATOM 2548 C CA . ARG A 1 323 ? 6.619 -14.475 -25.582 1.00 97.75 323 ARG A CA 1
ATOM 2549 C C . ARG A 1 323 ? 6.776 -15.082 -24.195 1.00 97.75 323 ARG A C 1
ATOM 2551 O O . ARG A 1 323 ? 7.116 -14.358 -23.273 1.00 97.75 323 ARG A O 1
ATOM 2558 N N . GLY A 1 324 ? 6.559 -16.385 -24.033 1.00 97.75 324 GLY A N 1
ATOM 2559 C CA . GLY A 1 324 ? 6.485 -16.981 -22.692 1.00 97.75 324 GLY A CA 1
ATOM 2560 C C . GLY A 1 324 ? 5.332 -16.396 -21.864 1.00 97.75 324 GLY A C 1
ATOM 2561 O O . GLY A 1 324 ? 4.492 -15.676 -22.395 1.00 97.75 324 GLY A O 1
ATOM 2562 N N . ASP A 1 325 ? 5.282 -16.707 -20.571 1.00 98.25 325 ASP A N 1
ATOM 2563 C CA . ASP A 1 325 ? 4.199 -16.297 -19.668 1.00 98.25 325 ASP A CA 1
ATOM 2564 C C . ASP A 1 325 ? 4.780 -15.867 -18.309 1.00 98.25 325 ASP A C 1
ATOM 2566 O O . ASP A 1 325 ? 4.897 -16.691 -17.397 1.00 98.25 325 ASP A O 1
ATOM 2570 N N . PRO A 1 326 ? 5.196 -14.593 -18.162 1.00 98.31 326 PRO A N 1
ATOM 2571 C CA . PRO A 1 326 ? 5.873 -14.125 -16.953 1.00 98.31 326 PRO A CA 1
ATOM 2572 C C . PRO A 1 326 ? 5.000 -14.199 -15.691 1.00 98.31 326 PRO A C 1
ATOM 2574 O O . PRO A 1 326 ? 5.545 -14.246 -14.593 1.00 98.31 326 PRO A O 1
ATOM 2577 N N . LEU A 1 327 ? 3.665 -14.227 -15.819 1.00 98.50 327 LEU A N 1
ATOM 2578 C CA . LEU A 1 327 ? 2.752 -14.342 -14.672 1.00 98.50 327 LEU A CA 1
ATOM 2579 C C . LEU A 1 327 ? 2.237 -15.768 -14.446 1.00 98.50 327 LEU A C 1
ATOM 2581 O O . LEU A 1 327 ? 1.578 -16.012 -13.439 1.00 98.50 327 LEU A O 1
ATOM 2585 N N . ARG A 1 328 ? 2.563 -16.710 -15.340 1.00 98.00 328 ARG A N 1
ATOM 2586 C CA . ARG A 1 328 ? 2.125 -18.116 -15.292 1.00 98.00 328 ARG A CA 1
ATOM 2587 C C . ARG A 1 328 ? 0.598 -18.260 -15.308 1.00 98.00 328 ARG A C 1
ATOM 2589 O O . ARG A 1 328 ? 0.030 -19.101 -14.621 1.00 98.00 328 ARG A O 1
ATOM 2596 N N . TYR A 1 329 ? -0.075 -17.424 -16.092 1.00 98.44 329 TYR A N 1
ATOM 2597 C CA . TYR A 1 329 ? -1.532 -17.352 -16.185 1.00 98.44 329 TYR A CA 1
ATOM 2598 C C . TYR A 1 329 ? -2.153 -18.160 -17.334 1.00 98.44 329 TYR A C 1
ATOM 2600 O O . TYR A 1 329 ? -3.364 -18.092 -17.523 1.00 98.44 329 TYR A O 1
ATOM 2608 N N . ALA A 1 330 ? -1.401 -18.943 -18.106 1.00 97.38 330 ALA A N 1
ATOM 2609 C CA . ALA A 1 330 ? -1.948 -19.707 -19.233 1.00 97.38 330 ALA A CA 1
ATOM 2610 C C . ALA A 1 330 ? -3.168 -20.576 -18.845 1.00 97.38 330 ALA A C 1
ATOM 2612 O O . ALA A 1 330 ? -4.206 -20.541 -19.516 1.00 97.38 330 ALA A O 1
ATOM 2613 N N . ALA A 1 331 ? -3.084 -21.300 -17.723 1.00 97.88 331 ALA A N 1
ATOM 2614 C CA . ALA A 1 331 ? -4.191 -22.113 -17.211 1.00 97.88 331 ALA A CA 1
ATOM 2615 C C . ALA A 1 331 ? -5.363 -21.256 -16.693 1.00 97.88 331 ALA A C 1
ATOM 2617 O O . ALA A 1 331 ? -6.528 -21.589 -16.917 1.00 97.88 331 ALA A O 1
ATOM 2618 N N . VAL A 1 332 ? -5.060 -20.123 -16.051 1.00 98.25 332 VAL A N 1
ATOM 2619 C CA . VAL A 1 332 ? -6.048 -19.143 -15.574 1.00 98.25 332 VAL A CA 1
ATOM 2620 C C . VAL A 1 332 ? -6.856 -18.587 -16.744 1.00 98.25 332 VAL A C 1
ATOM 2622 O O . VAL A 1 332 ? -8.083 -18.606 -16.705 1.00 98.25 332 VAL A O 1
ATOM 2625 N N . LEU A 1 333 ? -6.181 -18.136 -17.804 1.00 98.00 333 LEU A N 1
ATOM 2626 C CA . LEU A 1 333 ? -6.813 -17.584 -19.001 1.00 98.00 333 LEU A CA 1
ATOM 2627 C C . LEU A 1 333 ? -7.731 -18.609 -19.670 1.00 98.00 333 LEU A C 1
ATOM 2629 O O . LEU A 1 333 ? -8.859 -18.274 -20.022 1.00 98.00 333 LEU A O 1
ATOM 2633 N N . THR A 1 334 ? -7.274 -19.859 -19.782 1.00 97.81 334 THR A N 1
ATOM 2634 C CA . THR A 1 334 ? -8.072 -20.960 -20.344 1.00 97.81 334 THR A CA 1
ATOM 2635 C C . THR A 1 334 ? -9.359 -21.171 -19.542 1.00 97.81 334 THR A C 1
ATOM 2637 O O . THR A 1 334 ? -10.441 -21.268 -20.121 1.00 97.81 334 THR A O 1
ATOM 2640 N N . ARG A 1 335 ? -9.269 -21.170 -18.204 1.00 98.06 335 ARG A N 1
ATOM 2641 C CA . ARG A 1 335 ? -10.437 -21.272 -17.316 1.00 98.06 335 ARG A CA 1
ATOM 2642 C C . ARG A 1 335 ? -11.382 -20.079 -17.456 1.00 98.06 335 ARG A C 1
ATOM 2644 O O . ARG A 1 335 ? -12.574 -20.273 -17.647 1.00 98.06 335 ARG A O 1
ATOM 2651 N N . MET A 1 336 ? -10.863 -18.851 -17.425 1.00 98.31 336 MET A N 1
ATOM 2652 C CA . MET A 1 336 ? -11.685 -17.641 -17.571 1.00 98.31 336 MET A CA 1
ATOM 2653 C C . MET A 1 336 ? -12.435 -17.607 -18.910 1.00 98.31 336 MET A C 1
ATOM 2655 O O . MET A 1 336 ? -13.576 -17.153 -18.967 1.00 98.31 336 MET A O 1
ATOM 2659 N N . GLN A 1 337 ? -11.805 -18.082 -19.989 1.00 97.38 337 GLN A N 1
ATOM 2660 C CA . GLN A 1 337 ? -12.430 -18.194 -21.310 1.00 97.38 337 GLN A CA 1
ATOM 2661 C C . GLN A 1 337 ? -13.529 -19.254 -21.333 1.00 97.38 337 GLN A C 1
ATOM 2663 O O . GLN A 1 337 ? -14.624 -18.977 -21.823 1.00 97.38 337 GLN A O 1
ATOM 2668 N N . HIS A 1 338 ? -13.253 -20.442 -20.789 1.00 97.50 338 HIS A N 1
ATOM 2669 C CA . HIS A 1 338 ? -14.233 -21.520 -20.671 1.00 97.50 338 HIS A CA 1
ATOM 2670 C C . HIS A 1 338 ? -15.484 -21.059 -19.907 1.00 97.50 338 HIS A C 1
ATOM 2672 O O . HIS A 1 338 ? -16.608 -21.271 -20.363 1.00 97.50 338 HIS A O 1
ATOM 2678 N N . ASP A 1 339 ? -15.279 -20.341 -18.804 1.00 98.19 339 ASP A N 1
ATOM 2679 C CA . ASP A 1 339 ? -16.350 -19.864 -17.927 1.00 98.19 339 ASP A CA 1
ATOM 2680 C C . ASP A 1 339 ? -17.030 -18.579 -18.444 1.00 98.19 339 ASP A C 1
ATOM 2682 O O . ASP A 1 339 ? -18.004 -18.115 -17.858 1.00 98.19 339 ASP A O 1
ATOM 2686 N N . ARG A 1 340 ? -16.561 -18.020 -19.573 1.00 97.50 340 ARG A N 1
ATOM 2687 C CA . ARG A 1 340 ? -17.066 -16.783 -20.208 1.00 97.50 340 ARG A CA 1
ATOM 2688 C C . ARG A 1 340 ? -16.977 -15.539 -19.317 1.00 97.50 340 ARG A C 1
ATOM 2690 O O . ARG A 1 340 ? -17.788 -14.623 -19.426 1.00 97.50 340 ARG A O 1
ATOM 2697 N N . GLU A 1 341 ? -15.951 -15.491 -18.478 1.00 97.62 341 GLU A N 1
ATOM 2698 C CA . GLU A 1 341 ? -15.677 -14.400 -17.532 1.00 97.62 341 GLU A CA 1
ATOM 2699 C C . GLU A 1 341 ? -14.703 -13.349 -18.101 1.00 97.62 341 GLU A C 1
ATOM 2701 O O . GLU A 1 341 ? -14.439 -12.310 -17.495 1.00 97.62 341 GLU A O 1
ATOM 2706 N N . VAL A 1 342 ? -14.170 -13.600 -19.299 1.00 96.38 342 VAL A N 1
ATOM 2707 C CA . VAL A 1 342 ? -13.448 -12.616 -20.117 1.00 96.38 342 VAL A CA 1
ATOM 2708 C C . VAL A 1 342 ? -14.278 -12.246 -21.337 1.00 96.38 342 VAL A C 1
ATOM 2710 O O . VAL A 1 342 ? -14.927 -13.092 -21.953 1.00 96.38 342 VAL A O 1
ATOM 2713 N N . SER A 1 343 ? -14.228 -10.974 -21.725 1.00 96.06 343 SER A N 1
ATOM 2714 C CA . SER A 1 343 ? -14.822 -10.519 -22.981 1.00 96.06 343 SER A CA 1
ATOM 2715 C C . SER A 1 343 ? -14.115 -11.146 -24.195 1.00 96.06 343 SER A C 1
ATOM 2717 O O . SER A 1 343 ? -12.973 -11.599 -24.066 1.00 96.06 343 SER A O 1
ATOM 2719 N N . PRO A 1 344 ? -14.723 -11.115 -25.400 1.00 93.31 344 PRO A N 1
ATOM 2720 C CA . PRO A 1 344 ? -14.074 -11.597 -26.626 1.00 93.31 344 PRO A CA 1
ATOM 2721 C C . PRO A 1 344 ? -12.708 -10.945 -26.904 1.00 93.31 344 PRO A C 1
ATOM 2723 O O . PRO A 1 344 ? -11.811 -11.579 -27.449 1.00 93.31 344 PRO A O 1
ATOM 2726 N N . ASP A 1 345 ? -12.526 -9.696 -26.464 1.00 94.50 345 ASP A N 1
ATOM 2727 C CA . ASP A 1 345 ? -11.270 -8.946 -26.582 1.00 94.50 345 ASP A CA 1
ATOM 2728 C C . ASP A 1 345 ? -10.226 -9.306 -25.503 1.00 94.50 345 ASP A C 1
ATOM 2730 O O . ASP A 1 345 ? -9.113 -8.765 -25.524 1.00 94.50 345 ASP A O 1
ATOM 2734 N N . GLY A 1 346 ? -10.583 -10.164 -24.539 1.00 96.44 346 GLY A N 1
ATOM 2735 C CA . GLY A 1 346 ? -9.745 -10.627 -23.429 1.00 96.44 346 GLY A CA 1
ATOM 2736 C C . GLY A 1 346 ? -9.779 -9.755 -22.169 1.00 96.44 346 GLY A C 1
ATOM 2737 O O . GLY A 1 346 ? -8.863 -9.847 -21.354 1.00 96.44 346 GLY A O 1
ATOM 2738 N N . TYR A 1 347 ? -10.773 -8.876 -22.005 1.00 98.44 347 TYR A N 1
ATOM 2739 C CA . TYR A 1 347 ? -10.880 -8.002 -20.828 1.00 98.44 347 TYR A CA 1
ATOM 2740 C C . TYR A 1 347 ? -11.751 -8.618 -19.732 1.00 98.44 347 TYR A C 1
ATOM 2742 O O . TYR A 1 347 ? -12.804 -9.177 -20.020 1.00 98.44 347 TYR A O 1
ATOM 2750 N N . ALA A 1 348 ? -11.343 -8.434 -18.478 1.00 98.38 348 ALA A N 1
ATOM 2751 C CA . ALA A 1 348 ? -12.096 -8.817 -17.287 1.00 98.38 348 ALA A CA 1
ATOM 2752 C C . ALA A 1 348 ? -11.983 -7.750 -16.185 1.00 98.38 348 ALA A C 1
ATOM 2754 O O . ALA A 1 348 ? -11.050 -6.939 -16.173 1.00 98.38 348 ALA A O 1
ATOM 2755 N N . THR A 1 349 ? -12.942 -7.735 -15.260 1.00 98.06 349 THR A N 1
ATOM 2756 C CA . THR A 1 349 ? -12.956 -6.810 -14.113 1.00 98.06 349 THR A CA 1
ATOM 2757 C C . THR A 1 349 ? -11.883 -7.174 -13.083 1.00 98.06 349 THR A C 1
ATOM 2759 O O . THR A 1 349 ? -11.387 -8.303 -13.061 1.00 98.06 349 THR A O 1
ATOM 2762 N N . ALA A 1 350 ? -11.537 -6.240 -12.188 1.00 97.50 350 ALA A N 1
ATOM 2763 C CA . ALA A 1 350 ? -10.619 -6.518 -11.078 1.00 97.50 350 ALA A CA 1
ATOM 2764 C C . ALA A 1 350 ? -11.102 -7.687 -10.196 1.00 97.50 350 ALA A C 1
ATOM 2766 O O . ALA A 1 350 ? -10.314 -8.578 -9.890 1.00 97.50 350 ALA A O 1
ATOM 2767 N N . ALA A 1 351 ? -12.401 -7.728 -9.874 1.00 97.25 351 ALA A N 1
ATOM 2768 C CA . ALA A 1 351 ? -13.016 -8.812 -9.104 1.00 97.25 351 ALA A CA 1
ATOM 2769 C C . ALA A 1 351 ? -12.889 -10.178 -9.802 1.00 97.25 351 ALA A C 1
ATOM 2771 O O . ALA A 1 351 ? -12.640 -11.194 -9.157 1.00 97.25 351 ALA A O 1
ATOM 2772 N N . THR A 1 352 ? -12.992 -10.207 -11.135 1.00 98.25 352 THR A N 1
ATOM 2773 C CA . THR A 1 352 ? -12.791 -11.439 -11.907 1.00 98.25 352 THR A CA 1
ATOM 2774 C C . THR A 1 352 ? -11.340 -11.900 -11.837 1.00 98.25 352 THR A C 1
ATOM 2776 O O . THR A 1 352 ? -11.084 -13.067 -11.546 1.00 98.25 352 THR A O 1
ATOM 2779 N N . TRP A 1 353 ? -10.381 -10.991 -12.055 1.00 98.50 353 TRP A N 1
ATOM 2780 C CA . TRP A 1 353 ? -8.959 -11.312 -11.910 1.00 98.50 353 TRP A CA 1
ATOM 2781 C C . TRP A 1 353 ? -8.658 -11.855 -10.520 1.00 98.50 353 TRP A C 1
ATOM 2783 O O . TRP A 1 353 ? -8.034 -12.906 -10.411 1.00 98.50 353 TRP A O 1
ATOM 2793 N N . LEU A 1 354 ? -9.154 -11.196 -9.476 1.00 98.38 354 LEU A N 1
ATOM 2794 C CA . LEU A 1 354 ? -9.024 -11.642 -8.096 1.00 98.38 354 LEU A CA 1
ATOM 2795 C C . LEU A 1 354 ? -9.548 -13.070 -7.909 1.00 98.38 354 LEU A C 1
ATOM 2797 O O . LEU A 1 354 ? -8.778 -13.954 -7.544 1.00 98.38 354 LEU A O 1
ATOM 2801 N N . ARG A 1 355 ? -10.812 -13.330 -8.256 1.00 98.12 355 ARG A N 1
ATOM 2802 C CA . ARG A 1 355 ? -11.444 -14.649 -8.101 1.00 98.12 355 ARG A CA 1
ATOM 2803 C C . ARG A 1 355 ? -10.661 -15.774 -8.781 1.00 98.12 355 ARG A C 1
ATOM 2805 O O . ARG A 1 355 ? -10.543 -16.862 -8.228 1.00 98.12 355 ARG A O 1
ATOM 2812 N N . TYR A 1 356 ? -10.129 -15.529 -9.978 1.00 98.56 356 TYR A N 1
ATOM 2813 C CA . TYR A 1 356 ? -9.422 -16.558 -10.746 1.00 98.56 356 TYR A CA 1
ATOM 2814 C C . TYR A 1 356 ? -7.951 -16.726 -10.366 1.00 98.56 356 TYR A C 1
ATOM 2816 O O . TYR A 1 356 ? -7.393 -17.781 -10.671 1.00 98.56 356 TYR A O 1
ATOM 2824 N N . THR A 1 357 ? -7.343 -15.726 -9.716 1.00 98.62 357 THR A N 1
ATOM 2825 C CA . THR A 1 357 ? -5.893 -15.690 -9.459 1.00 98.62 357 THR A CA 1
ATOM 2826 C C . THR A 1 357 ? -5.498 -15.572 -7.990 1.00 98.62 357 THR A C 1
ATOM 2828 O O . THR A 1 357 ? -4.309 -15.576 -7.695 1.00 98.62 357 THR A O 1
ATOM 2831 N N . ALA A 1 358 ? -6.438 -15.492 -7.044 1.00 97.31 358 ALA A N 1
ATOM 2832 C CA . ALA A 1 358 ? -6.117 -15.301 -5.625 1.00 97.31 358 ALA A CA 1
ATOM 2833 C C . ALA A 1 358 ? -5.213 -16.404 -5.031 1.00 97.31 358 ALA A C 1
ATOM 2835 O O . ALA A 1 358 ? -4.539 -16.171 -4.029 1.00 97.31 358 ALA A O 1
ATOM 2836 N N . SER A 1 359 ? -5.195 -17.599 -5.635 1.00 96.31 359 SER A N 1
ATOM 2837 C CA . SER A 1 359 ? -4.330 -18.729 -5.249 1.00 96.31 359 SER A CA 1
ATOM 2838 C C . SER A 1 359 ? -3.113 -18.920 -6.166 1.00 96.31 359 SER A C 1
ATOM 2840 O O . SER A 1 359 ? -2.373 -19.885 -6.000 1.00 96.31 359 SER A O 1
ATOM 2842 N N . GLU A 1 360 ? -2.921 -18.047 -7.153 1.00 98.06 360 GLU A N 1
ATOM 2843 C CA . GLU A 1 360 ? -1.823 -18.132 -8.119 1.00 98.06 360 GLU A CA 1
ATOM 2844 C C . GLU A 1 360 ? -0.555 -17.455 -7.572 1.00 98.06 360 GLU A C 1
ATOM 2846 O O . GLU A 1 360 ? -0.644 -16.622 -6.665 1.00 98.06 360 GLU A O 1
ATOM 2851 N N . PRO A 1 361 ? 0.637 -17.740 -8.135 1.00 97.50 361 PRO A N 1
ATOM 2852 C CA . PRO A 1 361 ? 1.899 -17.172 -7.652 1.00 97.50 361 PRO A CA 1
ATOM 2853 C C . PRO A 1 361 ? 1.927 -15.641 -7.602 1.00 97.50 361 PRO A C 1
ATOM 2855 O O . PRO A 1 361 ? 2.580 -15.071 -6.732 1.00 97.50 361 PRO A O 1
ATOM 2858 N N . PHE A 1 362 ? 1.206 -14.982 -8.510 1.00 98.50 362 PHE A N 1
ATOM 2859 C CA . PHE A 1 362 ? 1.040 -13.532 -8.547 1.00 98.50 362 PHE A CA 1
ATOM 2860 C C . PHE A 1 362 ? -0.453 -13.221 -8.480 1.00 98.50 362 PHE A C 1
ATOM 2862 O O . PHE A 1 362 ? -1.102 -13.235 -9.518 1.00 98.50 362 PHE A O 1
ATOM 2869 N N . PRO A 1 363 ? -1.054 -12.979 -7.313 1.00 98.50 363 PRO A N 1
ATOM 2870 C CA . PRO A 1 363 ? -2.494 -12.796 -7.235 1.00 98.50 363 PRO A CA 1
ATOM 2871 C C . PRO A 1 363 ? -2.924 -11.424 -7.756 1.00 98.50 363 PRO A C 1
ATOM 2873 O O . PRO A 1 363 ? -2.300 -10.405 -7.449 1.00 98.50 363 PRO A O 1
ATOM 2876 N N . ALA A 1 364 ? -4.002 -11.401 -8.543 1.00 98.50 364 ALA A N 1
ATOM 2877 C CA . ALA A 1 364 ? -4.623 -10.216 -9.133 1.00 98.50 364 ALA A CA 1
ATOM 2878 C C . ALA A 1 364 ? -3.611 -9.248 -9.776 1.00 98.50 364 ALA A C 1
ATOM 2880 O O . ALA A 1 364 ? -3.728 -8.026 -9.663 1.00 98.50 364 ALA A O 1
ATOM 2881 N N . ALA A 1 365 ? -2.588 -9.780 -10.446 1.00 98.75 365 ALA A N 1
ATOM 2882 C CA . ALA A 1 365 ? -1.472 -8.974 -10.924 1.00 98.75 365 ALA A CA 1
ATOM 2883 C C . ALA A 1 365 ? -1.881 -7.869 -11.923 1.00 98.75 365 ALA A C 1
ATOM 2885 O O . ALA A 1 365 ? -1.419 -6.744 -11.745 1.00 98.75 365 ALA A O 1
ATOM 2886 N N . PRO A 1 366 ? -2.766 -8.091 -12.921 1.00 98.69 366 PRO A N 1
ATOM 2887 C CA . PRO A 1 366 ? -3.127 -7.046 -13.880 1.00 98.69 366 PRO A CA 1
ATOM 2888 C C . PRO A 1 366 ? -3.663 -5.749 -13.244 1.00 98.69 366 PRO A C 1
ATOM 2890 O O . PRO A 1 366 ? -3.086 -4.694 -13.527 1.00 98.69 366 PRO A O 1
ATOM 2893 N N . PRO A 1 367 ? -4.689 -5.761 -12.362 1.00 98.44 367 PRO A N 1
ATOM 2894 C CA . PRO A 1 367 ? -5.125 -4.535 -11.693 1.00 98.44 367 PRO A CA 1
ATOM 2895 C C . PRO A 1 367 ? -4.046 -3.931 -10.785 1.00 98.44 367 PRO A C 1
ATOM 2897 O O . PRO A 1 367 ? -3.898 -2.708 -10.765 1.00 98.44 367 PRO A O 1
ATOM 2900 N N . ARG A 1 368 ? -3.252 -4.752 -10.084 1.00 98.50 368 ARG A N 1
ATOM 2901 C CA . ARG A 1 368 ? -2.184 -4.276 -9.186 1.00 98.50 368 ARG A CA 1
ATOM 2902 C C . ARG A 1 368 ? -1.057 -3.569 -9.940 1.00 98.50 368 ARG A C 1
ATOM 2904 O O . ARG A 1 368 ? -0.644 -2.494 -9.523 1.00 98.50 368 ARG A O 1
ATOM 2911 N N . ILE A 1 369 ? -0.626 -4.102 -11.086 1.00 98.75 369 ILE A N 1
ATOM 2912 C CA . ILE A 1 369 ? 0.401 -3.499 -11.955 1.00 98.75 369 ILE A CA 1
ATOM 2913 C C . ILE A 1 369 ? -0.059 -2.137 -12.473 1.00 98.75 369 ILE A C 1
ATOM 2915 O O . ILE A 1 369 ? 0.670 -1.150 -12.364 1.00 98.75 369 ILE A O 1
ATOM 2919 N N . VAL A 1 370 ? -1.283 -2.064 -13.010 1.00 98.38 370 VAL A N 1
ATOM 2920 C CA . VAL A 1 370 ? -1.837 -0.798 -13.509 1.00 98.38 370 VAL A CA 1
ATOM 2921 C C . VAL A 1 370 ? -1.891 0.229 -12.383 1.00 98.38 370 VAL A C 1
ATOM 2923 O O . VAL A 1 370 ? -1.357 1.325 -12.534 1.00 98.38 370 VAL A O 1
ATOM 2926 N N . ARG A 1 371 ? -2.478 -0.132 -11.234 1.00 96.94 371 ARG A N 1
ATOM 2927 C CA . ARG A 1 371 ? -2.614 0.776 -10.087 1.00 96.94 371 ARG A CA 1
ATOM 2928 C C . ARG A 1 371 ? -1.263 1.214 -9.524 1.00 96.94 371 ARG A C 1
ATOM 2930 O O . ARG A 1 371 ? -1.129 2.397 -9.206 1.00 96.94 371 ARG A O 1
ATOM 2937 N N . GLY A 1 372 ? -0.279 0.317 -9.468 1.00 97.31 372 GLY A N 1
ATOM 2938 C CA . GLY A 1 372 ? 1.102 0.616 -9.090 1.00 97.31 372 GLY A CA 1
ATOM 2939 C C . GLY A 1 372 ? 1.657 1.800 -9.871 1.00 97.31 372 GLY A C 1
ATOM 2940 O O . GLY A 1 372 ? 2.075 2.799 -9.298 1.00 97.31 372 GLY A O 1
ATOM 2941 N N . HIS A 1 373 ? 1.523 1.759 -11.194 1.00 97.62 373 HIS A N 1
ATOM 2942 C CA . HIS A 1 373 ? 2.037 2.796 -12.087 1.00 97.62 373 HIS A CA 1
ATOM 2943 C C . HIS A 1 373 ? 1.144 4.046 -12.242 1.00 97.62 373 HIS A C 1
ATOM 2945 O O . HIS A 1 373 ? 1.516 4.962 -12.991 1.00 97.62 373 HIS A O 1
ATOM 2951 N N . THR A 1 374 ? -0.043 4.108 -11.619 1.00 93.25 374 THR A N 1
ATOM 2952 C CA . THR A 1 374 ? -1.006 5.197 -11.900 1.00 93.25 374 THR A CA 1
ATOM 2953 C C . THR A 1 374 ? -1.734 5.805 -10.709 1.00 93.25 374 THR A C 1
ATOM 2955 O O . THR A 1 374 ? -2.184 6.945 -10.824 1.00 93.25 374 THR A O 1
ATOM 2958 N N . ALA A 1 375 ? -1.951 5.060 -9.626 1.00 90.31 375 ALA A N 1
ATOM 2959 C CA . ALA A 1 375 ? -2.983 5.408 -8.647 1.00 90.31 375 ALA A CA 1
ATOM 2960 C C . ALA A 1 375 ? -2.508 5.386 -7.195 1.00 90.31 375 ALA A C 1
ATOM 2962 O O . ALA A 1 375 ? -2.942 6.236 -6.425 1.00 90.31 375 ALA A O 1
ATOM 2963 N N . ILE A 1 376 ? -1.632 4.452 -6.823 1.00 93.50 376 ILE A N 1
ATOM 2964 C CA . ILE A 1 376 ? -1.322 4.218 -5.404 1.00 93.50 376 ILE A CA 1
ATOM 2965 C C . ILE A 1 376 ? -0.308 5.208 -4.821 1.00 93.50 376 ILE A C 1
ATOM 2967 O O . ILE A 1 376 ? -0.085 5.207 -3.623 1.00 93.50 376 ILE A O 1
ATOM 2971 N N . THR A 1 377 ? 0.300 6.063 -5.644 1.00 93.50 377 THR A N 1
ATOM 2972 C CA . THR A 1 377 ? 1.251 7.101 -5.221 1.00 93.50 377 THR A CA 1
ATOM 2973 C C . THR A 1 377 ? 1.147 8.328 -6.129 1.00 93.50 377 THR A C 1
ATOM 2975 O O . THR A 1 377 ? 0.712 8.229 -7.282 1.00 93.50 377 THR A O 1
ATOM 2978 N N . LEU A 1 378 ? 1.556 9.496 -5.631 1.00 87.62 378 LEU A N 1
ATOM 2979 C CA . LEU A 1 378 ? 1.641 10.730 -6.418 1.00 87.62 378 LEU A CA 1
ATOM 2980 C C . LEU A 1 378 ? 2.838 10.748 -7.382 1.00 87.62 378 LEU A C 1
ATOM 2982 O O . LEU A 1 378 ? 2.776 11.429 -8.405 1.00 87.62 378 LEU A O 1
ATOM 2986 N N . ASN A 1 379 ? 3.902 9.994 -7.092 1.00 90.81 379 ASN A N 1
ATOM 2987 C CA . ASN A 1 379 ? 5.088 9.881 -7.945 1.00 90.81 379 ASN A CA 1
ATOM 2988 C C . ASN A 1 379 ? 5.312 8.409 -8.341 1.00 90.81 379 ASN A C 1
ATOM 2990 O O . ASN A 1 379 ? 6.204 7.755 -7.798 1.00 90.81 379 ASN A O 1
ATOM 2994 N N . PRO A 1 380 ? 4.497 7.852 -9.260 1.00 95.44 380 PRO A N 1
ATOM 2995 C CA . PRO A 1 380 ? 4.656 6.470 -9.691 1.00 95.44 380 PRO A CA 1
ATOM 2996 C C . PRO A 1 380 ? 5.944 6.291 -10.497 1.00 95.44 380 PRO A C 1
ATOM 2998 O O . PRO A 1 380 ? 6.246 7.068 -11.404 1.00 95.44 380 PRO A O 1
ATOM 3001 N N . ALA A 1 381 ? 6.688 5.234 -10.182 1.00 96.94 381 ALA A N 1
ATOM 3002 C CA . ALA A 1 381 ? 7.887 4.863 -10.926 1.00 96.94 381 ALA A CA 1
ATOM 3003 C C . ALA A 1 381 ? 7.537 4.360 -12.339 1.00 96.94 381 ALA A C 1
ATOM 3005 O O . ALA A 1 381 ? 6.540 3.646 -12.504 1.00 96.94 381 ALA A O 1
ATOM 3006 N N . PRO A 1 382 ? 8.361 4.673 -13.358 1.00 97.50 382 PRO A N 1
ATOM 3007 C CA . PRO A 1 382 ? 8.213 4.099 -14.695 1.00 97.50 382 PRO A CA 1
ATOM 3008 C C . PRO A 1 382 ? 8.520 2.596 -14.724 1.00 97.50 382 PRO A C 1
ATOM 3010 O O . PRO A 1 382 ? 8.011 1.898 -15.600 1.00 97.50 382 PRO A O 1
ATOM 3013 N N . ILE A 1 383 ? 9.308 2.104 -13.761 1.00 98.62 383 ILE A N 1
ATOM 3014 C CA . ILE A 1 383 ? 9.697 0.702 -13.608 1.00 98.62 383 ILE A CA 1
ATOM 3015 C C . ILE A 1 383 ? 9.339 0.252 -12.189 1.00 98.62 383 ILE A C 1
ATOM 3017 O O . ILE A 1 383 ? 9.727 0.899 -11.215 1.00 98.62 383 ILE A O 1
ATOM 3021 N N . LEU A 1 384 ? 8.621 -0.860 -12.069 1.00 98.69 384 LEU A N 1
ATOM 3022 C CA . LEU A 1 384 ? 8.402 -1.561 -10.806 1.00 98.69 384 LEU A CA 1
ATOM 3023 C C . LEU A 1 384 ? 9.052 -2.938 -10.877 1.00 98.69 384 LEU A C 1
ATOM 3025 O O . LEU A 1 384 ? 8.969 -3.620 -11.897 1.00 98.69 384 LEU A O 1
ATOM 3029 N N . VAL A 1 385 ? 9.695 -3.342 -9.790 1.00 98.62 385 VAL A N 1
ATOM 3030 C CA . VAL A 1 385 ? 10.435 -4.600 -9.695 1.00 98.62 385 VAL A CA 1
ATOM 3031 C C . VAL A 1 385 ? 9.825 -5.446 -8.590 1.00 98.62 385 VAL A C 1
ATOM 3033 O O . VAL A 1 385 ? 9.573 -4.953 -7.494 1.00 98.62 385 VAL A O 1
ATOM 3036 N N . SER A 1 386 ? 9.604 -6.721 -8.888 1.00 98.44 386 SER A N 1
ATOM 3037 C CA . SER A 1 386 ? 9.266 -7.774 -7.941 1.00 98.44 386 SER A CA 1
ATOM 3038 C C . SER A 1 386 ? 10.407 -8.779 -7.925 1.00 98.44 386 SER A C 1
ATOM 3040 O O . SER A 1 386 ? 10.710 -9.394 -8.948 1.00 98.44 386 SER A O 1
ATOM 3042 N N . LEU A 1 387 ? 11.025 -8.966 -6.769 1.00 97.69 387 LEU A N 1
ATOM 3043 C CA . LEU A 1 387 ? 12.045 -9.981 -6.552 1.00 97.69 387 LEU A CA 1
ATOM 3044 C C . LEU A 1 387 ? 11.406 -11.349 -6.297 1.00 97.69 387 LEU A C 1
ATOM 3046 O O . LEU A 1 387 ? 10.214 -11.442 -5.991 1.00 97.69 387 LEU A O 1
ATOM 3050 N N . ASP A 1 388 ? 12.203 -12.402 -6.457 1.00 96.12 388 ASP A N 1
ATOM 3051 C CA . ASP A 1 388 ? 11.879 -13.726 -5.929 1.00 96.12 388 ASP A CA 1
ATOM 3052 C C . ASP A 1 388 ? 11.796 -13.673 -4.395 1.00 96.12 388 ASP A C 1
ATOM 3054 O O . ASP A 1 388 ? 12.471 -12.867 -3.752 1.00 96.12 388 ASP A O 1
ATOM 3058 N N . ASP A 1 389 ? 10.997 -14.551 -3.789 1.00 94.88 389 ASP A N 1
ATOM 3059 C CA . ASP A 1 389 ? 10.821 -14.591 -2.335 1.00 94.88 389 ASP A CA 1
ATOM 3060 C C . ASP A 1 389 ? 12.128 -14.905 -1.581 1.00 94.88 389 ASP A C 1
ATOM 3062 O O . ASP A 1 389 ? 12.229 -14.615 -0.389 1.00 94.88 389 ASP A O 1
ATOM 3066 N N . LYS A 1 390 ? 13.134 -15.474 -2.259 1.00 94.69 390 LYS A N 1
ATOM 3067 C CA . LYS A 1 390 ? 14.484 -15.732 -1.731 1.00 94.69 390 LYS A CA 1
ATOM 3068 C C . LYS A 1 390 ? 15.434 -14.547 -1.876 1.00 94.69 390 LYS A C 1
ATOM 3070 O O . LYS A 1 390 ? 16.607 -14.669 -1.540 1.00 94.69 390 LYS A O 1
ATOM 3075 N N . MET A 1 391 ? 14.962 -13.415 -2.379 1.00 94.94 391 MET A N 1
ATOM 3076 C CA . MET A 1 391 ? 15.789 -12.249 -2.647 1.00 94.94 391 MET A CA 1
ATOM 3077 C C . MET A 1 391 ? 15.213 -11.013 -1.980 1.00 94.94 391 MET A C 1
ATOM 3079 O O . MET A 1 391 ? 14.012 -10.882 -1.764 1.00 94.94 391 MET A O 1
ATOM 3083 N N . ARG A 1 392 ? 16.092 -10.073 -1.651 1.00 92.94 392 ARG A N 1
ATOM 3084 C CA . ARG A 1 392 ? 15.732 -8.760 -1.121 1.00 92.94 392 ARG A CA 1
ATOM 3085 C C . ARG A 1 392 ? 16.700 -7.704 -1.613 1.00 92.94 392 ARG A C 1
ATOM 3087 O O . ARG A 1 392 ? 17.874 -7.978 -1.850 1.00 92.94 392 ARG A O 1
ATOM 3094 N N . VAL A 1 393 ? 16.223 -6.474 -1.699 1.00 91.12 393 VAL A N 1
ATOM 3095 C CA . VAL A 1 393 ? 17.068 -5.300 -1.899 1.00 91.12 393 VAL A CA 1
ATOM 3096 C C . VAL A 1 393 ? 17.076 -4.477 -0.622 1.00 91.12 393 VAL A C 1
ATOM 3098 O O . VAL A 1 393 ? 16.084 -4.412 0.099 1.00 91.12 393 VAL A O 1
ATOM 3101 N N . GLY A 1 394 ? 18.197 -3.831 -0.337 1.00 85.12 394 GLY A N 1
ATOM 3102 C CA . GLY A 1 394 ? 18.274 -2.771 0.656 1.00 85.12 394 GLY A CA 1
ATOM 3103 C C . GLY A 1 394 ? 19.290 -1.754 0.178 1.00 85.12 394 GLY A C 1
ATOM 3104 O O . GLY A 1 394 ? 20.417 -2.130 -0.141 1.00 85.12 394 GLY A O 1
ATOM 3105 N N . LEU A 1 395 ? 18.897 -0.485 0.127 1.00 73.31 395 LEU A N 1
ATOM 3106 C CA . LEU A 1 395 ? 19.763 0.604 -0.315 1.00 73.31 395 LEU A CA 1
ATOM 3107 C C . LEU A 1 395 ? 20.114 1.519 0.866 1.00 73.31 395 LEU A C 1
ATOM 3109 O O . LEU A 1 395 ? 19.341 1.681 1.808 1.00 73.31 395 LEU A O 1
ATOM 3113 N N . GLY A 1 396 ? 21.315 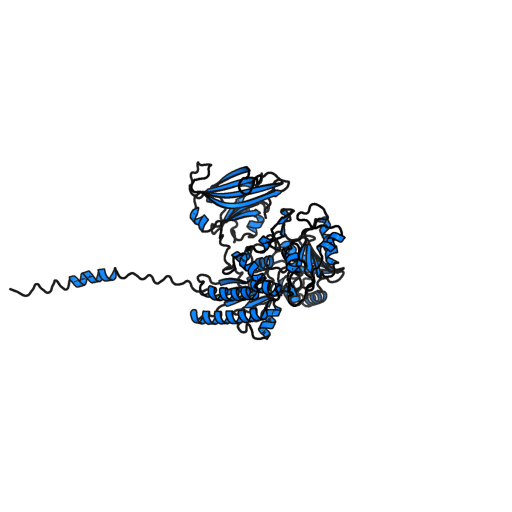2.097 0.836 1.00 63.72 396 GLY A N 1
ATOM 3114 C CA . GLY A 1 396 ? 21.762 3.080 1.826 1.00 63.72 396 GLY A CA 1
ATOM 3115 C C . GLY A 1 396 ? 22.128 2.519 3.209 1.00 63.72 396 GLY A C 1
ATOM 3116 O O . GLY A 1 396 ? 22.343 1.319 3.397 1.00 63.72 396 GLY A O 1
ATOM 3117 N N . ALA A 1 397 ? 22.232 3.424 4.189 1.00 54.03 397 ALA A N 1
ATOM 3118 C CA . ALA A 1 397 ? 22.745 3.149 5.536 1.00 54.03 397 ALA A CA 1
ATOM 3119 C C . ALA A 1 397 ? 21.914 2.124 6.331 1.00 54.03 397 ALA A C 1
ATOM 3121 O O . ALA A 1 397 ? 22.480 1.365 7.118 1.00 54.03 397 ALA A O 1
ATOM 3122 N N . VAL A 1 398 ? 20.599 2.047 6.090 1.00 56.69 398 VAL A N 1
ATOM 3123 C CA . VAL A 1 398 ? 19.722 1.035 6.706 1.00 56.69 398 VAL A CA 1
ATOM 3124 C C . VAL A 1 398 ? 20.115 -0.372 6.250 1.00 56.69 398 VAL A C 1
ATOM 3126 O O . VAL A 1 398 ? 20.150 -1.291 7.065 1.00 56.69 398 VAL A O 1
ATOM 3129 N N . SER A 1 399 ? 20.510 -0.547 4.983 1.00 59.19 399 SER A N 1
ATOM 3130 C CA . SER A 1 399 ? 21.009 -1.838 4.489 1.00 59.19 399 SER A CA 1
ATOM 3131 C C . SER A 1 399 ? 22.312 -2.253 5.179 1.00 59.19 399 SER A C 1
ATOM 3133 O O . SER A 1 399 ? 22.468 -3.416 5.538 1.00 59.19 399 SER A O 1
ATOM 3135 N N . VAL A 1 400 ? 23.215 -1.301 5.445 1.00 55.69 400 VAL A N 1
ATOM 3136 C CA . VAL A 1 400 ? 24.491 -1.558 6.131 1.00 55.69 400 VAL A CA 1
ATOM 3137 C C . VAL A 1 400 ? 24.243 -1.963 7.583 1.00 55.69 400 VAL A C 1
ATOM 3139 O O . VAL A 1 400 ? 24.798 -2.959 8.040 1.00 55.69 400 VAL A O 1
ATOM 3142 N N . ALA A 1 401 ? 23.358 -1.250 8.287 1.00 56.12 401 ALA A N 1
ATOM 3143 C CA . ALA A 1 401 ? 22.956 -1.597 9.650 1.00 56.12 401 ALA A CA 1
ATOM 3144 C C . ALA A 1 401 ? 22.302 -2.987 9.724 1.00 56.12 401 ALA A C 1
ATOM 3146 O O . ALA A 1 401 ? 22.606 -3.779 10.616 1.00 56.12 401 ALA A O 1
ATOM 3147 N N . ASN A 1 402 ? 21.455 -3.309 8.745 1.00 57.84 402 ASN 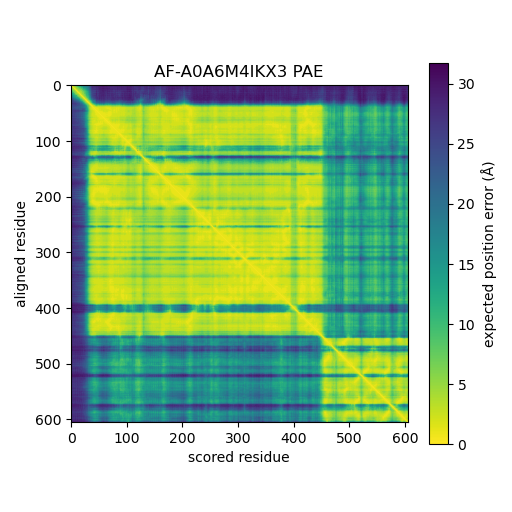A N 1
ATOM 3148 C CA . ASN A 1 402 ? 20.734 -4.573 8.696 1.00 57.84 402 ASN A CA 1
ATOM 3149 C C . ASN A 1 402 ? 21.585 -5.760 8.229 1.00 57.84 402 ASN A C 1
ATOM 3151 O O . ASN A 1 402 ? 21.289 -6.884 8.612 1.00 57.84 402 ASN A O 1
ATOM 3155 N N . ARG A 1 403 ? 22.673 -5.550 7.477 1.00 59.88 403 ARG A N 1
ATOM 3156 C CA . ARG A 1 403 ? 23.655 -6.611 7.168 1.00 59.88 403 ARG A CA 1
ATOM 3157 C C . ARG A 1 403 ? 24.388 -7.118 8.418 1.00 59.88 403 ARG A C 1
ATOM 3159 O O . ARG A 1 403 ? 24.935 -8.214 8.393 1.00 59.88 403 ARG A O 1
ATOM 3166 N N . MET A 1 404 ? 24.381 -6.351 9.512 1.00 48.34 404 MET A N 1
ATOM 3167 C CA . MET A 1 404 ? 25.046 -6.704 10.773 1.00 48.34 404 MET A CA 1
ATOM 3168 C C . MET A 1 404 ? 24.169 -7.520 11.737 1.00 48.34 404 MET A C 1
ATOM 3170 O O . MET A 1 404 ? 24.641 -7.918 12.802 1.00 48.34 404 MET A O 1
ATOM 3174 N N . ARG A 1 405 ? 22.901 -7.793 11.395 1.00 60.59 405 ARG A N 1
ATOM 3175 C CA . ARG A 1 405 ? 22.020 -8.683 12.164 1.00 60.59 405 ARG A CA 1
ATOM 3176 C C . ARG A 1 405 ? 21.302 -9.654 11.237 1.00 60.59 405 ARG A C 1
ATOM 3178 O O . ARG A 1 405 ? 20.961 -9.298 10.114 1.00 60.59 405 ARG A O 1
ATOM 3185 N N . PRO A 1 406 ? 21.024 -10.880 11.689 1.00 61.34 406 PRO A N 1
ATOM 3186 C CA . PRO A 1 406 ? 20.311 -11.828 10.863 1.00 61.34 406 PRO A CA 1
ATOM 3187 C C . PRO A 1 406 ? 18.837 -11.369 10.812 1.00 61.34 406 PRO A C 1
ATOM 3189 O O . PRO A 1 406 ? 18.064 -11.596 11.739 1.00 61.34 406 PRO A O 1
ATOM 3192 N N . LEU A 1 407 ? 18.468 -10.688 9.724 1.00 74.06 407 LEU A N 1
ATOM 3193 C CA . LEU A 1 407 ? 17.094 -10.293 9.397 1.00 74.06 407 LEU A CA 1
ATOM 3194 C C . LEU A 1 407 ? 16.205 -11.526 9.204 1.00 74.06 407 LEU A C 1
ATOM 3196 O O . LEU A 1 407 ? 16.670 -12.520 8.642 1.00 74.06 407 LEU A O 1
ATOM 3200 N N . GLY A 1 408 ? 14.946 -11.438 9.631 1.00 78.50 408 GLY A N 1
ATOM 3201 C CA . GLY A 1 408 ? 13.896 -12.404 9.313 1.00 78.50 408 GLY A CA 1
ATOM 3202 C C . GLY A 1 408 ? 13.455 -12.297 7.856 1.00 78.50 408 GLY A C 1
ATOM 3203 O O . GLY A 1 408 ? 14.286 -12.393 6.952 1.00 78.50 408 GLY A O 1
ATOM 3204 N N . GLY A 1 409 ? 12.158 -12.093 7.637 1.00 86.62 409 GLY A N 1
ATOM 3205 C CA . GLY A 1 409 ? 11.622 -11.846 6.295 1.00 86.62 409 GLY A CA 1
ATOM 3206 C C . GLY A 1 409 ? 11.558 -10.364 5.925 1.00 86.62 409 GLY A C 1
ATOM 3207 O O . GLY A 1 409 ? 12.089 -9.492 6.615 1.00 86.62 409 GLY A O 1
ATOM 3208 N N . THR A 1 410 ? 10.861 -10.106 4.834 1.00 90.81 410 THR A N 1
ATOM 3209 C CA . THR A 1 410 ? 10.502 -8.818 4.261 1.00 90.81 410 THR A CA 1
ATOM 3210 C C . THR A 1 410 ? 9.260 -8.979 3.362 1.00 90.81 410 THR A C 1
ATOM 3212 O O . THR A 1 410 ? 8.650 -10.051 3.302 1.00 90.81 410 THR A O 1
ATOM 3215 N N . HIS A 1 411 ? 8.855 -7.901 2.701 1.00 94.75 411 HIS A N 1
ATOM 3216 C CA . HIS A 1 411 ? 7.665 -7.795 1.870 1.00 94.75 411 HIS A CA 1
ATOM 3217 C C . HIS A 1 411 ? 7.895 -6.793 0.715 1.00 94.75 411 HIS A C 1
ATOM 3219 O O . HIS A 1 411 ? 8.959 -6.173 0.603 1.00 94.75 411 HIS A O 1
ATOM 3225 N N . GLY A 1 412 ? 6.912 -6.644 -0.179 1.00 95.62 412 GLY A N 1
ATOM 3226 C CA . GLY A 1 412 ? 6.946 -5.686 -1.295 1.00 95.62 412 GLY A CA 1
ATOM 3227 C C . GLY A 1 412 ? 6.724 -6.289 -2.683 1.00 95.62 412 GLY A C 1
ATOM 3228 O O . GLY A 1 412 ? 6.213 -5.605 -3.571 1.00 95.62 412 GLY A O 1
ATOM 3229 N N . ALA A 1 413 ? 7.058 -7.561 -2.888 1.00 97.50 413 ALA A N 1
ATOM 3230 C CA . ALA A 1 413 ? 6.918 -8.234 -4.177 1.00 97.50 413 ALA A CA 1
ATOM 3231 C C . ALA A 1 413 ? 5.450 -8.373 -4.626 1.00 97.50 413 ALA A C 1
ATOM 3233 O O . ALA A 1 413 ? 4.503 -8.310 -3.837 1.00 97.50 413 ALA A O 1
ATOM 3234 N N . LEU A 1 414 ? 5.266 -8.612 -5.925 1.00 98.31 414 LEU A N 1
ATOM 3235 C CA . LEU A 1 414 ? 3.980 -8.940 -6.544 1.00 98.31 414 LEU A CA 1
ATOM 3236 C C . LEU A 1 414 ? 3.481 -10.339 -6.131 1.00 98.31 414 LEU A C 1
ATOM 3238 O O . LEU A 1 414 ? 2.293 -10.628 -6.281 1.00 98.31 414 LEU A O 1
ATOM 3242 N N . SER A 1 415 ? 4.377 -11.199 -5.633 1.00 97.88 415 SER A N 1
ATOM 3243 C CA . SER A 1 415 ? 4.093 -12.597 -5.306 1.00 97.88 415 SER A CA 1
ATOM 3244 C C . SER A 1 415 ? 3.053 -12.753 -4.194 1.00 97.88 415 SER A C 1
ATOM 3246 O O . SER A 1 415 ? 2.866 -11.867 -3.353 1.00 97.88 415 SER A O 1
ATOM 3248 N N . ALA A 1 416 ? 2.378 -13.902 -4.164 1.00 97.25 416 ALA A N 1
ATOM 3249 C CA . ALA A 1 416 ? 1.403 -14.249 -3.133 1.00 97.25 416 ALA A CA 1
ATOM 3250 C C . ALA A 1 416 ? 2.001 -14.112 -1.723 1.00 97.25 416 ALA A C 1
ATOM 3252 O O . ALA A 1 416 ? 1.434 -13.431 -0.875 1.00 97.25 416 ALA A O 1
ATOM 3253 N N . THR A 1 417 ? 3.202 -14.650 -1.501 1.00 94.75 417 THR A N 1
ATOM 3254 C CA . THR A 1 417 ? 3.880 -14.611 -0.197 1.00 94.75 417 THR A CA 1
ATOM 3255 C C . THR A 1 417 ? 4.006 -13.201 0.377 1.00 94.75 417 THR A C 1
ATOM 3257 O O . THR A 1 417 ? 3.933 -13.032 1.585 1.00 94.75 417 THR A O 1
ATOM 3260 N N . ASN A 1 418 ? 4.184 -12.186 -0.469 1.00 96.31 418 ASN A N 1
ATOM 3261 C CA . ASN A 1 418 ? 4.406 -10.810 -0.025 1.00 96.31 418 ASN A CA 1
ATOM 3262 C C . ASN A 1 418 ? 3.132 -9.958 -0.076 1.00 96.31 418 ASN A C 1
ATOM 3264 O O . ASN A 1 418 ? 3.166 -8.810 0.346 1.00 96.31 418 ASN A O 1
ATOM 3268 N N . SER A 1 419 ? 2.024 -10.470 -0.618 1.00 97.62 419 SER A N 1
ATOM 3269 C CA . SER A 1 419 ? 0.825 -9.668 -0.903 1.00 97.62 419 SER A CA 1
ATOM 3270 C C . SER A 1 419 ? -0.446 -10.143 -0.215 1.00 97.62 419 SER A C 1
ATOM 3272 O O . SER A 1 419 ? -1.422 -9.399 -0.217 1.00 97.62 419 SER A O 1
ATOM 3274 N N . LEU A 1 420 ? -0.456 -11.341 0.370 1.00 97.94 420 LEU A N 1
ATOM 3275 C CA . LEU A 1 420 ? -1.626 -11.888 1.054 1.00 97.94 420 LEU A CA 1
ATOM 3276 C C . LEU A 1 420 ? -1.699 -11.416 2.512 1.00 97.94 420 LEU A C 1
ATOM 3278 O O . LEU A 1 420 ? -1.223 -12.098 3.419 1.00 97.94 420 LEU A O 1
ATOM 3282 N N . GLY A 1 421 ? -2.332 -10.264 2.718 1.00 98.19 421 GLY A N 1
ATOM 3283 C CA . GLY A 1 421 ? -2.807 -9.837 4.028 1.00 98.19 421 GLY A CA 1
ATOM 3284 C C . GLY A 1 421 ? -4.106 -10.547 4.431 1.00 98.19 421 GLY A C 1
ATOM 3285 O O . GLY A 1 421 ? -4.645 -11.395 3.710 1.00 98.19 421 GLY A O 1
ATOM 3286 N N . VAL A 1 422 ? -4.635 -10.186 5.597 1.00 98.25 422 VAL A N 1
ATOM 3287 C CA . VAL A 1 422 ? -5.784 -10.841 6.242 1.00 98.25 422 VAL A CA 1
ATOM 3288 C C . VAL A 1 422 ? -7.007 -9.939 6.219 1.00 98.25 422 VAL A C 1
ATOM 3290 O O . VAL A 1 422 ? -6.917 -8.741 6.473 1.00 98.25 422 VAL A O 1
ATOM 3293 N N . LEU A 1 423 ? -8.172 -10.550 6.028 1.00 98.00 423 LEU A N 1
ATOM 3294 C CA . LEU A 1 423 ? -9.463 -9.939 6.293 1.00 98.00 423 LEU A CA 1
ATOM 3295 C C . LEU A 1 423 ? -10.344 -10.889 7.114 1.00 98.00 423 LEU A C 1
ATOM 3297 O O . LEU A 1 423 ? -10.797 -11.912 6.602 1.00 98.00 423 LEU A O 1
ATOM 3301 N N . MET A 1 424 ? -10.627 -10.559 8.375 1.00 98.25 424 MET A N 1
ATOM 3302 C CA . MET A 1 424 ? -11.396 -11.435 9.267 1.00 98.25 424 MET A CA 1
ATOM 3303 C C . MET A 1 424 ? -12.308 -10.635 10.198 1.00 98.25 424 MET A C 1
ATOM 3305 O O . MET A 1 424 ? -11.881 -9.656 10.801 1.00 98.25 424 MET A O 1
ATOM 3309 N N . ALA A 1 425 ? -13.558 -11.068 10.360 1.00 98.44 425 ALA A N 1
ATOM 3310 C CA . ALA A 1 425 ? -14.523 -10.412 11.239 1.00 98.44 425 ALA A CA 1
ATOM 3311 C C . ALA A 1 425 ? -15.288 -11.423 12.101 1.00 98.44 425 ALA A C 1
ATOM 3313 O O . ALA A 1 425 ? -15.442 -12.589 11.738 1.00 98.44 425 ALA A O 1
ATOM 3314 N N . ASN A 1 426 ? -15.784 -10.979 13.256 1.00 98.44 426 ASN A N 1
ATOM 3315 C CA . ASN A 1 426 ? -16.642 -11.805 14.117 1.00 98.44 426 ASN A CA 1
ATOM 3316 C C . ASN A 1 426 ? -18.146 -11.646 13.817 1.00 98.44 426 ASN A C 1
ATOM 3318 O O . ASN A 1 426 ? -18.954 -12.446 14.280 1.00 98.44 426 ASN A O 1
ATOM 3322 N N . PHE A 1 427 ? -18.529 -10.636 13.031 1.00 97.88 427 PHE A N 1
ATOM 3323 C CA . PHE A 1 427 ? -19.926 -10.223 12.864 1.00 97.88 427 PHE A CA 1
ATOM 3324 C C . PHE A 1 427 ? -20.470 -10.398 11.441 1.00 97.88 427 PHE A C 1
ATOM 3326 O O . PHE A 1 427 ? -21.686 -10.468 11.275 1.00 97.88 427 PHE A O 1
ATOM 3333 N N . VAL A 1 428 ? -19.611 -10.546 10.427 1.00 97.44 428 VAL A N 1
ATOM 3334 C CA . VAL A 1 428 ? -19.998 -10.715 9.014 1.00 97.44 428 VAL A CA 1
ATOM 3335 C C . VAL A 1 428 ? -18.998 -11.602 8.270 1.00 97.44 428 VAL A C 1
ATOM 3337 O O . VAL A 1 428 ? -17.819 -11.610 8.620 1.00 97.44 428 VAL A O 1
ATOM 3340 N N . ASP A 1 429 ? -19.467 -12.377 7.288 1.00 98.00 429 ASP A N 1
ATOM 3341 C CA . ASP A 1 429 ? -18.580 -13.168 6.432 1.00 98.00 429 ASP A CA 1
ATOM 3342 C C . ASP A 1 429 ? -17.812 -12.215 5.531 1.00 98.00 429 ASP A C 1
ATOM 3344 O O . ASP A 1 429 ? -18.368 -11.246 5.009 1.00 98.00 429 ASP A O 1
ATOM 3348 N N . THR A 1 430 ? -16.529 -12.492 5.365 1.00 97.81 430 THR A N 1
ATOM 3349 C CA . THR A 1 430 ? -15.664 -11.730 4.476 1.00 97.81 430 THR A CA 1
ATOM 3350 C C . THR A 1 430 ? -15.439 -12.530 3.199 1.00 97.81 430 THR A C 1
ATOM 3352 O O . THR A 1 430 ? -15.680 -13.738 3.153 1.00 97.81 430 THR A O 1
ATOM 3355 N N . HIS A 1 431 ? -15.013 -11.852 2.141 1.00 97.81 431 HIS A N 1
ATOM 3356 C CA . HIS A 1 431 ? -14.528 -12.502 0.926 1.00 97.81 431 HIS A CA 1
ATOM 3357 C C . HIS A 1 431 ? -13.217 -11.863 0.494 1.00 97.81 431 HIS A C 1
ATOM 3359 O O . HIS A 1 431 ? -12.919 -10.733 0.893 1.00 97.81 431 HIS A O 1
ATOM 3365 N N . ASP A 1 432 ? -12.437 -12.596 -0.305 1.00 98.56 432 ASP A N 1
ATOM 3366 C CA . ASP A 1 432 ? -11.183 -12.078 -0.843 1.00 98.56 432 ASP A CA 1
ATOM 3367 C C . ASP A 1 432 ? -11.418 -10.727 -1.515 1.00 98.56 432 ASP A C 1
ATOM 3369 O O . ASP A 1 432 ? -12.384 -10.562 -2.264 1.00 98.56 432 ASP A O 1
ATOM 3373 N N . ASP A 1 433 ? -10.511 -9.782 -1.288 1.00 98.31 433 ASP A N 1
ATOM 3374 C CA . ASP A 1 433 ? -10.619 -8.445 -1.863 1.00 98.31 433 ASP A CA 1
ATOM 3375 C C . ASP A 1 433 ? -9.252 -7.837 -2.177 1.00 98.31 433 ASP A C 1
ATOM 3377 O O . ASP A 1 433 ? -8.208 -8.314 -1.731 1.00 98.31 433 ASP A O 1
ATOM 3381 N N . LEU A 1 434 ? -9.269 -6.755 -2.946 1.00 98.25 434 LEU A N 1
ATOM 3382 C CA . LEU A 1 434 ? -8.140 -5.855 -3.123 1.00 98.25 434 LEU A CA 1
ATOM 3383 C C . LEU A 1 434 ? -8.193 -4.743 -2.074 1.00 98.25 434 LEU A C 1
ATOM 3385 O O . LEU A 1 434 ? -9.267 -4.297 -1.663 1.00 98.25 434 LEU A O 1
ATOM 3389 N N . THR A 1 435 ? -7.028 -4.194 -1.734 1.00 97.31 435 THR A N 1
ATOM 3390 C CA . THR A 1 435 ? -6.912 -2.980 -0.902 1.00 97.31 435 THR A CA 1
ATOM 3391 C C . THR A 1 435 ? -7.807 -1.841 -1.387 1.00 97.31 435 THR A C 1
ATOM 3393 O O . THR A 1 435 ? -8.410 -1.137 -0.587 1.00 97.31 435 THR A O 1
ATOM 3396 N N . ALA A 1 436 ? -7.952 -1.701 -2.704 1.00 93.62 436 ALA A N 1
ATOM 3397 C CA . ALA A 1 436 ? -8.727 -0.644 -3.339 1.00 93.62 436 ALA A CA 1
ATOM 3398 C C . ALA A 1 436 ? -10.234 -0.687 -3.049 1.00 93.62 436 ALA A C 1
ATOM 3400 O O . ALA A 1 436 ? -10.890 0.355 -3.146 1.00 93.62 436 ALA A O 1
ATOM 3401 N N . SER A 1 437 ? -10.776 -1.868 -2.746 1.00 94.38 437 SER A N 1
ATOM 3402 C CA . SER A 1 437 ? -12.218 -2.123 -2.655 1.00 94.38 437 SER A CA 1
ATOM 3403 C C . SER A 1 437 ? -12.678 -2.643 -1.294 1.00 94.38 437 SER A C 1
ATOM 3405 O O . SER A 1 437 ? -13.851 -2.470 -0.971 1.00 94.38 437 SER A O 1
ATOM 3407 N N . VAL A 1 438 ? -11.773 -3.160 -0.453 1.00 96.44 438 VAL A N 1
ATOM 3408 C CA . VAL A 1 438 ? -12.121 -3.818 0.821 1.00 96.44 438 VAL A CA 1
ATOM 3409 C C . VAL A 1 438 ? -13.005 -2.985 1.751 1.00 96.44 438 VAL A C 1
ATOM 3411 O O . VAL A 1 438 ? -13.914 -3.519 2.384 1.00 96.44 438 VAL A O 1
ATOM 3414 N N . ARG A 1 439 ? -12.814 -1.659 1.805 1.00 93.88 439 ARG A N 1
ATOM 3415 C CA . ARG A 1 439 ? -13.642 -0.774 2.645 1.00 93.88 439 ARG A CA 1
ATOM 3416 C C . ARG A 1 439 ? -15.127 -0.832 2.285 1.00 93.88 439 ARG A C 1
ATOM 3418 O O . ARG A 1 439 ? -15.974 -0.650 3.157 1.00 93.88 439 ARG A O 1
ATOM 3425 N N . HIS A 1 440 ? -15.475 -1.133 1.032 1.00 93.19 440 HIS A N 1
ATOM 3426 C CA . HIS A 1 440 ? -16.869 -1.250 0.601 1.00 93.19 440 HIS A CA 1
ATOM 3427 C C . HIS A 1 440 ? -17.587 -2.444 1.239 1.00 93.19 440 HIS A C 1
ATOM 3429 O O . HIS A 1 440 ? -18.802 -2.373 1.415 1.00 93.19 440 HIS A O 1
ATOM 3435 N N . GLN A 1 441 ? -16.862 -3.475 1.693 1.00 94.75 441 GLN A N 1
ATOM 3436 C CA . GLN A 1 441 ? -17.450 -4.560 2.488 1.00 94.75 441 GLN A CA 1
ATOM 3437 C C . GLN A 1 441 ? -17.962 -4.081 3.860 1.00 94.75 441 GLN A C 1
ATOM 3439 O O . GLN A 1 441 ? -18.791 -4.749 4.474 1.00 94.75 441 GLN A O 1
ATOM 3444 N N . PHE A 1 442 ? -17.508 -2.914 4.341 1.00 93.75 442 PHE A N 1
ATOM 3445 C CA . PHE A 1 442 ? -17.782 -2.412 5.694 1.00 93.75 442 PHE A CA 1
ATOM 3446 C C . PHE A 1 442 ? -18.375 -0.998 5.722 1.00 93.75 442 PHE A C 1
ATOM 3448 O O . PHE A 1 442 ? -18.257 -0.303 6.731 1.00 93.75 442 PHE A O 1
ATOM 3455 N N . GLY A 1 443 ? -19.036 -0.576 4.638 1.00 84.69 443 GLY A N 1
ATOM 3456 C CA . GLY A 1 443 ? -19.669 0.746 4.556 1.00 84.69 443 GLY A CA 1
ATOM 3457 C C . GLY A 1 443 ? -18.677 1.885 4.315 1.00 84.69 443 GLY A C 1
ATOM 3458 O O . GLY A 1 443 ? -18.832 2.960 4.876 1.00 84.69 443 GLY A O 1
ATOM 3459 N N . GLY A 1 444 ? -17.616 1.630 3.545 1.00 86.19 444 GLY A N 1
ATOM 3460 C CA . GLY A 1 444 ? -16.704 2.657 3.033 1.00 86.19 444 GLY A CA 1
ATOM 3461 C C . GLY A 1 444 ? -15.672 3.191 4.025 1.00 86.19 444 GLY A C 1
ATOM 3462 O O . GLY A 1 444 ? -14.767 3.900 3.600 1.00 86.19 444 GLY A O 1
ATOM 3463 N N . PHE A 1 445 ? -15.762 2.822 5.309 1.00 89.75 445 PHE A N 1
ATOM 3464 C CA . PHE A 1 445 ? -15.074 3.520 6.405 1.00 89.75 445 PHE A CA 1
ATOM 3465 C C . PHE A 1 445 ? -15.402 5.021 6.433 1.00 89.75 445 PHE A C 1
ATOM 3467 O O . PHE A 1 445 ? -14.565 5.847 6.789 1.00 89.75 445 PHE A O 1
ATOM 3474 N N . ASP A 1 446 ? -16.646 5.375 6.097 1.00 81.31 446 ASP A N 1
ATOM 3475 C CA . ASP A 1 446 ? -17.121 6.766 6.042 1.00 81.31 446 ASP A CA 1
ATOM 3476 C C . ASP A 1 446 ? -17.060 7.477 7.411 1.00 81.31 446 ASP A C 1
ATOM 3478 O O . ASP A 1 446 ? -17.135 8.702 7.497 1.00 81.31 446 ASP A O 1
ATOM 3482 N N . ASP A 1 447 ? -16.923 6.712 8.499 1.00 84.88 447 ASP A N 1
ATOM 3483 C CA . ASP A 1 447 ? -16.752 7.202 9.864 1.00 84.88 447 ASP A CA 1
ATOM 3484 C C . ASP A 1 447 ? -15.293 7.187 10.352 1.00 84.88 447 ASP A C 1
ATOM 3486 O O . ASP A 1 447 ? -15.063 7.423 11.545 1.00 84.88 447 ASP A O 1
ATOM 3490 N N . LEU A 1 448 ? -14.313 6.926 9.476 1.00 84.94 448 LEU A N 1
ATOM 3491 C CA . LEU A 1 448 ? -12.886 7.081 9.770 1.00 84.94 448 LEU A CA 1
ATOM 3492 C C . LEU A 1 448 ? -12.622 8.534 10.199 1.00 84.94 448 LEU A C 1
ATOM 3494 O O . LEU A 1 448 ? -13.131 9.459 9.565 1.00 84.94 448 LEU A O 1
ATOM 3498 N N . PRO A 1 449 ? -11.864 8.787 11.288 1.00 78.19 449 PRO A N 1
ATOM 3499 C CA . PRO A 1 449 ? -11.617 10.154 11.717 1.00 78.19 449 PRO A CA 1
ATOM 3500 C C . PRO A 1 449 ? -10.984 10.970 10.590 1.00 78.19 449 PRO A C 1
ATOM 3502 O O . PRO A 1 449 ? -9.939 10.597 10.049 1.00 78.19 449 PRO A O 1
ATOM 3505 N N . ASP A 1 450 ? -11.574 12.130 10.295 1.00 67.44 450 ASP A N 1
ATOM 3506 C CA . ASP A 1 450 ? -10.854 13.162 9.565 1.00 67.44 450 ASP A CA 1
ATOM 3507 C C . ASP A 1 450 ? -9.526 13.405 10.266 1.00 67.44 450 ASP A C 1
ATOM 3509 O O . ASP A 1 450 ? -9.440 13.381 11.502 1.00 67.44 450 ASP A O 1
ATOM 3513 N N . LYS A 1 451 ? -8.491 13.708 9.483 1.00 62.41 451 LYS A N 1
ATOM 3514 C CA . LYS A 1 451 ? -7.267 14.246 10.055 1.00 62.41 451 LYS A CA 1
ATOM 3515 C C . LYS A 1 451 ? -7.630 15.557 10.733 1.00 62.41 451 LYS A C 1
ATOM 3517 O O . LYS A 1 451 ? -7.663 16.600 10.087 1.00 62.41 451 LYS A O 1
ATOM 3522 N N . ALA A 1 452 ? -7.882 15.527 12.038 1.00 54.31 452 ALA A N 1
ATOM 3523 C CA . ALA A 1 452 ? -7.895 16.740 12.821 1.00 54.31 452 ALA A CA 1
ATOM 3524 C C . ALA A 1 452 ? -6.495 17.338 12.644 1.00 54.31 452 ALA A C 1
ATOM 3526 O O . ALA A 1 452 ? -5.512 16.674 12.989 1.00 54.31 452 ALA A O 1
ATOM 3527 N N . PRO A 1 453 ? -6.344 18.539 12.060 1.00 53.97 453 PRO A N 1
ATOM 3528 C CA . PRO A 1 453 ? -5.043 19.177 12.023 1.00 53.97 453 PRO A CA 1
ATOM 3529 C C . PRO A 1 453 ? -4.588 19.389 13.472 1.00 53.97 453 PRO A C 1
ATOM 3531 O O . PRO A 1 453 ? -4.999 20.339 14.136 1.00 53.97 453 PRO A O 1
ATOM 3534 N N . HIS A 1 454 ? -3.746 18.483 13.983 1.00 58.25 454 HIS A N 1
ATOM 3535 C CA . HIS A 1 454 ? -3.091 18.633 15.285 1.00 58.25 454 HIS A CA 1
ATOM 3536 C C . HIS A 1 454 ? -2.267 19.926 15.321 1.00 58.25 454 HIS A C 1
ATOM 3538 O O . HIS A 1 454 ? -2.107 20.545 16.370 1.00 58.25 454 HIS A O 1
ATOM 3544 N N . ALA A 1 455 ? -1.800 20.353 14.147 1.00 74.06 455 ALA A N 1
ATOM 3545 C CA . ALA A 1 455 ? -1.226 21.654 13.880 1.00 74.06 455 ALA A CA 1
ATOM 3546 C C . ALA A 1 455 ? -1.814 22.208 12.580 1.00 74.06 455 ALA A C 1
ATOM 3548 O O . ALA A 1 455 ? -2.147 21.450 11.663 1.00 74.06 455 ALA A O 1
ATOM 3549 N N . SER A 1 456 ? -1.910 23.534 12.496 1.00 84.44 456 SER A N 1
ATOM 3550 C CA . SER A 1 456 ? -2.186 24.189 11.225 1.00 84.44 456 SER A CA 1
ATOM 3551 C C . SER A 1 456 ? -1.097 23.835 10.211 1.00 84.44 456 SER A C 1
ATOM 3553 O O . SER A 1 456 ? 0.078 23.701 10.554 1.00 84.44 456 SER A O 1
ATOM 3555 N N . SER A 1 457 ? -1.483 23.640 8.956 1.00 84.00 457 SER A N 1
ATOM 3556 C CA . SER A 1 457 ? -0.573 23.199 7.904 1.00 84.00 457 SER A CA 1
ATOM 3557 C C . SER A 1 457 ? -0.825 23.946 6.606 1.00 84.00 457 SER A C 1
ATOM 3559 O O . SER A 1 457 ? -1.907 24.487 6.378 1.00 84.00 457 SER A O 1
ATOM 3561 N N . LEU A 1 458 ? 0.207 23.984 5.772 1.00 85.75 458 LEU A N 1
ATOM 3562 C CA . LEU A 1 458 ? 0.178 24.627 4.473 1.00 85.75 458 LEU A CA 1
ATOM 3563 C C . LEU A 1 458 ? 0.642 23.623 3.427 1.00 85.75 458 LEU A C 1
ATOM 3565 O O . LEU A 1 458 ? 1.696 23.005 3.580 1.00 85.75 458 LEU A O 1
ATOM 3569 N N . ARG A 1 459 ? -0.146 23.462 2.371 1.00 84.12 459 ARG A N 1
ATOM 3570 C CA . ARG A 1 459 ? 0.132 22.567 1.248 1.00 84.12 459 ARG A CA 1
ATOM 3571 C C . ARG A 1 459 ? -0.041 23.339 -0.050 1.00 84.12 459 ARG A C 1
ATOM 3573 O O . ARG A 1 459 ? -0.789 24.311 -0.107 1.00 84.12 459 ARG A O 1
ATOM 3580 N N . LEU A 1 460 ? 0.644 22.904 -1.095 1.00 83.62 460 LEU A N 1
ATOM 3581 C CA . LEU A 1 460 ? 0.387 23.368 -2.449 1.00 83.62 460 LEU A CA 1
ATOM 3582 C C . LEU A 1 460 ? -0.179 22.178 -3.220 1.00 83.62 460 LEU A C 1
ATOM 3584 O O . LEU A 1 460 ? 0.425 21.114 -3.187 1.00 83.62 460 LEU A O 1
ATOM 3588 N N . ALA A 1 461 ? -1.310 22.359 -3.899 1.00 80.94 461 ALA A N 1
ATOM 3589 C CA . ALA A 1 461 ? -1.964 21.351 -4.737 1.00 80.94 461 ALA A CA 1
ATOM 3590 C C . ALA A 1 461 ? -2.250 21.917 -6.140 1.00 80.94 461 ALA A C 1
ATOM 3592 O O . ALA A 1 461 ? -2.171 23.126 -6.346 1.00 80.94 461 ALA A O 1
ATOM 3593 N N . THR A 1 462 ? -2.577 21.069 -7.117 1.00 82.12 462 THR A N 1
ATOM 3594 C CA . THR A 1 462 ? -3.268 21.535 -8.328 1.00 82.12 462 THR A CA 1
ATOM 3595 C C . THR A 1 462 ? -4.771 21.528 -8.083 1.00 82.12 462 THR A C 1
ATOM 3597 O O . THR A 1 462 ? -5.268 20.790 -7.231 1.00 82.12 462 THR A O 1
ATOM 3600 N N . THR A 1 463 ? -5.531 22.292 -8.855 1.00 80.25 463 THR A N 1
ATOM 3601 C CA . THR A 1 463 ? -7.002 22.211 -8.847 1.00 80.25 463 THR A CA 1
ATOM 3602 C C . THR A 1 463 ? -7.512 20.810 -9.175 1.00 80.25 463 THR A C 1
ATOM 3604 O O . THR A 1 463 ? -8.477 20.384 -8.551 1.00 80.25 463 THR A O 1
ATOM 3607 N N . ALA A 1 464 ? -6.849 20.059 -10.065 1.00 74.38 464 ALA A N 1
ATOM 3608 C CA . ALA A 1 464 ? -7.183 18.659 -10.325 1.00 74.38 464 ALA A CA 1
ATOM 3609 C C . ALA A 1 464 ? -7.026 17.791 -9.070 1.00 74.38 464 ALA A C 1
ATOM 3611 O O . ALA A 1 464 ? -7.882 16.962 -8.785 1.00 74.38 464 ALA A O 1
ATOM 3612 N N . MET A 1 465 ? -5.958 17.998 -8.291 1.00 70.62 465 MET A N 1
ATOM 3613 C CA . MET A 1 465 ? -5.738 17.275 -7.033 1.00 70.62 465 MET A CA 1
ATOM 3614 C C . MET A 1 465 ? -6.773 17.651 -5.970 1.00 70.62 465 MET A C 1
ATOM 3616 O O . MET A 1 465 ? -7.210 16.779 -5.226 1.00 70.62 465 MET A O 1
ATOM 3620 N N . VAL A 1 466 ? -7.180 18.924 -5.910 1.00 74.00 466 VAL A N 1
ATOM 3621 C CA . VAL A 1 466 ? -8.256 19.375 -5.014 1.00 74.00 466 VAL A CA 1
ATOM 3622 C C . VAL A 1 466 ? -9.603 18.786 -5.438 1.00 74.00 466 VAL A C 1
ATOM 3624 O O . VAL A 1 466 ? -10.339 18.303 -4.588 1.00 74.00 466 VAL A O 1
ATOM 3627 N N . ARG A 1 467 ? -9.910 18.772 -6.743 1.00 73.50 467 ARG A N 1
ATOM 3628 C CA . ARG A 1 467 ? -11.154 18.214 -7.299 1.00 73.50 467 ARG A CA 1
ATOM 3629 C C . ARG A 1 467 ? -11.260 16.705 -7.157 1.00 73.50 467 ARG A C 1
ATOM 3631 O O . ARG A 1 467 ? -12.340 16.195 -6.907 1.00 73.50 467 ARG A O 1
ATOM 3638 N N . ALA A 1 468 ? -10.146 16.001 -7.323 1.00 62.12 468 ALA A N 1
ATOM 3639 C CA . ALA A 1 468 ? -10.073 14.556 -7.147 1.00 62.12 468 ALA A CA 1
ATOM 3640 C C . ALA A 1 468 ? -10.072 14.134 -5.666 1.00 62.12 468 ALA A C 1
ATOM 3642 O O . ALA A 1 468 ? -9.712 12.997 -5.375 1.00 62.12 468 ALA A O 1
ATOM 3643 N N . ASP A 1 469 ? -10.390 15.061 -4.753 1.00 63.16 469 ASP A N 1
ATOM 3644 C CA . ASP A 1 469 ? -10.455 14.872 -3.304 1.00 63.16 469 ASP A CA 1
ATOM 3645 C C . ASP A 1 469 ? -9.202 14.216 -2.699 1.00 63.16 469 ASP A C 1
ATOM 3647 O O . ASP A 1 469 ? -9.219 13.553 -1.664 1.00 63.16 469 ASP A O 1
ATOM 3651 N N . ARG A 1 470 ? -8.038 14.447 -3.320 1.00 55.34 470 ARG A N 1
ATOM 3652 C CA . ARG A 1 470 ? -6.764 13.874 -2.859 1.00 55.34 470 ARG A CA 1
ATOM 3653 C C . ARG A 1 470 ? -6.220 14.556 -1.607 1.00 55.34 470 ARG A C 1
ATOM 3655 O O . ARG A 1 470 ? -5.060 14.355 -1.286 1.00 55.34 470 ARG A O 1
ATOM 3662 N N . TRP A 1 471 ? -7.000 15.403 -0.937 1.00 55.97 471 TRP A N 1
ATOM 3663 C CA . TRP A 1 471 ? -6.565 16.099 0.275 1.00 55.97 471 TRP A CA 1
ATOM 3664 C C . TRP A 1 471 ? -7.609 16.105 1.397 1.00 55.97 471 TRP A C 1
ATOM 3666 O O . TRP A 1 471 ? -7.341 16.676 2.455 1.00 55.97 471 TRP A O 1
ATOM 3676 N N . SER A 1 472 ? -8.750 15.420 1.217 1.00 51.81 472 SER A N 1
ATOM 3677 C CA . SER A 1 472 ? -9.816 15.107 2.194 1.00 51.81 472 SER A CA 1
ATOM 3678 C C . SER A 1 472 ? -10.494 16.257 2.941 1.00 51.81 472 SER A C 1
ATOM 3680 O O . SER A 1 472 ? -11.516 16.046 3.575 1.00 51.81 472 SER A O 1
ATOM 3682 N N . SER A 1 473 ? -9.960 17.479 2.895 1.00 58.16 473 SER A N 1
ATOM 3683 C CA . SER A 1 473 ? -10.574 18.625 3.572 1.00 58.16 473 SER A CA 1
ATOM 3684 C C . SER A 1 473 ? -11.597 19.364 2.706 1.00 58.16 473 SER A C 1
ATOM 3686 O O . SER A 1 473 ? -12.256 20.261 3.207 1.00 58.16 473 SER A O 1
ATOM 3688 N N . PHE A 1 474 ? -11.722 19.027 1.419 1.00 57.78 474 PHE A N 1
ATOM 3689 C CA . PHE A 1 474 ? -12.756 19.544 0.509 1.00 57.78 474 PHE A CA 1
ATOM 3690 C C . PHE A 1 474 ? -13.677 18.401 0.047 1.00 57.78 474 PHE A C 1
ATOM 3692 O O . PHE A 1 474 ? -14.098 18.384 -1.107 1.00 57.78 474 PHE A O 1
ATOM 3699 N N . SER A 1 475 ? -13.936 17.438 0.937 1.00 43.06 475 SER A N 1
ATOM 3700 C CA . SER A 1 475 ? -14.714 16.240 0.631 1.00 43.06 475 SER A CA 1
ATOM 3701 C C . SER A 1 475 ? -16.177 16.562 0.289 1.00 43.06 475 SER A C 1
ATOM 3703 O O . SER A 1 475 ? -16.775 17.505 0.819 1.00 43.06 475 SER A O 1
ATOM 3705 N N . GLY A 1 476 ? -16.748 15.764 -0.622 1.00 50.56 476 GLY A N 1
ATOM 3706 C CA . GLY A 1 476 ? -18.148 15.827 -1.068 1.00 50.56 476 GLY A CA 1
ATOM 3707 C C . GLY A 1 476 ? -18.399 16.583 -2.384 1.00 50.56 476 GLY A C 1
ATOM 3708 O O . GLY A 1 476 ? -17.482 17.070 -3.041 1.00 50.56 476 GLY A O 1
ATOM 3709 N N . ASP A 1 477 ? -19.679 16.719 -2.756 1.00 43.19 477 ASP A N 1
ATOM 3710 C CA . ASP A 1 477 ? -20.173 17.353 -4.001 1.00 43.19 477 ASP A CA 1
ATOM 3711 C C . ASP A 1 477 ? -19.887 18.866 -4.127 1.00 43.19 477 ASP A C 1
ATOM 3713 O O . ASP A 1 477 ? -20.345 19.531 -5.058 1.00 43.19 477 ASP A O 1
ATOM 3717 N N . ALA A 1 478 ? -19.139 19.450 -3.193 1.00 52.53 478 ALA A N 1
ATOM 3718 C CA . ALA A 1 478 ? -18.989 20.890 -3.061 1.00 52.53 478 ALA A CA 1
ATOM 3719 C C . ALA A 1 478 ? -17.523 21.330 -3.072 1.00 52.53 478 ALA A C 1
ATOM 3721 O O . ALA A 1 478 ? -17.115 22.144 -2.243 1.00 52.53 478 ALA A O 1
ATOM 3722 N N . VAL A 1 479 ? -16.735 20.881 -4.059 1.00 63.22 479 VAL A N 1
ATOM 3723 C CA . VAL A 1 479 ? -15.593 21.701 -4.493 1.00 63.22 479 VAL A CA 1
ATOM 3724 C C . VAL A 1 479 ? -16.184 23.056 -4.879 1.00 63.22 479 VAL A C 1
ATOM 3726 O O . VAL A 1 479 ? -17.000 23.112 -5.807 1.00 63.22 479 VAL A O 1
ATOM 3729 N N . PRO A 1 480 ? -15.848 24.153 -4.179 1.00 71.62 480 PRO A N 1
ATOM 3730 C CA . PRO A 1 480 ? -16.563 25.398 -4.400 1.00 71.62 480 PRO A CA 1
ATOM 3731 C C . PRO A 1 480 ? -16.419 25.826 -5.858 1.00 71.62 480 PRO A C 1
ATOM 3733 O O . PRO A 1 480 ? -15.344 25.674 -6.440 1.00 71.62 480 PRO A O 1
ATOM 3736 N N . ALA A 1 481 ? -17.483 26.375 -6.452 1.00 75.25 481 ALA A N 1
ATOM 3737 C CA . ALA A 1 481 ? -17.529 26.712 -7.881 1.00 75.25 481 ALA A CA 1
ATOM 3738 C C . ALA A 1 481 ? -16.304 27.522 -8.354 1.00 75.25 481 ALA A C 1
ATOM 3740 O O . ALA A 1 481 ? -15.829 27.354 -9.477 1.00 75.25 481 ALA A O 1
ATOM 3741 N N . ALA A 1 482 ? -15.744 28.344 -7.459 1.00 78.81 482 ALA A N 1
ATOM 3742 C CA . ALA A 1 482 ? -14.520 29.104 -7.681 1.00 78.81 482 ALA A CA 1
ATOM 3743 C C . ALA A 1 482 ? -13.286 28.240 -8.009 1.00 78.81 482 ALA A C 1
ATOM 3745 O O . ALA A 1 482 ? -12.451 28.675 -8.794 1.00 78.81 482 ALA A O 1
ATOM 3746 N N . LEU A 1 483 ? -13.154 27.043 -7.428 1.00 79.44 483 LEU A N 1
ATOM 3747 C CA . LEU A 1 483 ? -12.083 26.092 -7.744 1.00 79.44 483 LEU A CA 1
ATOM 3748 C C . LEU A 1 483 ? -12.451 25.195 -8.928 1.00 79.44 483 LEU A C 1
ATOM 3750 O O . LEU A 1 483 ? -11.579 24.842 -9.720 1.00 79.44 483 LEU A O 1
ATOM 3754 N N . SER A 1 484 ? -13.731 24.853 -9.086 1.00 79.25 484 SER A N 1
ATOM 3755 C CA . SER A 1 484 ? -14.213 24.011 -10.190 1.00 79.25 484 SER A CA 1
ATOM 3756 C C . SER A 1 484 ? -14.021 24.659 -11.563 1.00 79.25 484 SER A C 1
ATOM 3758 O O . SER A 1 484 ? -13.742 23.956 -12.527 1.00 79.25 484 SER A O 1
ATOM 3760 N N . ALA A 1 485 ? -14.082 25.990 -11.650 1.00 85.62 485 ALA A N 1
ATOM 3761 C CA . ALA A 1 485 ? -13.880 26.730 -12.898 1.00 85.62 485 ALA A CA 1
ATOM 3762 C C . ALA A 1 485 ? -12.404 26.883 -13.328 1.00 85.62 485 ALA A C 1
ATOM 3764 O O . ALA A 1 485 ? -12.131 27.392 -14.414 1.00 85.62 485 ALA A O 1
ATOM 3765 N N . LEU A 1 486 ? -11.440 26.492 -12.488 1.00 84.88 486 LEU A N 1
ATOM 3766 C CA . LEU A 1 486 ? -10.016 26.684 -12.774 1.00 84.88 486 LEU A CA 1
ATOM 3767 C C . LEU A 1 486 ? -9.427 25.533 -13.618 1.00 84.88 486 LEU A C 1
ATOM 3769 O O . LEU A 1 486 ? -9.825 24.377 -13.422 1.00 84.88 486 LEU A O 1
ATOM 3773 N N . PRO A 1 487 ? -8.424 25.799 -14.483 1.00 87.69 487 PRO A N 1
ATOM 3774 C CA . PRO A 1 487 ? -7.705 24.758 -15.224 1.00 87.69 487 PRO A CA 1
ATOM 3775 C C . PRO A 1 487 ? -7.088 23.728 -14.281 1.00 87.69 487 PRO A C 1
ATOM 3777 O O . PRO A 1 487 ? -6.584 24.130 -13.237 1.00 87.69 487 PRO A O 1
ATOM 3780 N N . ASP A 1 488 ? -7.071 22.443 -14.661 1.00 79.69 488 ASP A N 1
ATOM 3781 C CA . ASP A 1 488 ? -6.546 21.304 -13.869 1.00 79.69 488 ASP A CA 1
ATOM 3782 C C . ASP A 1 488 ? -5.128 21.508 -13.313 1.00 79.69 488 ASP A C 1
ATOM 3784 O O . ASP A 1 488 ? -4.756 20.908 -12.305 1.00 79.69 488 ASP A O 1
ATOM 3788 N N . THR A 1 489 ? -4.331 22.341 -13.976 1.00 80.81 489 THR A N 1
ATOM 3789 C CA . THR A 1 489 ? -2.929 22.607 -13.648 1.00 80.81 489 THR A CA 1
ATOM 3790 C C . THR A 1 489 ? -2.724 23.843 -12.778 1.00 80.81 489 THR A C 1
ATOM 3792 O O . THR A 1 489 ? -1.589 24.097 -12.376 1.00 80.81 489 THR A O 1
ATOM 3795 N N . GLU A 1 490 ? -3.772 24.624 -12.488 1.00 87.12 490 GLU A N 1
ATOM 3796 C CA . GLU A 1 490 ? -3.645 25.843 -11.682 1.00 87.12 490 GLU A CA 1
ATOM 3797 C C . GLU A 1 490 ? -3.154 25.477 -10.269 1.00 87.12 490 GLU A C 1
ATOM 3799 O O . GLU A 1 490 ? -3.784 24.654 -9.593 1.00 87.12 490 GLU A O 1
ATOM 3804 N N . PRO A 1 491 ? -2.036 26.057 -9.794 1.00 85.94 491 PRO A N 1
ATOM 3805 C CA . PRO A 1 491 ? -1.559 25.809 -8.445 1.00 85.94 491 PRO A CA 1
ATOM 3806 C C . PRO A 1 491 ? -2.454 26.510 -7.414 1.00 85.94 491 PRO A C 1
ATOM 3808 O O . PRO A 1 491 ? -2.801 27.685 -7.545 1.00 85.94 491 PRO A O 1
ATOM 3811 N N . VAL A 1 492 ? -2.777 25.806 -6.338 1.00 87.88 492 VAL A N 1
ATOM 3812 C CA . VAL A 1 492 ? -3.632 26.258 -5.240 1.00 87.88 492 VAL A CA 1
ATOM 3813 C C . VAL A 1 492 ? -2.885 26.065 -3.929 1.00 87.88 492 VAL A C 1
ATOM 3815 O O . VAL A 1 492 ? -2.418 24.970 -3.622 1.00 87.88 492 VAL A O 1
ATOM 3818 N N . LEU A 1 493 ? -2.778 27.131 -3.143 1.00 89.19 493 LEU A N 1
ATOM 3819 C CA . LEU A 1 493 ? -2.288 27.072 -1.775 1.00 89.19 493 LEU A CA 1
ATOM 3820 C C . LEU A 1 493 ? -3.446 26.675 -0.855 1.00 89.19 493 LEU A C 1
ATOM 3822 O O . LEU A 1 493 ? -4.467 27.364 -0.804 1.00 89.19 493 LEU A O 1
ATOM 3826 N N . LEU A 1 494 ? -3.274 25.567 -0.142 1.00 88.06 494 LEU A N 1
ATOM 3827 C CA . LEU A 1 494 ? -4.231 25.003 0.801 1.00 88.06 494 LEU A CA 1
ATOM 3828 C C . LEU A 1 494 ? -3.730 25.226 2.227 1.00 88.06 494 LEU A C 1
ATOM 3830 O O . LEU A 1 494 ? -2.672 24.726 2.607 1.00 88.06 494 LEU A O 1
ATOM 3834 N N . LEU A 1 495 ? -4.496 25.968 3.013 1.00 89.62 495 LEU A N 1
ATOM 3835 C CA . LEU A 1 495 ? -4.276 26.202 4.434 1.00 89.62 495 LEU A CA 1
ATOM 3836 C C . LEU A 1 495 ? -5.292 25.381 5.227 1.00 89.62 495 LEU A C 1
ATOM 3838 O O . LEU A 1 495 ? -6.489 25.623 5.112 1.00 89.62 495 LEU A O 1
ATOM 3842 N N . SER A 1 496 ? -4.827 24.467 6.072 1.00 87.12 496 SER A N 1
ATOM 3843 C CA . SER A 1 496 ? -5.676 23.773 7.048 1.00 87.12 496 SER A CA 1
ATOM 3844 C C . SER A 1 496 ? -5.379 24.325 8.434 1.00 87.12 496 SER A C 1
ATOM 3846 O O . SER A 1 496 ? -4.216 24.348 8.835 1.00 87.12 496 SER A O 1
ATOM 3848 N N . LEU A 1 497 ? -6.398 24.768 9.168 1.00 87.31 497 LEU A N 1
ATOM 3849 C CA . LEU A 1 497 ? -6.236 25.324 10.511 1.00 87.31 497 LEU A CA 1
ATOM 3850 C C . LEU A 1 497 ? -6.560 24.296 11.590 1.00 87.31 497 LEU A C 1
ATOM 3852 O O . LEU A 1 497 ? -7.604 23.650 11.534 1.00 87.31 497 LEU A O 1
ATOM 3856 N N . SER A 1 498 ? -5.702 24.204 12.612 1.00 84.56 498 SER A N 1
ATOM 3857 C CA . SER A 1 498 ? -6.026 23.474 13.842 1.00 84.56 498 SER A CA 1
ATOM 3858 C C . SER A 1 498 ? -7.278 24.055 14.496 1.00 84.56 498 SER A C 1
ATOM 3860 O O . SER A 1 498 ? -7.558 25.249 14.375 1.00 84.56 498 SER A O 1
ATOM 3862 N N . ASP A 1 499 ? -8.025 23.250 15.252 1.00 82.00 499 ASP A N 1
ATOM 3863 C CA . ASP A 1 499 ? -9.197 23.763 15.971 1.00 82.00 499 ASP A CA 1
ATOM 3864 C C . ASP A 1 499 ? -8.822 24.871 16.973 1.00 82.00 499 ASP A C 1
ATOM 3866 O O . ASP A 1 499 ? -9.609 25.789 17.206 1.00 82.00 499 ASP A O 1
ATOM 3870 N N . ALA A 1 500 ? -7.612 24.819 17.542 1.00 85.56 500 ALA A N 1
ATOM 3871 C CA . ALA A 1 500 ? -7.089 25.875 18.401 1.00 85.56 500 ALA A CA 1
ATOM 3872 C C . ALA A 1 500 ? -6.829 27.171 17.617 1.00 85.56 500 ALA A C 1
ATOM 3874 O O . ALA A 1 500 ? -7.291 28.229 18.038 1.00 85.56 500 ALA A O 1
ATOM 3875 N N . ASP A 1 501 ? -6.151 27.090 16.468 1.00 89.81 501 ASP A N 1
ATOM 3876 C CA . ASP A 1 501 ? -5.848 28.258 15.633 1.00 89.81 501 ASP A CA 1
ATOM 3877 C C . ASP A 1 501 ? -7.106 28.847 15.003 1.00 89.81 501 ASP A C 1
ATOM 3879 O O . ASP A 1 501 ? -7.251 30.062 14.965 1.00 89.81 501 ASP A O 1
ATOM 3883 N N . ARG A 1 502 ? -8.054 28.006 14.580 1.00 88.31 502 ARG A N 1
ATOM 3884 C CA . ARG A 1 502 ? -9.350 28.437 14.047 1.00 88.31 502 ARG A CA 1
ATOM 3885 C C . ARG A 1 502 ? -10.161 29.198 15.094 1.00 88.31 502 ARG A C 1
ATOM 3887 O O . ARG A 1 502 ? -10.667 30.280 14.805 1.00 88.31 502 ARG A O 1
ATOM 3894 N N . ARG A 1 503 ? -10.263 28.662 16.318 1.00 88.31 503 ARG A N 1
ATOM 3895 C CA . ARG A 1 503 ? -10.941 29.348 17.434 1.00 88.31 503 ARG A CA 1
ATOM 3896 C C . ARG A 1 503 ? -10.232 30.638 17.830 1.00 88.31 503 ARG A C 1
ATOM 3898 O O . ARG A 1 503 ? -10.903 31.623 18.116 1.00 88.31 503 ARG A O 1
ATOM 3905 N N . TRP A 1 504 ? -8.900 30.627 17.853 1.00 89.12 504 TRP A N 1
ATOM 3906 C CA . TRP A 1 504 ? -8.096 31.804 18.172 1.00 89.12 504 TRP A CA 1
ATOM 3907 C C . TRP A 1 504 ? -8.273 32.910 17.124 1.00 89.12 504 TRP A C 1
ATOM 3909 O O . TRP A 1 504 ? -8.508 34.061 17.484 1.00 89.12 504 TRP A O 1
ATOM 3919 N N . ALA A 1 505 ? -8.223 32.547 15.842 1.00 88.25 505 ALA A N 1
ATOM 3920 C CA . ALA A 1 505 ? -8.348 33.466 14.720 1.00 88.25 505 ALA A CA 1
ATOM 3921 C C . ALA A 1 505 ? -9.742 34.111 14.668 1.00 88.25 505 ALA A C 1
ATOM 3923 O O . ALA A 1 505 ? -9.865 35.327 14.528 1.00 88.25 505 ALA A O 1
ATOM 3924 N N . GLY A 1 506 ? -10.798 33.306 14.819 1.00 86.19 506 GLY A N 1
ATOM 3925 C CA . GLY A 1 506 ? -12.174 33.761 14.627 1.00 86.19 506 GLY A CA 1
ATOM 3926 C C . GLY A 1 506 ? -12.492 34.104 13.163 1.00 86.19 506 GLY A C 1
ATOM 3927 O O . GLY A 1 506 ? -11.635 34.068 12.282 1.00 86.19 506 GLY A O 1
ATOM 3928 N N . ALA A 1 507 ? -13.754 34.442 12.885 1.00 81.25 507 ALA A N 1
ATOM 3929 C CA . ALA A 1 507 ? -14.232 34.668 11.513 1.00 81.25 507 ALA A CA 1
ATOM 3930 C C . ALA A 1 507 ? -13.653 35.932 10.842 1.00 81.25 507 ALA A C 1
ATOM 3932 O O . ALA A 1 507 ? -13.618 36.021 9.616 1.00 81.25 507 ALA A O 1
ATOM 3933 N N . ALA A 1 508 ? -13.195 36.903 11.638 1.00 83.25 508 ALA A N 1
ATOM 3934 C CA . ALA A 1 508 ? -12.684 38.190 11.165 1.00 83.25 508 ALA A CA 1
ATOM 3935 C C . ALA A 1 508 ? -11.157 38.219 10.956 1.00 83.25 508 ALA A C 1
ATOM 3937 O O . ALA A 1 508 ? -10.610 39.275 10.638 1.00 83.25 508 ALA A O 1
ATOM 3938 N N . ALA A 1 509 ? -10.462 37.089 11.133 1.00 89.06 509 ALA A N 1
ATOM 3939 C CA . ALA A 1 509 ? -9.011 37.046 11.010 1.00 89.06 509 ALA A CA 1
ATOM 3940 C C . ALA A 1 509 ? -8.519 37.463 9.619 1.00 89.06 509 ALA A C 1
ATOM 3942 O O . ALA A 1 509 ? -9.130 37.166 8.584 1.00 89.06 509 ALA A O 1
ATOM 3943 N N . ARG A 1 510 ? -7.344 38.094 9.593 1.00 89.56 510 ARG A N 1
ATOM 3944 C CA . ARG A 1 510 ? -6.559 38.302 8.376 1.00 89.56 510 ARG A CA 1
ATOM 3945 C C . ARG A 1 510 ? -5.491 37.225 8.261 1.00 89.56 510 ARG A C 1
ATOM 3947 O O . ARG A 1 510 ? -4.917 36.780 9.248 1.00 89.56 510 ARG A O 1
ATOM 3954 N N . VAL A 1 511 ? -5.205 36.848 7.027 1.00 90.94 511 VAL A N 1
ATOM 3955 C CA . VAL A 1 511 ? -4.139 35.937 6.642 1.00 90.94 511 VAL A CA 1
ATOM 3956 C C . VAL A 1 511 ? -3.066 36.752 5.937 1.00 90.94 511 VAL A C 1
ATOM 3958 O O . VAL A 1 511 ? -3.306 37.296 4.858 1.00 90.94 511 VAL A O 1
ATOM 3961 N N . LEU A 1 512 ? -1.890 36.846 6.543 1.00 91.56 512 LEU A N 1
ATOM 3962 C CA . LEU A 1 512 ? -0.676 37.299 5.880 1.00 91.56 512 LEU A CA 1
ATOM 3963 C C . LEU A 1 512 ? 0.024 36.086 5.272 1.00 91.56 512 LEU A C 1
ATOM 3965 O O . LEU A 1 512 ? 0.378 35.144 5.980 1.00 91.56 512 LEU A O 1
ATOM 3969 N N . VAL A 1 513 ? 0.258 36.144 3.967 1.00 92.81 513 VAL A N 1
ATOM 3970 C CA . VAL A 1 513 ? 1.146 35.229 3.254 1.00 92.81 513 VAL A CA 1
ATOM 3971 C C . VAL A 1 513 ? 2.474 35.950 3.029 1.00 92.81 513 VAL A C 1
ATOM 3973 O O . VAL A 1 513 ? 2.544 36.877 2.220 1.00 92.81 513 VAL A O 1
ATOM 3976 N N . ASP A 1 514 ? 3.499 35.548 3.782 1.00 91.81 514 ASP A N 1
ATOM 3977 C CA . ASP A 1 514 ? 4.879 36.049 3.700 1.00 91.81 514 ASP A CA 1
ATOM 3978 C C . ASP A 1 514 ? 5.713 35.059 2.882 1.00 91.81 514 ASP A C 1
ATOM 3980 O O . ASP A 1 514 ? 5.903 33.908 3.281 1.00 91.81 514 ASP A O 1
ATOM 3984 N N . VAL A 1 515 ? 6.177 35.491 1.712 1.00 92.12 515 VAL A N 1
ATOM 3985 C CA . VAL A 1 515 ? 6.993 34.687 0.801 1.00 92.12 515 VAL A CA 1
ATOM 3986 C C . VAL A 1 515 ? 8.412 35.221 0.822 1.00 92.12 515 VAL A C 1
ATOM 3988 O O . VAL A 1 515 ? 8.660 36.374 0.463 1.00 92.12 515 VAL A O 1
ATOM 3991 N N . ARG A 1 516 ? 9.361 34.363 1.192 1.00 91.38 516 ARG A N 1
ATOM 3992 C CA . ARG A 1 516 ? 10.781 34.711 1.290 1.00 91.38 516 ARG A CA 1
ATOM 3993 C C . ARG A 1 516 ? 11.634 33.786 0.449 1.00 91.38 516 ARG A C 1
ATOM 3995 O O . ARG A 1 516 ? 11.431 32.577 0.478 1.00 91.38 516 ARG A O 1
ATOM 4002 N N . LYS A 1 517 ? 12.625 34.321 -0.254 1.00 90.19 517 LYS A N 1
ATOM 4003 C CA . LYS A 1 517 ? 13.651 33.525 -0.932 1.00 90.19 517 LYS A CA 1
ATOM 4004 C C . LYS A 1 517 ? 14.579 32.913 0.117 1.00 90.19 517 LYS A C 1
ATOM 4006 O O . LYS A 1 517 ? 15.024 33.607 1.021 1.00 90.19 517 LYS A O 1
ATOM 4011 N N . LYS A 1 518 ? 14.871 31.617 0.022 1.00 85.06 518 LYS A N 1
ATOM 4012 C CA . LYS A 1 518 ? 15.767 30.904 0.944 1.00 85.06 518 LYS A CA 1
ATOM 4013 C C . LYS A 1 518 ? 17.227 31.115 0.528 1.00 85.06 518 LYS A C 1
ATOM 4015 O O . LYS A 1 518 ? 17.856 30.217 -0.019 1.00 85.06 518 LYS A O 1
ATOM 4020 N N . ASP A 1 519 ? 17.733 32.324 0.739 1.00 81.75 519 ASP A N 1
ATOM 4021 C CA . ASP A 1 519 ? 19.097 32.755 0.391 1.00 81.75 519 ASP A CA 1
ATOM 4022 C C . ASP A 1 519 ? 20.002 33.003 1.614 1.00 81.75 519 ASP A C 1
ATOM 4024 O O . ASP A 1 519 ? 21.195 33.258 1.468 1.00 81.75 519 ASP A O 1
ATOM 4028 N N . ARG A 1 520 ? 19.456 32.873 2.827 1.00 61.69 520 ARG A N 1
ATOM 4029 C CA . ARG A 1 520 ? 20.182 32.880 4.107 1.00 61.69 520 ARG A CA 1
ATOM 4030 C C . ARG A 1 520 ? 19.658 31.737 4.987 1.00 61.69 520 ARG A C 1
ATOM 4032 O O . ARG A 1 520 ? 18.697 31.073 4.600 1.00 61.69 520 ARG A O 1
ATOM 4039 N N . GLY A 1 521 ? 20.314 31.475 6.125 1.00 63.19 521 GLY A N 1
ATOM 4040 C CA . GLY A 1 521 ? 20.019 30.362 7.048 1.00 63.19 521 GLY A CA 1
ATOM 4041 C C . GLY A 1 521 ? 18.552 30.247 7.506 1.00 63.19 521 GLY A C 1
ATOM 4042 O O . GLY A 1 521 ? 17.690 31.000 7.067 1.00 63.19 521 GLY A O 1
ATOM 4043 N N . ALA A 1 522 ? 18.266 29.296 8.403 1.00 52.38 522 ALA A N 1
ATOM 4044 C CA . ALA A 1 522 ? 16.926 28.736 8.655 1.00 52.38 522 ALA A CA 1
ATOM 4045 C C . ALA A 1 522 ? 15.747 29.735 8.786 1.00 52.38 522 ALA A C 1
ATOM 4047 O O . ALA A 1 522 ? 14.635 29.385 8.390 1.00 52.38 522 ALA A O 1
ATOM 4048 N N . ASP A 1 523 ? 15.981 30.975 9.235 1.00 54.78 523 ASP A N 1
ATOM 4049 C CA . ASP A 1 523 ? 14.929 31.965 9.506 1.00 54.78 523 ASP A CA 1
ATOM 4050 C C . ASP A 1 523 ? 15.017 33.298 8.737 1.00 54.78 523 ASP A C 1
ATOM 4052 O O . ASP A 1 523 ? 14.154 34.162 8.912 1.00 54.78 523 ASP A O 1
ATOM 4056 N N . GLY A 1 524 ? 16.018 33.484 7.867 1.00 57.31 524 GLY A N 1
ATOM 4057 C CA . GLY A 1 524 ? 16.469 34.817 7.433 1.00 57.31 524 GLY A CA 1
ATOM 4058 C C . GLY A 1 524 ? 16.404 35.135 5.937 1.00 57.31 524 GLY A C 1
ATOM 4059 O O . GLY A 1 524 ? 17.251 35.888 5.472 1.00 57.31 524 GLY A O 1
ATOM 4060 N N . GLY A 1 525 ? 15.467 34.570 5.175 1.00 78.00 525 GLY A N 1
ATOM 4061 C CA . GLY A 1 525 ? 15.383 34.786 3.722 1.00 78.00 525 GLY A CA 1
ATOM 4062 C C . GLY A 1 525 ? 14.956 36.199 3.285 1.00 78.00 525 GLY A C 1
ATOM 4063 O O . GLY A 1 525 ? 14.199 36.865 4.002 1.00 78.00 525 GLY A O 1
ATOM 4064 N N . THR A 1 526 ? 15.389 36.641 2.098 1.00 87.94 526 THR A N 1
ATOM 4065 C CA . THR A 1 526 ? 14.962 37.915 1.482 1.00 87.94 526 THR A CA 1
ATOM 4066 C C . THR A 1 526 ? 13.460 37.905 1.194 1.00 87.94 526 THR A C 1
ATOM 4068 O O . THR A 1 526 ? 12.960 36.996 0.529 1.00 87.94 526 THR A O 1
ATOM 4071 N N . ALA A 1 527 ? 12.723 38.906 1.684 1.00 88.44 527 ALA A N 1
ATOM 4072 C CA . ALA A 1 527 ? 11.290 39.032 1.422 1.00 88.44 527 ALA A CA 1
ATOM 4073 C C . ALA A 1 527 ? 11.032 39.272 -0.073 1.00 88.44 527 ALA A C 1
ATOM 4075 O O . ALA A 1 527 ? 11.613 40.172 -0.673 1.00 88.44 527 ALA A O 1
ATOM 4076 N N . VAL A 1 528 ? 10.160 38.453 -0.660 1.00 89.69 528 VAL A N 1
ATOM 4077 C CA . VAL A 1 528 ? 9.761 38.518 -2.073 1.00 89.69 528 VAL A CA 1
ATOM 4078 C C . VAL A 1 528 ? 8.382 39.150 -2.192 1.00 89.69 528 VAL A C 1
ATOM 4080 O O . VAL A 1 528 ? 8.173 40.031 -3.020 1.00 89.69 528 VAL A O 1
ATOM 4083 N N . SER A 1 529 ? 7.441 38.732 -1.344 1.00 89.00 529 SER A N 1
ATOM 4084 C CA . SER A 1 529 ? 6.096 39.305 -1.314 1.00 89.00 529 SER A CA 1
ATOM 4085 C C . SER A 1 529 ? 5.432 39.118 0.044 1.00 89.00 529 SER A C 1
ATOM 4087 O O . SER A 1 529 ? 5.524 38.040 0.624 1.00 89.00 529 SER A O 1
ATOM 4089 N N . ASN A 1 530 ? 4.685 40.130 0.485 1.00 88.81 530 ASN A N 1
ATOM 4090 C CA . ASN A 1 530 ? 3.806 40.072 1.651 1.00 88.81 530 ASN A CA 1
ATOM 4091 C C . ASN A 1 530 ? 2.400 40.468 1.216 1.00 88.81 530 ASN A C 1
ATOM 4093 O O . ASN A 1 530 ? 2.188 41.602 0.786 1.00 88.81 530 ASN A O 1
ATOM 4097 N N . SER A 1 531 ? 1.449 39.544 1.321 1.00 89.25 531 SER A N 1
ATOM 4098 C CA . SER A 1 531 ? 0.064 39.791 0.910 1.00 89.25 531 SER A CA 1
ATOM 4099 C C . SER A 1 531 ? -0.897 39.513 2.054 1.00 89.25 531 SER A C 1
ATOM 4101 O O . SER A 1 531 ? -0.849 38.441 2.653 1.00 89.25 531 SER A O 1
ATOM 4103 N N . TYR A 1 532 ? -1.786 40.465 2.332 1.00 88.50 532 TYR A N 1
ATOM 4104 C CA . TYR A 1 532 ? -2.832 40.320 3.339 1.00 88.50 532 TYR A CA 1
ATOM 4105 C C . TYR A 1 532 ? -4.180 40.057 2.690 1.00 88.50 532 TYR A C 1
ATOM 4107 O O . TYR A 1 532 ? -4.587 40.763 1.770 1.00 88.50 532 TYR A O 1
ATOM 4115 N N . TRP A 1 533 ? -4.900 39.095 3.246 1.00 88.62 533 TRP A N 1
ATOM 4116 C CA . TRP A 1 533 ? -6.233 38.716 2.806 1.00 88.62 533 TRP A CA 1
ATOM 4117 C C . TRP A 1 533 ? -7.126 38.536 4.023 1.00 88.62 533 TRP A C 1
ATOM 4119 O O . TRP A 1 533 ? -6.677 38.008 5.034 1.00 88.62 533 TRP A O 1
ATOM 4129 N N . ALA A 1 534 ? -8.393 38.931 3.951 1.00 88.31 534 ALA A N 1
ATOM 4130 C CA . ALA A 1 534 ? -9.350 38.456 4.948 1.00 88.31 534 ALA A CA 1
ATOM 4131 C C . ALA A 1 534 ? -9.489 36.932 4.805 1.00 88.31 534 ALA A C 1
ATOM 4133 O O . ALA A 1 534 ? -9.561 36.436 3.678 1.00 88.31 534 ALA A O 1
ATOM 4134 N N . LEU A 1 535 ? -9.550 36.186 5.912 1.00 88.44 535 LEU A N 1
ATOM 4135 C CA . LEU A 1 535 ? -9.719 34.728 5.872 1.00 88.44 535 LEU A CA 1
ATOM 4136 C C . LEU A 1 535 ? -10.999 34.343 5.109 1.00 88.44 535 LEU A C 1
ATOM 4138 O O . LEU A 1 535 ? -10.978 33.425 4.301 1.00 88.44 535 LEU A O 1
ATOM 4142 N N . ALA A 1 536 ? -12.062 35.145 5.235 1.00 87.62 536 ALA A N 1
ATOM 4143 C CA . ALA A 1 536 ? -13.312 34.997 4.483 1.00 87.62 536 ALA A CA 1
ATOM 4144 C C . ALA A 1 536 ? -13.190 35.191 2.952 1.00 87.62 536 ALA A C 1
ATOM 4146 O O . ALA A 1 536 ? -14.139 34.921 2.222 1.00 87.62 536 ALA A O 1
ATOM 4147 N N . LYS A 1 537 ? -12.055 35.694 2.442 1.00 88.12 537 LYS A N 1
ATOM 4148 C CA . LYS A 1 537 ? -11.773 35.769 0.994 1.00 88.12 537 LYS A CA 1
ATOM 4149 C C . LYS A 1 537 ? -11.111 34.502 0.455 1.00 88.12 537 LYS A C 1
ATOM 4151 O O . LYS A 1 537 ? -11.001 34.362 -0.764 1.00 88.12 537 LYS A O 1
ATOM 4156 N N . TRP A 1 538 ? -10.660 33.608 1.331 1.00 89.81 538 TRP A N 1
ATOM 4157 C CA . TRP A 1 538 ? -10.234 32.277 0.932 1.00 89.81 538 TRP A CA 1
ATOM 4158 C C . TRP A 1 538 ? -11.458 31.406 0.678 1.00 89.81 538 TRP A C 1
ATOM 4160 O O . TRP A 1 538 ? -12.503 31.565 1.305 1.00 89.81 538 TRP A O 1
ATOM 4170 N N . THR A 1 539 ? -11.313 30.463 -0.241 1.00 88.06 539 THR A N 1
ATOM 4171 C CA . THR A 1 539 ? -12.350 29.470 -0.499 1.00 88.06 539 THR A CA 1
ATOM 4172 C C . THR A 1 539 ? -12.331 28.452 0.638 1.00 88.06 539 THR A C 1
ATOM 4174 O O . THR A 1 539 ? -11.367 27.699 0.742 1.00 88.06 539 THR A O 1
ATOM 4177 N N . ALA A 1 540 ? -13.338 28.461 1.509 1.00 86.38 540 ALA A N 1
ATOM 4178 C CA . ALA A 1 540 ? -13.400 27.571 2.666 1.00 86.38 540 ALA A CA 1
ATOM 4179 C C . ALA A 1 540 ? -14.029 26.211 2.319 1.00 86.38 540 ALA A C 1
ATOM 4181 O O . ALA A 1 540 ? -14.897 26.128 1.449 1.00 86.38 540 ALA A O 1
ATOM 4182 N N . SER A 1 541 ? -13.603 25.162 3.017 1.00 80.62 541 SER A N 1
ATOM 4183 C CA . SER A 1 541 ? -14.285 23.869 3.064 1.00 80.62 541 SER A CA 1
ATOM 4184 C C . SER A 1 541 ? -15.614 23.957 3.817 1.00 80.62 541 SER A C 1
ATOM 4186 O O . SER A 1 541 ? -15.843 24.896 4.585 1.00 80.62 541 SER A O 1
ATOM 4188 N N . ALA A 1 542 ? -16.482 22.956 3.640 1.00 78.25 542 ALA A N 1
ATOM 4189 C CA . ALA A 1 542 ? -17.790 22.904 4.298 1.00 78.25 542 ALA A CA 1
ATOM 4190 C C . ALA A 1 542 ? -17.697 22.928 5.839 1.00 78.25 542 ALA A C 1
ATOM 4192 O O . ALA A 1 542 ? -18.523 23.550 6.502 1.00 78.25 542 ALA A O 1
ATOM 4193 N N . ASP A 1 543 ? -16.660 22.314 6.414 1.00 73.12 543 ASP A N 1
ATOM 4194 C CA . ASP A 1 543 ? -16.400 22.299 7.862 1.00 73.12 543 ASP A CA 1
ATOM 4195 C C . ASP A 1 543 ? -15.658 23.555 8.380 1.00 73.12 543 ASP A C 1
ATOM 4197 O O . ASP A 1 543 ? -15.443 23.727 9.589 1.00 73.12 543 ASP A O 1
ATOM 4201 N N . GLY A 1 544 ? -15.249 24.446 7.468 1.00 82.50 544 GLY A N 1
ATOM 4202 C CA . GLY A 1 544 ? -14.497 25.664 7.754 1.00 82.50 544 GLY A CA 1
ATOM 4203 C C . GLY A 1 544 ? -13.095 25.426 8.325 1.00 82.50 544 GLY A C 1
ATOM 4204 O O . GLY A 1 544 ? -12.565 26.313 9.002 1.00 82.50 544 GLY A O 1
ATOM 4205 N N . ARG A 1 545 ? -12.504 24.240 8.131 1.00 82.19 545 ARG A N 1
ATOM 4206 C CA . ARG A 1 545 ? -11.143 23.919 8.598 1.00 82.19 545 ARG A CA 1
ATOM 4207 C C . ARG A 1 545 ? -10.076 24.103 7.529 1.00 82.19 545 ARG A C 1
ATOM 4209 O O . ARG A 1 545 ? -8.924 24.356 7.885 1.00 82.19 545 ARG A O 1
ATOM 4216 N N . ALA A 1 546 ? -10.431 24.001 6.254 1.00 85.19 546 ALA A N 1
ATOM 4217 C CA . ALA A 1 546 ? -9.519 24.199 5.140 1.00 85.19 546 ALA A CA 1
ATOM 4218 C C . ALA A 1 546 ? -9.901 25.415 4.301 1.00 85.19 546 ALA A C 1
ATOM 4220 O O . ALA A 1 546 ? -11.066 25.766 4.142 1.00 85.19 546 ALA A O 1
ATOM 4221 N N . PHE A 1 547 ? -8.877 26.062 3.763 1.00 89.50 547 PHE A N 1
ATOM 4222 C CA . PHE A 1 547 ? -8.966 27.298 3.011 1.00 89.50 547 PHE A CA 1
ATOM 4223 C C . PHE A 1 547 ? -8.077 27.179 1.779 1.00 89.50 547 PHE A C 1
ATOM 4225 O O . PHE A 1 547 ? -6.920 26.779 1.878 1.00 89.50 547 PHE A O 1
ATOM 4232 N N . ALA A 1 548 ? -8.593 27.562 0.619 1.00 89.81 548 ALA A N 1
ATOM 4233 C CA . ALA A 1 548 ? -7.883 27.509 -0.648 1.00 89.81 548 ALA A CA 1
ATOM 4234 C C . ALA A 1 548 ? -7.765 28.898 -1.284 1.00 89.81 548 ALA A C 1
ATOM 4236 O O . ALA A 1 548 ? -8.724 29.680 -1.316 1.00 89.81 548 ALA A O 1
ATOM 4237 N N . MET A 1 549 ? -6.589 29.191 -1.835 1.00 91.62 549 MET A N 1
ATOM 4238 C CA . MET A 1 549 ? -6.353 30.361 -2.676 1.00 91.62 549 MET A CA 1
ATOM 4239 C C . MET A 1 549 ? -5.398 30.022 -3.819 1.00 91.62 549 MET A C 1
ATOM 4241 O O . MET A 1 549 ? -4.383 29.360 -3.633 1.00 91.62 549 MET A O 1
ATOM 4245 N N . THR A 1 550 ? -5.711 30.506 -5.017 1.00 89.75 550 THR A N 1
ATOM 4246 C CA . THR A 1 550 ? -4.876 30.336 -6.212 1.00 89.75 550 THR A CA 1
ATOM 4247 C C . THR A 1 550 ? -3.499 30.967 -6.025 1.00 89.75 550 THR A C 1
ATOM 4249 O O . THR A 1 550 ? -3.388 32.107 -5.564 1.00 89.75 550 THR A O 1
ATOM 4252 N N . ALA A 1 551 ? -2.453 30.269 -6.453 1.00 82.69 551 ALA A N 1
ATOM 4253 C CA . ALA A 1 551 ? -1.071 30.733 -6.397 1.00 82.69 551 ALA A CA 1
ATOM 4254 C C . ALA A 1 551 ? -0.845 32.039 -7.174 1.00 82.69 551 ALA A C 1
ATOM 4256 O O . ALA A 1 551 ? -0.045 32.875 -6.753 1.00 82.69 551 ALA A O 1
ATOM 4257 N N . SER A 1 552 ? -1.589 32.245 -8.262 1.00 82.94 552 SER A N 1
ATOM 4258 C CA . SER A 1 552 ? -1.592 33.478 -9.054 1.00 82.94 552 SER A CA 1
ATOM 4259 C C . SER A 1 552 ? -1.969 34.716 -8.223 1.00 82.94 552 SER A C 1
ATOM 4261 O O . SER A 1 552 ? -1.260 35.722 -8.262 1.00 82.94 552 SER A O 1
ATOM 4263 N N . ARG A 1 553 ? -3.008 34.626 -7.379 1.00 83.88 553 ARG A N 1
ATOM 4264 C CA . ARG A 1 553 ? -3.394 35.693 -6.425 1.00 83.88 553 ARG A CA 1
ATOM 4265 C C . ARG A 1 553 ? -2.331 35.980 -5.368 1.00 83.88 553 ARG A C 1
ATOM 4267 O O . ARG A 1 553 ? -2.274 37.086 -4.845 1.00 83.88 553 ARG A O 1
ATOM 4274 N N . LEU A 1 554 ? -1.489 34.999 -5.066 1.00 82.19 554 LEU A N 1
ATOM 4275 C CA . LEU A 1 554 ? -0.416 35.104 -4.080 1.00 82.19 554 LEU A CA 1
ATOM 4276 C C . LEU A 1 554 ? 0.935 35.492 -4.689 1.00 82.19 554 LEU A C 1
ATOM 4278 O O . LEU A 1 554 ? 1.945 35.434 -3.995 1.00 82.19 554 LEU A O 1
ATOM 4282 N N . ALA A 1 555 ? 0.964 35.848 -5.979 1.00 82.62 555 ALA A N 1
ATOM 4283 C CA . ALA A 1 555 ? 2.181 36.117 -6.745 1.00 82.62 555 ALA A CA 1
ATOM 4284 C C . ALA A 1 555 ? 3.202 34.959 -6.746 1.00 82.62 555 ALA A C 1
ATOM 4286 O O . ALA A 1 555 ? 4.356 35.143 -7.131 1.00 82.62 555 ALA A O 1
ATOM 4287 N N . LEU A 1 556 ? 2.778 33.741 -6.390 1.00 81.06 556 LEU A N 1
ATOM 4288 C CA . LEU A 1 556 ? 3.643 32.560 -6.383 1.00 81.06 556 LEU A CA 1
ATOM 4289 C C . LEU A 1 556 ? 3.991 32.102 -7.809 1.00 81.06 556 LEU A C 1
ATOM 4291 O O . LEU A 1 556 ? 4.990 31.427 -8.007 1.00 81.06 556 LEU A O 1
ATOM 4295 N N . SER A 1 557 ? 3.216 32.509 -8.817 1.00 78.00 557 SER A N 1
ATOM 4296 C CA . SER A 1 557 ? 3.504 32.234 -10.23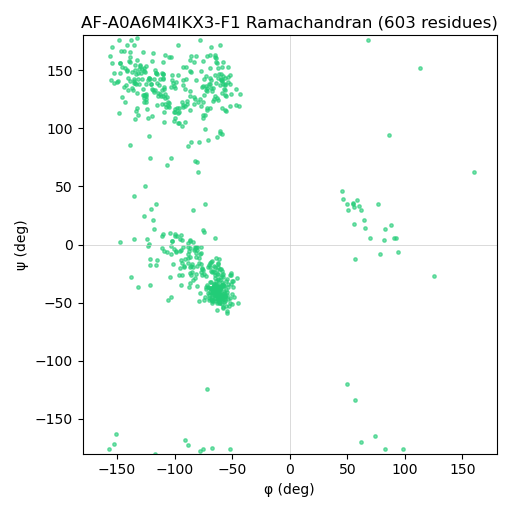2 1.00 78.00 557 SER A CA 1
ATOM 4297 C C . SER A 1 557 ? 4.603 33.119 -10.839 1.00 78.00 557 SER A C 1
ATOM 4299 O O . SER A 1 557 ? 4.923 32.964 -12.012 1.00 78.00 557 SER A O 1
ATOM 4301 N N . ARG A 1 558 ? 5.157 34.073 -10.076 1.00 82.06 558 ARG A N 1
ATOM 4302 C CA . ARG A 1 558 ? 6.202 35.014 -10.530 1.00 82.06 558 ARG A CA 1
ATOM 4303 C C . ARG A 1 558 ? 7.502 34.873 -9.742 1.00 82.06 558 ARG A C 1
ATOM 4305 O O . ARG A 1 558 ? 8.296 35.808 -9.659 1.00 82.06 558 ARG A O 1
ATOM 4312 N N . LEU A 1 559 ? 7.692 33.727 -9.102 1.00 86.62 559 LEU A N 1
ATOM 4313 C CA . LEU A 1 559 ? 8.884 33.457 -8.318 1.00 86.62 559 LEU A CA 1
ATOM 4314 C C . LEU A 1 559 ? 10.085 33.227 -9.240 1.00 86.62 559 LEU A C 1
ATOM 4316 O O . LEU A 1 559 ? 9.956 32.665 -10.325 1.00 86.62 559 LEU A O 1
ATOM 4320 N N . ALA A 1 560 ? 11.265 33.676 -8.803 1.00 86.31 560 ALA A N 1
ATOM 4321 C CA . ALA A 1 560 ? 12.488 33.507 -9.582 1.00 86.31 560 ALA A CA 1
ATOM 4322 C C . ALA A 1 560 ? 12.724 32.014 -9.896 1.00 86.31 560 ALA A C 1
ATOM 4324 O O . ALA A 1 560 ? 12.547 31.195 -8.988 1.00 86.31 560 ALA A O 1
ATOM 4325 N N . PRO A 1 561 ? 13.134 31.649 -11.124 1.00 86.81 561 PRO A N 1
ATOM 4326 C CA . PRO A 1 561 ? 13.424 30.265 -11.493 1.00 86.81 561 PRO A CA 1
ATOM 4327 C C . PRO A 1 561 ? 14.496 29.605 -10.622 1.00 86.81 561 PRO A C 1
ATOM 4329 O O . PRO A 1 561 ? 15.330 30.284 -10.009 1.00 86.81 561 PRO A O 1
ATOM 4332 N N . SER A 1 562 ? 14.471 28.272 -10.579 1.00 80.38 562 SER A N 1
ATOM 4333 C CA . SER A 1 562 ? 15.485 27.423 -9.935 1.00 80.38 562 SER A CA 1
ATOM 4334 C C . SER A 1 562 ? 15.836 27.841 -8.501 1.00 80.38 562 SER A C 1
ATOM 4336 O O . SER A 1 562 ? 16.986 27.754 -8.071 1.00 80.38 562 SER A O 1
ATOM 4338 N N . SER A 1 563 ? 14.852 28.340 -7.753 1.00 85.88 563 SER A N 1
ATOM 4339 C CA . SER A 1 563 ? 15.040 28.912 -6.421 1.00 85.88 563 SER A CA 1
ATOM 4340 C C . SER A 1 563 ? 14.137 28.224 -5.401 1.00 85.88 563 SER A C 1
ATOM 4342 O O . SER A 1 563 ? 13.076 27.693 -5.725 1.00 85.88 563 SER A O 1
ATOM 4344 N N . ALA A 1 564 ? 14.558 28.237 -4.137 1.00 85.31 564 ALA A N 1
ATOM 4345 C CA . ALA A 1 564 ? 13.734 27.796 -3.019 1.00 85.31 564 ALA A CA 1
ATOM 4346 C C . ALA A 1 564 ? 13.154 29.009 -2.287 1.00 85.31 564 ALA A C 1
ATOM 4348 O O . ALA A 1 564 ? 13.854 29.992 -2.037 1.00 85.31 564 ALA A O 1
ATOM 4349 N N . PHE A 1 565 ? 11.890 28.911 -1.901 1.00 89.12 565 PHE A N 1
ATOM 4350 C CA . PHE A 1 565 ? 11.150 29.932 -1.178 1.00 89.12 565 PHE A CA 1
ATOM 4351 C C . PHE A 1 565 ? 10.488 29.317 0.048 1.00 89.12 565 PHE A C 1
ATOM 4353 O O . PHE A 1 565 ? 10.082 28.158 0.036 1.00 89.12 565 PHE A O 1
ATOM 4360 N N . VAL A 1 566 ? 10.368 30.099 1.112 1.00 88.62 566 VAL A N 1
ATOM 4361 C CA . VAL A 1 566 ? 9.564 29.773 2.285 1.00 88.62 566 VAL A CA 1
ATOM 4362 C C . VAL A 1 566 ? 8.306 30.625 2.217 1.00 88.62 566 VAL A C 1
ATOM 4364 O O . VAL A 1 566 ? 8.391 31.850 2.239 1.00 88.62 566 VAL A O 1
ATOM 4367 N N . VAL A 1 567 ? 7.151 29.976 2.137 1.00 90.62 567 VAL A N 1
ATOM 4368 C CA . VAL A 1 567 ? 5.835 30.603 2.256 1.00 90.62 567 VAL A CA 1
ATOM 4369 C C . VAL A 1 567 ? 5.375 30.403 3.690 1.00 90.62 567 VAL A C 1
ATOM 4371 O O . VAL A 1 567 ? 5.222 29.270 4.139 1.00 90.62 567 VAL A O 1
ATOM 4374 N N . ARG A 1 568 ? 5.181 31.490 4.428 1.00 92.88 568 ARG A N 1
ATOM 4375 C CA . ARG A 1 568 ? 4.666 31.490 5.798 1.00 92.88 568 ARG A CA 1
ATOM 4376 C C . ARG A 1 568 ? 3.259 32.055 5.789 1.00 92.88 568 ARG A C 1
ATOM 4378 O O . ARG A 1 568 ? 3.005 33.084 5.168 1.00 92.88 568 ARG A O 1
ATOM 4385 N N . VAL A 1 569 ? 2.365 31.398 6.510 1.00 92.75 569 VAL A N 1
ATOM 4386 C CA . VAL A 1 569 ? 1.030 31.911 6.783 1.00 92.75 569 VAL A CA 1
ATOM 4387 C C . VAL A 1 569 ? 0.970 32.384 8.226 1.00 92.75 569 VAL A C 1
ATOM 4389 O O . VAL A 1 569 ? 1.233 31.625 9.163 1.00 92.75 569 VAL A O 1
ATOM 4392 N N . VAL A 1 570 ? 0.622 33.654 8.389 1.00 92.56 570 VAL A N 1
ATOM 4393 C CA . VAL A 1 570 ? 0.423 34.316 9.675 1.00 92.56 570 VAL A CA 1
ATOM 4394 C C . VAL A 1 570 ? -1.043 34.704 9.786 1.00 92.56 570 VAL A C 1
ATOM 4396 O O . VAL A 1 570 ? -1.578 35.351 8.889 1.00 92.56 570 VAL A O 1
ATOM 4399 N N . LEU A 1 571 ? -1.690 34.316 10.880 1.00 92.50 571 LEU A N 1
ATOM 4400 C CA . LEU A 1 571 ? -3.025 34.792 11.220 1.00 92.50 571 LEU A CA 1
ATOM 4401 C C . LEU A 1 571 ? -2.910 36.020 12.120 1.00 92.50 571 LEU A C 1
ATOM 4403 O O . LEU A 1 571 ? -2.089 36.040 13.037 1.00 92.50 571 LEU A O 1
ATOM 4407 N N . ASP A 1 572 ? -3.730 37.026 11.852 1.00 90.12 572 ASP A N 1
ATOM 4408 C CA . ASP A 1 572 ? -3.819 38.273 12.610 1.00 90.12 572 ASP A CA 1
ATOM 4409 C C . ASP A 1 572 ? -5.268 38.473 13.062 1.00 90.12 572 ASP A C 1
ATOM 4411 O O . ASP A 1 572 ? -6.188 38.448 12.234 1.00 90.12 572 ASP A O 1
ATOM 4415 N N . ARG A 1 573 ? -5.479 38.600 14.375 1.00 83.50 573 ARG A N 1
ATOM 4416 C CA . ARG A 1 573 ? -6.819 38.631 14.979 1.00 83.50 573 ARG A CA 1
ATOM 4417 C C . ARG A 1 573 ? -7.472 40.011 14.884 1.00 83.50 573 ARG A C 1
ATOM 4419 O O . ARG A 1 573 ? -8.699 40.104 14.887 1.00 83.50 573 ARG A O 1
ATOM 4426 N N . VAL A 1 574 ? -6.676 41.078 14.791 1.00 67.88 574 VAL A N 1
ATOM 4427 C CA . VAL A 1 574 ? -7.176 42.457 14.828 1.00 67.88 574 VAL A CA 1
ATOM 4428 C C . VAL A 1 574 ? -7.274 43.015 13.411 1.00 67.88 574 VAL A C 1
ATOM 4430 O O . VAL A 1 574 ? -6.281 43.308 12.746 1.00 67.88 574 VAL A O 1
ATOM 4433 N N . ALA A 1 575 ? -8.508 43.179 12.940 1.00 57.81 575 ALA A N 1
ATOM 4434 C CA . ALA A 1 575 ? -8.794 43.849 11.684 1.00 57.81 575 ALA A CA 1
ATOM 4435 C C . ALA A 1 575 ? -8.713 45.372 11.867 1.00 57.81 575 ALA A C 1
ATOM 4437 O O . ALA A 1 575 ? -9.725 46.019 12.114 1.00 57.81 575 ALA A O 1
ATOM 4438 N N . ASP A 1 576 ? -7.528 45.956 11.692 1.00 62.56 576 ASP A N 1
ATOM 4439 C CA . ASP A 1 576 ? -7.467 47.313 11.144 1.00 62.56 576 ASP A CA 1
ATOM 4440 C C . ASP A 1 576 ? -7.284 47.194 9.621 1.00 62.56 576 ASP A C 1
ATOM 4442 O O . ASP A 1 576 ? -6.187 46.854 9.160 1.00 62.56 576 ASP A O 1
ATOM 4446 N N . PRO A 1 577 ? -8.340 47.390 8.810 1.00 58.16 577 PRO A N 1
ATOM 4447 C CA . PRO A 1 577 ? -8.261 47.266 7.357 1.00 58.16 577 PRO A CA 1
ATOM 4448 C C . PRO A 1 577 ? -7.284 48.260 6.701 1.00 58.16 577 PRO A C 1
ATOM 4450 O O . PRO A 1 577 ? -6.925 48.056 5.541 1.00 58.16 577 PRO A O 1
ATOM 4453 N N . GLY A 1 578 ? -6.808 49.287 7.418 1.00 63.69 578 GLY A N 1
ATOM 4454 C CA . GLY A 1 578 ? -5.814 50.249 6.931 1.00 63.69 578 GLY A CA 1
ATOM 4455 C C . GLY A 1 578 ? -4.351 49.846 7.154 1.00 63.69 578 GLY A C 1
ATOM 4456 O O . GLY A 1 578 ? -3.457 50.398 6.509 1.00 63.69 578 GLY A O 1
ATOM 4457 N N . VAL A 1 579 ? -4.070 48.873 8.028 1.00 65.94 579 VAL A N 1
ATOM 4458 C CA . VAL A 1 579 ? -2.695 48.560 8.452 1.00 65.94 579 VAL A CA 1
ATOM 4459 C C . VAL A 1 579 ? -2.076 47.466 7.574 1.00 65.94 579 VAL A C 1
ATOM 4461 O O . VAL A 1 579 ? -2.561 46.331 7.500 1.00 65.94 579 VAL A O 1
ATOM 4464 N N . LYS A 1 580 ? -0.978 47.818 6.888 1.00 66.00 580 LYS A N 1
ATOM 4465 C CA . LYS A 1 580 ? -0.171 46.923 6.027 1.00 66.00 580 LYS A CA 1
ATOM 4466 C C . LYS A 1 580 ? 0.943 46.183 6.776 1.00 66.00 580 LYS A C 1
ATOM 4468 O O . LYS A 1 580 ? 1.723 45.467 6.154 1.00 66.00 580 LYS A O 1
ATOM 4473 N N . THR A 1 581 ? 1.057 46.389 8.081 1.00 69.88 581 THR A N 1
ATOM 4474 C CA . THR A 1 581 ? 2.060 45.747 8.931 1.00 69.88 581 THR A CA 1
ATOM 4475 C C . THR A 1 581 ? 1.424 44.655 9.779 1.00 69.88 581 THR A C 1
ATOM 4477 O O . THR A 1 581 ? 0.207 44.562 9.919 1.00 69.88 581 THR A O 1
ATOM 4480 N N . ARG A 1 582 ? 2.266 43.756 10.289 1.00 73.06 582 ARG A N 1
ATOM 4481 C CA . ARG A 1 582 ? 1.847 42.650 11.146 1.00 73.06 582 ARG A CA 1
ATOM 4482 C C . ARG A 1 582 ? 1.330 43.221 12.470 1.00 73.06 582 ARG A C 1
ATOM 4484 O O . ARG A 1 582 ? 2.068 43.951 13.129 1.00 73.06 582 ARG A O 1
ATOM 4491 N N . GLY A 1 583 ? 0.092 42.895 12.839 1.00 71.06 583 GLY A N 1
ATOM 4492 C CA . GLY A 1 583 ? -0.507 43.305 14.103 1.00 71.06 583 GLY A CA 1
ATOM 4493 C C . GLY A 1 583 ? 0.217 42.707 15.308 1.00 71.06 583 GLY A C 1
ATOM 4494 O O . GLY A 1 583 ? 0.888 41.673 15.211 1.00 71.06 583 GLY A O 1
ATOM 4495 N N . ALA A 1 584 ? 0.070 43.361 16.461 1.00 76.56 584 ALA A N 1
ATOM 4496 C CA . ALA A 1 584 ? 0.650 42.900 17.723 1.00 76.56 584 ALA A CA 1
ATOM 4497 C C . ALA A 1 584 ? 0.0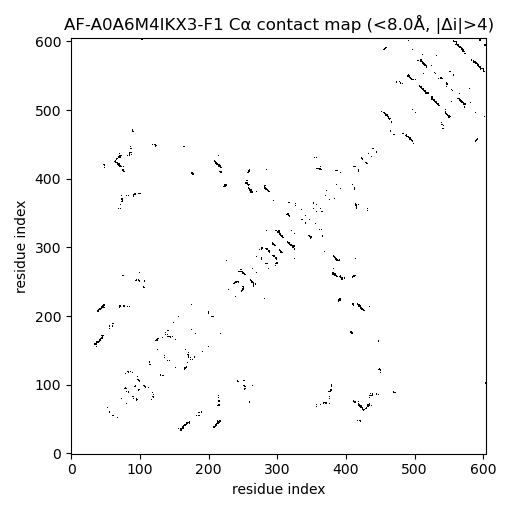90 41.533 18.170 1.00 76.56 584 ALA A C 1
ATOM 4499 O O . ALA A 1 584 ? 0.790 40.786 18.848 1.00 76.56 584 ALA A O 1
ATOM 4500 N N . ASP A 1 585 ? -1.128 41.182 17.740 1.00 85.75 585 ASP A N 1
ATOM 4501 C CA . ASP A 1 585 ? -1.795 39.910 18.045 1.00 85.75 585 ASP A CA 1
ATOM 4502 C C . ASP A 1 585 ? -1.815 38.983 16.817 1.00 85.75 585 ASP A C 1
ATOM 4504 O O . ASP A 1 585 ? -2.847 38.742 16.184 1.00 85.75 585 ASP A O 1
ATOM 4508 N N . SER A 1 586 ? -0.626 38.507 16.431 1.00 89.38 586 SER A N 1
ATOM 4509 C CA . SER A 1 586 ? -0.438 37.703 15.222 1.00 89.38 586 SER A CA 1
ATOM 4510 C C . SER A 1 586 ? 0.437 36.468 15.432 1.00 89.38 586 SER A C 1
ATOM 4512 O O . SER A 1 586 ? 1.507 36.512 16.050 1.00 89.38 586 SER A O 1
ATOM 4514 N N . LYS A 1 587 ? 0.035 35.351 14.825 1.00 90.56 587 LYS A N 1
ATOM 4515 C CA . LYS A 1 587 ? 0.652 34.033 15.003 1.00 90.56 587 LYS A CA 1
ATOM 4516 C C . LYS A 1 587 ? 1.023 33.415 13.659 1.00 90.56 587 LYS A C 1
ATOM 4518 O O . LYS A 1 587 ? 0.180 33.309 12.775 1.00 90.56 587 LYS A O 1
ATOM 4523 N N . VAL A 1 588 ? 2.274 32.970 13.505 1.00 90.94 588 VAL A N 1
ATOM 4524 C CA . VAL A 1 588 ? 2.651 32.085 12.388 1.00 90.94 588 VAL A CA 1
ATOM 4525 C C . VAL A 1 588 ? 1.982 30.739 12.644 1.00 90.94 588 VAL A C 1
ATOM 4527 O O . VAL A 1 588 ? 2.266 30.105 13.659 1.00 90.94 588 VAL A O 1
ATOM 4530 N N . VAL A 1 589 ? 1.088 30.317 11.755 1.00 91.31 589 VAL A N 1
ATOM 4531 C CA . VAL A 1 589 ? 0.334 29.065 11.928 1.00 91.31 589 VAL A CA 1
ATOM 4532 C C . VAL A 1 589 ? 0.856 27.947 11.043 1.00 91.31 589 VAL A C 1
ATOM 4534 O O . VAL A 1 589 ? 0.755 26.787 11.417 1.00 91.31 589 VAL A O 1
ATOM 4537 N N . ALA A 1 590 ? 1.449 28.270 9.895 1.00 87.69 590 ALA A N 1
ATOM 4538 C CA . ALA A 1 590 ? 1.994 27.263 9.000 1.00 87.69 590 ALA A CA 1
ATOM 4539 C C . ALA A 1 590 ? 3.112 27.833 8.127 1.00 87.69 590 ALA A C 1
ATOM 4541 O O . ALA A 1 590 ? 3.170 29.037 7.860 1.00 87.69 590 ALA A O 1
ATOM 4542 N N . SER A 1 591 ? 3.993 26.959 7.652 1.00 87.88 591 SER A N 1
ATOM 4543 C CA . SER A 1 591 ? 4.990 27.295 6.644 1.00 87.88 591 SER A CA 1
ATOM 4544 C C . SER A 1 591 ? 5.175 26.146 5.658 1.00 87.88 591 SER A C 1
ATOM 4546 O O . SER A 1 591 ? 4.975 24.981 5.993 1.00 87.88 591 SER A O 1
ATOM 4548 N N . LEU A 1 592 ? 5.537 26.489 4.427 1.00 85.38 592 LEU A N 1
ATOM 4549 C CA . LEU A 1 592 ? 5.802 25.556 3.341 1.00 85.38 592 LEU A CA 1
ATOM 4550 C C . LEU A 1 592 ? 7.049 26.010 2.593 1.00 85.38 592 LEU A C 1
ATOM 4552 O O . LEU A 1 592 ? 7.182 27.186 2.257 1.00 85.38 592 LEU A O 1
ATOM 4556 N N . VAL A 1 593 ? 7.950 25.077 2.296 1.00 83.50 593 VAL A N 1
ATOM 4557 C CA . VAL A 1 593 ? 9.044 25.335 1.359 1.00 83.50 593 VAL A CA 1
ATOM 4558 C C . VAL A 1 593 ? 8.567 24.976 -0.040 1.00 83.50 593 VAL A C 1
ATOM 4560 O O . VAL A 1 593 ? 8.220 23.830 -0.308 1.00 83.50 593 VAL A O 1
ATOM 4563 N N . VAL A 1 594 ? 8.586 25.949 -0.939 1.00 84.56 594 VAL A N 1
ATOM 4564 C CA . VAL A 1 594 ? 8.264 25.780 -2.358 1.00 84.56 594 VAL A CA 1
ATOM 4565 C C . VAL A 1 594 ? 9.516 25.987 -3.187 1.00 84.56 594 VAL A C 1
ATOM 4567 O O . VAL A 1 594 ? 10.357 26.825 -2.872 1.00 84.56 594 VAL A O 1
ATOM 4570 N N . ARG A 1 595 ? 9.659 25.196 -4.245 1.00 83.75 595 ARG A N 1
ATOM 4571 C CA . ARG A 1 595 ? 10.752 25.327 -5.209 1.00 83.75 595 ARG A CA 1
ATOM 4572 C C . ARG A 1 595 ? 10.167 25.683 -6.561 1.00 83.75 595 ARG A C 1
ATOM 4574 O O . ARG A 1 595 ? 9.055 25.262 -6.863 1.00 83.75 595 ARG A O 1
ATOM 4581 N N . THR A 1 596 ? 10.899 26.452 -7.344 1.00 83.69 596 THR A N 1
ATOM 4582 C CA . THR A 1 596 ? 10.555 26.737 -8.736 1.00 83.69 596 THR A CA 1
ATOM 4583 C C . THR A 1 596 ? 11.414 25.911 -9.680 1.00 83.69 596 THR A C 1
ATOM 4585 O O . THR A 1 596 ? 12.579 25.635 -9.384 1.00 83.69 596 THR A O 1
ATOM 4588 N N . ASP A 1 597 ? 10.838 25.511 -10.810 1.00 79.00 597 ASP A N 1
ATOM 4589 C CA . ASP A 1 597 ? 11.586 24.901 -11.907 1.00 79.00 597 ASP A CA 1
ATOM 4590 C C . ASP A 1 597 ? 12.394 25.948 -12.701 1.00 79.00 597 ASP A C 1
ATOM 4592 O O . ASP A 1 597 ? 12.441 27.135 -12.352 1.00 79.00 597 ASP A O 1
ATOM 4596 N N . ALA A 1 598 ? 13.041 25.504 -13.783 1.00 75.00 598 ALA A N 1
ATOM 4597 C CA . ALA A 1 598 ? 13.827 26.363 -14.671 1.00 75.00 598 ALA A CA 1
ATOM 4598 C C . ALA A 1 598 ? 12.997 27.461 -15.365 1.00 75.00 598 ALA A C 1
ATOM 4600 O O . ALA A 1 598 ? 13.564 28.439 -15.852 1.00 75.00 598 ALA A O 1
ATOM 4601 N N . HIS A 1 599 ? 11.670 27.335 -15.381 1.00 74.75 599 HIS A N 1
ATOM 4602 C CA . HIS A 1 599 ? 10.738 28.298 -15.960 1.00 74.75 599 HIS A CA 1
ATOM 4603 C C . HIS A 1 599 ? 10.042 29.166 -14.900 1.00 74.75 599 HIS A C 1
ATOM 4605 O O . HIS A 1 599 ? 9.208 30.001 -15.245 1.00 74.75 599 HIS A O 1
ATOM 4611 N N . GLY A 1 600 ? 10.383 29.014 -13.614 1.00 76.31 600 GLY A N 1
ATOM 4612 C CA . GLY A 1 600 ? 9.754 29.764 -12.524 1.00 76.31 600 GLY A CA 1
ATOM 4613 C C . GLY A 1 600 ? 8.418 29.184 -12.054 1.00 76.31 600 GLY A C 1
ATOM 4614 O O . GLY A 1 600 ? 7.790 29.758 -11.162 1.00 76.31 600 GLY A O 1
ATOM 4615 N N . ALA A 1 601 ? 7.976 28.046 -12.595 1.00 78.69 601 ALA A N 1
ATOM 4616 C CA . ALA A 1 601 ? 6.741 27.408 -12.165 1.00 78.69 601 ALA A CA 1
ATOM 4617 C C . ALA A 1 601 ? 6.949 26.703 -10.822 1.00 78.69 601 ALA A C 1
ATOM 4619 O O . ALA A 1 601 ? 7.951 26.025 -10.588 1.00 78.69 601 ALA A O 1
ATOM 4620 N N . VAL A 1 602 ? 5.990 26.873 -9.910 1.00 78.94 602 VAL A N 1
ATOM 4621 C CA . VAL A 1 602 ? 6.089 26.307 -8.564 1.00 78.94 602 VAL A CA 1
ATOM 4622 C C . VAL A 1 602 ? 5.913 24.798 -8.608 1.00 78.94 602 VAL A C 1
ATOM 4624 O O . VAL A 1 602 ? 4.983 24.283 -9.231 1.00 78.94 602 VAL A O 1
ATOM 4627 N N . ALA A 1 603 ? 6.769 24.081 -7.890 1.00 72.25 603 ALA A N 1
ATOM 4628 C CA . ALA A 1 603 ? 6.627 22.662 -7.666 1.00 72.25 603 ALA A CA 1
ATOM 4629 C C . ALA A 1 603 ? 5.520 22.378 -6.627 1.00 72.25 603 ALA A C 1
ATOM 4631 O O . ALA A 1 603 ? 5.646 22.714 -5.454 1.00 72.25 603 ALA A O 1
ATOM 4632 N N . ILE A 1 604 ? 4.418 21.792 -7.088 1.00 63.38 604 ILE A N 1
ATOM 4633 C CA . ILE A 1 604 ? 3.285 21.263 -6.324 1.00 63.38 604 ILE A CA 1
ATOM 4634 C C . ILE A 1 604 ? 3.560 19.778 -6.060 1.00 63.38 604 ILE A C 1
ATOM 4636 O O . ILE A 1 604 ? 3.754 19.018 -7.015 1.00 63.38 604 ILE A O 1
ATOM 4640 N N . TYR A 1 605 ? 3.631 19.414 -4.783 1.00 54.00 605 TYR A N 1
ATOM 4641 C CA . TYR A 1 605 ? 4.062 18.103 -4.295 1.00 54.00 605 TYR A CA 1
ATOM 4642 C C . TYR A 1 605 ? 2.898 17.162 -4.026 1.00 54.00 605 TYR A C 1
ATOM 4644 O O . TYR A 1 605 ? 1.860 17.652 -3.527 1.00 54.00 605 TYR A O 1
#

Sequence (605 aa):
MHSATRLIKTTVFHLLLFPLAVACVPWRRAPPREPPVANRLVLALDGVDYRDVVEARARGLFAGFREPSRLISTFPSISDVSWHDIMGVQPPPGYQRIFYSARQNAVVGELFDAIKPIEYEHRMDFAFGTKFHHLGAYLLSNQVARKEVDVDVKEFLKRGGRPTIYAYNVGPDALQHTRGDLDRYLAHLDRKLAELQRTYRARTGRDLEILILSDHGHNRAISADFLPVVEALEQQGFHTARTLRDPRDVAFSVDGVTTGFGVFANPDSVERVASLLAALDGVAVVTTRESAGRFLVRADSALAEVTTRGRGDSAVYRYRPVRGDPLRYAAVLTRMQHDREVSPDGYATAATWLRYTASEPFPAAPPRIVRGHTAITLNPAPILVSLDDKMRVGLGAVSVANRMRPLGGTHGALSATNSLGVLMANFVDTHDDLTASVRHQFGGFDDLPDKAPHASSLRLATTAMVRADRWSSFSGDAVPAALSALPDTEPVLLLSLSDADRRWAGAAARVLVDVRKKDRGADGGTAVSNSYWALAKWTASADGRAFAMTASRLALSRLAPSSAFVVRVVLDRVADPGVKTRGADSKVVASLVVRTDAHGAVAIY

Solvent-accessible surface area (backbone atoms only — not comparable to full-atom values): 31655 Å² total; per-residue (Å²): 136,92,91,82,85,77,77,68,70,64,61,60,60,58,66,64,48,55,70,57,61,62,73,67,54,77,78,72,67,70,72,78,74,74,54,58,59,45,49,30,41,39,40,38,35,33,36,42,31,32,65,59,54,52,53,42,39,77,73,64,44,56,74,76,39,48,68,70,19,42,21,35,24,41,36,51,8,40,65,65,29,15,46,18,34,36,66,70,48,46,51,39,69,16,68,36,64,27,17,45,32,75,87,74,45,29,58,43,65,56,88,72,40,70,54,53,88,50,76,61,51,60,30,30,79,39,43,78,88,44,64,62,46,61,56,38,15,70,74,41,16,66,59,42,31,52,47,46,54,57,47,52,60,61,48,49,77,72,42,45,72,42,62,62,42,37,35,48,36,63,19,56,30,32,15,38,37,59,62,38,64,59,68,63,43,52,56,49,48,38,54,49,52,55,50,45,37,53,53,43,26,74,75,69,78,43,81,61,37,41,39,41,38,15,44,10,10,42,29,48,94,35,80,52,44,80,54,64,61,65,63,58,40,40,77,73,66,32,44,83,37,62,46,71,84,50,70,43,22,33,34,63,33,57,70,47,66,25,18,26,40,35,39,40,54,36,80,92,30,43,65,62,54,46,55,55,51,12,59,37,89,53,36,45,38,25,35,37,62,80,54,100,45,38,30,41,36,27,20,55,88,18,28,25,37,35,38,51,49,76,61,80,93,67,30,31,35,26,76,44,69,75,40,65,55,52,71,69,44,70,68,49,53,53,49,36,53,74,72,61,60,35,44,100,90,45,37,26,41,56,70,50,41,31,75,70,20,66,89,37,69,40,35,33,44,61,57,28,55,53,35,28,55,66,56,42,21,72,31,47,40,56,29,39,40,18,33,28,72,52,22,28,39,51,52,67,70,62,32,60,61,47,73,76,47,87,64,29,23,43,29,6,11,55,34,36,57,12,12,29,0,25,30,34,21,53,75,54,86,55,65,69,35,42,30,82,52,46,29,62,84,67,67,53,53,78,77,55,51,69,70,70,41,90,54,33,39,49,49,45,36,31,36,43,44,53,70,68,40,50,70,64,54,46,62,70,100,60,58,53,68,82,55,67,73,46,59,55,77,44,48,29,39,35,40,37,42,9,72,67,54,46,65,67,35,46,83,66,12,32,35,35,42,40,32,21,36,62,81,45,66,103,86,61,38,54,80,74,47,81,48,79,40,54,50,77,76,36,50,62,23,95,86,67,44,27,31,38,44,52,26,68,85,68,53,48,66,70,39,66,47,67,36,49,30,40,40,33,37,28,43,25,48,72,76,56,93,85,61,92,65,86,55,96,61,54,44,80,51,27,59,37,81,40,38,23,40,87,83,11,50,62,61,63,116

pLDDT: mean 85.44, std 15.52, range [37.47, 98.88]

Nearest PDB structures (foldseek):
  8ckb-assembly1_P002  TM=4.215E-01  e=7.660E-02  Bacteroides phage crAss001
  5ojh-assembly1_A  TM=4.279E-01  e=7.232E-02  Salmonella enterica subsp. enterica serovar Typhimurium str. LT2
  1ely-assembly1_B  TM=4.582E-01  e=1.146E-01  Escherichia coli
  8as3-assembly1_A  TM=4.956E-01  e=6.429E+00  Homo sapiens
  7mp2-assembly1_C  TM=3.629E-01  e=2.561E+00  Bos taurus

Secondary structure (DSSP, 8-state):
--SSSSSSTTHHHHHTTHHHHHTTS-----PPPPPPBPSEEEEEETT--HHHHHHHHHTTTTTTS---EEEE--SS--HHHHHHHHTTPPPPSSSSSSEEETTTTEEE--TTGGGS--TTGGG-SB----HHHHHHHHHSHHHHHHHHHHHHHHHHTT-BSSSEEEEEE-HHHHHHHTT--HHHHHHHHHHHHHHHHHHHHHHHSSPPEEEEE-S----TTS--EEP-HHHHHHTTT-EE-SS--STTEEEEE-SSEESEEEEEE-GGGHHHHHHHHHTSTTEEEEEEE-SSSEEEEEETTEEEEEEEESSGGG-EEEEEEEES-TT--HHHHHHHHHTT-S-TTS-EEHHHHHHHHTTSSSTTHHHHHHHHTTTS-SS--SEEEEE-TTEEEE-HHHHHHHHTS-------SSSHHHHEEEEEESSS----EETTTGGGGGTTTTTSPP---SS-EEEEEEHHHHHTTTTSTT-SS---HHHHTS-TT-EEEEEE--HHHHHHH-TT-EEEEEEEE--SSTT-PEEEEEEEEEGGGSEE-TTSSEEEEETTTTTGGGPPTT-EEEEEEEEE----TT--S--SSEEEEEEEEEEB-TTS-B---

Radius of gyration: 29.24 Å; Cα contacts (8 Å, |Δi|>4): 1320; chains: 1; bounding box: 87×75×107 Å